Protein AF-A0A8H6ABL6-F1 (afdb_monomer)

Nearest PDB structures (foldseek):
  7ypd-assembly1_A  TM=8.955E-01  e=6.766E-15  Rhodotorula toruloides
  7dlm-assembly1_A  TM=7.681E-01  e=1.355E-11  Candida parapsilosis
  1xg5-assembly2_A  TM=7.489E-01  e=5.425E-11  Homo sapiens
  7dld-assembly1_A-2  TM=7.958E-01  e=2.867E-10  Candida parapsilosis
  7dld-assembly1_B-2  TM=7.374E-01  e=1.116E-10  Candida parapsilosis

Foldseek 3Di:
DAEEEEEPCQFFLNVLLLQVLLVDDCVQQVAYEREDQDPDHHPSSVVSCVPSVNRYDYQYADLLDLVSLLRSLVVVVVVCVQAAHQEYEYPWAAQDAAPPAPVRPPCLVVRLSTQPVSLVSNCVNRVVRLLRYPNQEYEYEAACLLPPLCVVVPVVGRRVSNNVNRVNNLVVQLVCLVVCVVSQHAGAYEHLAQEPTPRSHPPGDDHSNQSSVQVVVCVSPGGSVPGHSYYYYGDRPPPDLQALAFEEEEEDDDPVSLVVLLVNVVSNYQYAYEYCDCPCVVVSVVSPHNYYDHDHPDPEDDDPAAGQEYEYADQDADPQSHRLVSHDQAHEYEYPHDHPDAHEDADVSCVRYHYDDSGHDYDDDPDD

Sequence (368 aa):
MATYLITGSSRGLGLALVSQLLTLPVAQVSSIFATSRAAQPSLNLKQLIDQSSGRAFYVQLDTTDPTSIKTAALEVQHQLRGRGLDVLINSAGVQPLTKGGVENMENLTDAFKINVNAAHEVTRAFLPLLRKGDRKVVANISTTLGSINKASTFTAKSSPAYNITKAALNMLTVQYALNLESERFTVFCVSPGWLRTDMGGDRADLPVETGAEAVLKIILEANHAETNGKFLNIHVPGWEHVKPTARVGIIGVGGLGHLAIQFAVKMGCQVVVFSGSDTKKDEAKKLGATGFYATKGVKELKVPQKLDNLIVTTSSQPNWNLYINLLNPGATTSPLTVGLGGFQVPVYGASGQWFQGSELYCLGEADS

pLDDT: mean 88.55, std 14.82, range [30.11, 98.94]

Solvent-accessible surface area (backbone atoms only — not comparable to full-atom values): 19648 Å² total; per-residue (Å²): 95,41,28,38,36,34,36,36,18,56,47,56,54,33,29,37,39,53,59,54,53,67,72,45,56,56,76,58,40,51,37,36,39,41,16,27,66,47,96,62,74,36,73,71,40,42,52,52,31,72,69,40,79,79,29,40,43,83,40,51,33,34,60,79,38,72,64,37,39,52,51,34,41,53,51,51,47,59,74,42,70,83,53,35,36,16,34,41,34,42,51,48,67,72,75,62,75,26,75,84,38,70,89,55,56,78,56,40,66,64,35,32,43,45,42,30,49,15,49,50,53,47,50,61,64,41,40,74,40,26,72,56,18,89,61,25,32,37,41,35,62,43,44,68,66,22,32,76,94,45,43,84,81,47,72,91,62,50,28,57,42,34,24,53,24,32,33,51,34,52,52,53,29,32,53,50,18,66,74,33,45,93,77,58,34,23,18,23,32,35,17,51,69,53,30,45,28,91,87,47,32,90,83,27,83,37,56,33,58,63,28,26,52,34,44,47,50,51,64,72,69,56,42,47,93,85,34,41,46,38,79,43,70,57,73,58,91,91,72,55,92,70,49,41,82,32,32,35,34,33,33,31,84,45,78,62,20,50,52,51,45,41,50,42,35,74,53,53,24,46,26,30,38,36,29,65,51,67,89,52,46,66,59,44,42,74,48,54,38,75,40,74,44,60,49,64,95,57,87,69,72,88,66,99,66,62,21,42,30,36,37,36,34,35,63,59,88,74,70,54,85,49,48,54,84,40,45,39,84,67,14,40,35,34,62,64,51,79,45,100,62,84,50,73,54,70,60,91,68,42,76,59,51,43,79,56,60,94,65,75,50,77,62,76,89,85,86,129

InterPro domains:
  IPR002347 Short-chain dehydrogenase/reductase SDR [PF00106] (4-202)
  IPR002347 Short-chain dehydrogenase/reductase SDR [PR00081] (3-20)
  IPR002347 Short-chain dehydrogenase/reductase SDR [PR00081] (83-94)
  IPR002347 Short-chain dehydrogenase/reductase SDR [PR00081] (162-181)
  IPR002347 Short-chain dehydrogenase/reductase SDR [PR00081] (183-200)
  IPR013149 Alcohol dehydrogenase-like, C-terminal [PF00107] (255-337)
  IPR020904 Short-chain dehydrogenase/reductase, conserved site [PS00061] (149-177)
  IPR029752 D-isomer specific 2-hydroxyacid dehydrogenase, NAD-binding domain conserved site 1 [PS00065] (248-275)
  IPR036291 NAD(P)-binding domain superfamily [SSF51735] (1-234)
  IPR036291 NAD(P)-binding domain superfamily [SSF51735] (241-347)
  IPR051468 Fungal Secondary Metabolite SDRs [PTHR43544] (3-235)

Radius of gyration: 24.67 Å; Cα contacts (8 Å, |Δi|>4): 726; chains: 1; bounding box: 60×60×63 Å

Structure (mmCIF, N/CA/C/O backbone):
data_AF-A0A8H6ABL6-F1
#
_entry.id   AF-A0A8H6ABL6-F1
#
loop_
_atom_site.group_PDB
_atom_site.id
_atom_site.type_symbol
_atom_site.label_atom_id
_atom_site.label_alt_id
_atom_site.label_comp_id
_atom_site.label_asym_id
_atom_site.label_entity_id
_atom_site.label_seq_id
_atom_site.pdbx_PDB_ins_code
_atom_site.Cartn_x
_atom_site.Cartn_y
_atom_site.Cartn_z
_atom_site.occupancy
_atom_site.B_iso_or_equiv
_atom_site.auth_seq_id
_atom_site.auth_comp_id
_atom_site.auth_asym_id
_atom_site.auth_atom_id
_atom_site.pdbx_PDB_model_num
ATOM 1 N N . MET A 1 1 ? 0.997 -18.322 -12.136 1.00 85.56 1 MET A N 1
ATOM 2 C CA . MET A 1 1 ? 1.909 -17.934 -11.034 1.00 85.56 1 MET A CA 1
ATOM 3 C C . MET A 1 1 ? 2.287 -16.488 -11.269 1.00 85.56 1 MET A C 1
ATOM 5 O O . MET A 1 1 ? 2.735 -16.194 -12.370 1.00 85.56 1 MET A O 1
ATOM 9 N N . ALA A 1 2 ? 2.103 -15.607 -10.294 1.00 96.31 2 ALA A N 1
ATOM 10 C CA . ALA A 1 2 ? 2.254 -14.177 -10.523 1.00 96.31 2 ALA A CA 1
ATOM 11 C C . ALA A 1 2 ? 3.729 -13.738 -10.575 1.00 96.31 2 ALA A C 1
ATOM 13 O O . ALA A 1 2 ? 4.595 -14.332 -9.921 1.00 96.31 2 ALA A O 1
ATOM 14 N N . THR A 1 3 ? 4.014 -12.690 -11.343 1.00 98.56 3 THR A N 1
ATOM 15 C CA . THR A 1 3 ? 5.294 -11.966 -11.330 1.00 98.56 3 THR A CA 1
ATOM 16 C C . THR A 1 3 ? 5.121 -10.549 -10.786 1.00 98.56 3 THR A C 1
ATOM 18 O O . THR A 1 3 ? 4.146 -9.877 -11.121 1.00 98.56 3 THR A O 1
ATOM 21 N N . TYR A 1 4 ? 6.087 -10.073 -10.007 1.00 98.81 4 TYR A N 1
ATOM 22 C CA . TYR A 1 4 ? 6.015 -8.784 -9.319 1.00 98.81 4 TYR A CA 1
ATOM 23 C C . TYR A 1 4 ? 7.165 -7.882 -9.732 1.00 98.81 4 TYR A C 1
ATOM 25 O O . TYR A 1 4 ? 8.290 -8.355 -9.858 1.00 98.81 4 TYR A O 1
ATOM 33 N N . LEU A 1 5 ? 6.911 -6.584 -9.853 1.00 98.88 5 LEU A N 1
ATOM 34 C CA . LEU A 1 5 ? 7.943 -5.555 -9.879 1.00 98.88 5 LEU A CA 1
ATOM 35 C C . LEU A 1 5 ? 7.717 -4.579 -8.734 1.00 98.88 5 LEU A C 1
ATOM 37 O O . LEU A 1 5 ? 6.603 -4.092 -8.548 1.00 98.88 5 LEU A O 1
ATOM 41 N N . ILE A 1 6 ? 8.772 -4.280 -7.982 1.00 98.88 6 ILE A N 1
ATOM 42 C CA . ILE A 1 6 ? 8.715 -3.385 -6.824 1.00 98.88 6 ILE A CA 1
ATOM 43 C C . ILE A 1 6 ? 9.742 -2.283 -7.018 1.00 98.88 6 ILE A C 1
ATOM 45 O O . ILE A 1 6 ? 10.938 -2.557 -7.126 1.00 98.88 6 ILE A O 1
ATOM 49 N N . THR A 1 7 ? 9.281 -1.033 -7.038 1.00 98.69 7 THR A N 1
ATOM 50 C CA . THR A 1 7 ? 10.192 0.113 -7.059 1.00 98.69 7 THR A CA 1
ATOM 51 C C . THR A 1 7 ? 10.703 0.439 -5.662 1.00 98.69 7 THR A C 1
ATOM 53 O O . THR A 1 7 ? 9.937 0.451 -4.704 1.00 98.69 7 THR A O 1
ATOM 56 N N . GLY A 1 8 ? 11.997 0.742 -5.526 1.00 97.25 8 GLY A N 1
ATOM 57 C CA . GLY A 1 8 ? 12.565 1.172 -4.242 1.00 97.25 8 GLY A CA 1
ATOM 58 C C . GLY A 1 8 ? 12.788 0.035 -3.237 1.00 97.25 8 GLY A C 1
ATOM 59 O O . GLY A 1 8 ? 12.511 0.190 -2.052 1.00 97.25 8 GLY A O 1
ATOM 60 N N . SER A 1 9 ? 13.324 -1.095 -3.691 1.00 98.12 9 SER A N 1
ATOM 61 C CA . SER A 1 9 ? 13.564 -2.306 -2.894 1.00 98.12 9 SER A CA 1
ATOM 62 C C . SER A 1 9 ? 14.905 -2.347 -2.154 1.00 98.12 9 SER A C 1
ATOM 64 O O . SER A 1 9 ? 15.249 -3.373 -1.577 1.00 98.12 9 SER A O 1
ATOM 66 N N . SER A 1 10 ? 15.699 -1.272 -2.154 1.00 96.88 10 SER A N 1
ATOM 67 C CA . SER A 1 10 ? 17.015 -1.289 -1.493 1.00 96.88 10 SER A CA 1
ATOM 68 C C . SER A 1 10 ? 16.944 -1.316 0.038 1.00 96.88 10 SER A C 1
ATOM 70 O O . SER A 1 10 ? 17.919 -1.725 0.671 1.00 96.88 10 SER A O 1
ATOM 72 N N . ARG A 1 11 ? 15.833 -0.854 0.630 1.00 96.75 11 ARG A N 1
ATOM 73 C CA . ARG A 1 11 ? 15.608 -0.735 2.083 1.00 96.75 11 ARG A CA 1
ATOM 74 C C . ARG A 1 11 ? 14.120 -0.547 2.411 1.00 96.75 11 ARG A C 1
ATOM 76 O O . ARG A 1 11 ? 13.297 -0.413 1.506 1.00 96.75 11 ARG A O 1
ATOM 83 N N . GLY A 1 12 ? 13.793 -0.488 3.703 1.00 97.00 12 GLY A N 1
ATOM 84 C CA . GLY A 1 12 ? 12.455 -0.154 4.201 1.00 97.00 12 GLY A CA 1
ATOM 85 C C . GLY A 1 12 ? 11.361 -1.095 3.690 1.00 97.00 12 GLY A C 1
ATOM 86 O O . GLY A 1 12 ? 11.590 -2.294 3.535 1.00 97.00 12 GLY A O 1
ATOM 87 N N . LEU A 1 13 ? 10.179 -0.539 3.407 1.00 98.00 13 LEU A N 1
ATOM 88 C CA . LEU A 1 13 ? 9.012 -1.315 2.976 1.00 98.00 13 LEU A CA 1
ATOM 89 C C . LEU A 1 13 ? 9.278 -2.125 1.699 1.00 98.00 13 LEU A C 1
ATOM 91 O O . LEU A 1 13 ? 8.931 -3.298 1.648 1.00 98.00 13 LEU A O 1
ATOM 95 N N . GLY A 1 14 ? 9.926 -1.539 0.687 1.00 98.19 14 GLY A N 1
ATOM 96 C CA . GLY A 1 14 ? 10.194 -2.234 -0.574 1.00 98.19 14 GLY A CA 1
ATOM 97 C C . GLY A 1 14 ? 11.069 -3.480 -0.399 1.00 98.19 14 GLY A C 1
ATOM 98 O O . GLY A 1 14 ? 10.811 -4.498 -1.036 1.00 98.19 14 GLY A O 1
ATOM 99 N N . LEU A 1 15 ? 12.071 -3.424 0.487 1.00 98.50 15 LEU A N 1
ATOM 100 C CA . LEU A 1 15 ? 12.906 -4.579 0.834 1.00 98.50 15 LEU A CA 1
ATOM 101 C C . LEU A 1 15 ? 12.111 -5.640 1.612 1.00 98.50 15 LEU A C 1
ATOM 103 O O . LEU A 1 15 ? 12.215 -6.829 1.314 1.00 98.50 15 LEU A O 1
ATOM 107 N N . ALA A 1 16 ? 11.292 -5.212 2.578 1.00 98.50 16 ALA A N 1
ATOM 108 C CA . ALA A 1 16 ? 10.445 -6.110 3.363 1.00 98.50 16 ALA A CA 1
ATOM 109 C C . ALA A 1 16 ? 9.411 -6.843 2.486 1.00 98.50 16 ALA A C 1
ATOM 111 O O . ALA A 1 16 ? 9.222 -8.048 2.642 1.00 98.50 16 ALA A O 1
ATOM 112 N N . LEU A 1 17 ? 8.818 -6.156 1.502 1.00 98.75 17 LEU A N 1
ATOM 113 C CA . LEU A 1 17 ? 7.909 -6.762 0.523 1.00 98.75 17 LEU A CA 1
ATOM 114 C C . LEU A 1 17 ? 8.606 -7.834 -0.326 1.00 98.75 17 LEU A C 1
ATOM 116 O O . LEU A 1 17 ? 8.029 -8.895 -0.548 1.00 98.75 17 LEU A O 1
ATOM 120 N N . VAL A 1 18 ? 9.847 -7.593 -0.775 1.00 98.62 18 VAL A N 1
ATOM 121 C CA . VAL A 1 18 ? 10.640 -8.609 -1.499 1.00 98.62 18 VAL A CA 1
ATOM 122 C C . VAL A 1 18 ? 10.873 -9.834 -0.617 1.00 98.62 18 VAL A C 1
ATOM 124 O O . VAL A 1 18 ? 10.638 -10.954 -1.064 1.00 98.62 18 VAL A O 1
ATOM 127 N N . SER A 1 19 ? 11.292 -9.621 0.634 1.00 98.31 19 SER A N 1
ATOM 128 C CA . SER A 1 19 ? 11.526 -10.700 1.600 1.00 98.31 19 SER A CA 1
ATOM 129 C C . SER A 1 19 ? 10.275 -11.564 1.799 1.00 98.31 19 SER A C 1
ATOM 131 O O . SER A 1 19 ? 10.339 -12.786 1.692 1.00 98.31 19 SER A O 1
ATOM 133 N N . GLN A 1 20 ? 9.111 -10.942 1.992 1.00 98.19 20 GLN A N 1
ATOM 134 C CA . GLN A 1 20 ? 7.853 -11.662 2.205 1.00 98.19 20 GLN A CA 1
ATOM 135 C C . GLN A 1 20 ? 7.321 -12.355 0.955 1.00 98.19 20 GLN A C 1
ATOM 137 O O . GLN A 1 20 ? 6.850 -13.482 1.033 1.00 98.19 20 GLN A O 1
ATOM 142 N N . LEU A 1 21 ? 7.428 -11.739 -0.222 1.00 98.31 21 LEU A N 1
ATOM 143 C CA . LEU A 1 21 ? 7.056 -12.414 -1.468 1.00 98.31 21 LEU A CA 1
ATOM 144 C C . LEU A 1 21 ? 7.913 -13.663 -1.714 1.00 98.31 21 LEU A C 1
ATOM 146 O O . LEU A 1 21 ? 7.422 -14.638 -2.282 1.00 98.31 21 LEU A O 1
ATOM 150 N N . LEU A 1 22 ? 9.174 -13.662 -1.266 1.00 97.75 22 LEU A N 1
ATOM 151 C CA . LEU A 1 22 ? 10.051 -14.829 -1.349 1.00 97.75 22 LEU A CA 1
ATOM 152 C C . LEU A 1 22 ? 9.653 -15.960 -0.392 1.00 97.75 22 LEU A C 1
ATOM 154 O O . LEU A 1 22 ? 9.999 -17.107 -0.672 1.00 97.75 22 LEU A O 1
ATOM 158 N N . THR A 1 23 ? 8.899 -15.708 0.680 1.00 96.94 23 THR A N 1
ATOM 159 C CA . THR A 1 23 ? 8.397 -16.800 1.536 1.00 96.94 23 THR A CA 1
ATOM 160 C C . THR A 1 23 ? 7.218 -17.539 0.903 1.00 96.94 23 THR A C 1
ATOM 162 O O . THR A 1 23 ? 6.937 -18.679 1.271 1.00 96.94 23 THR A O 1
ATOM 165 N N . LEU A 1 24 ? 6.550 -16.932 -0.086 1.00 97.12 24 LEU A N 1
ATOM 166 C CA . LEU A 1 24 ? 5.408 -17.542 -0.756 1.00 97.12 24 LEU A CA 1
ATOM 167 C C . LEU A 1 24 ? 5.835 -18.665 -1.719 1.00 97.12 24 LEU A C 1
ATOM 169 O O . LEU A 1 24 ? 6.897 -18.578 -2.357 1.00 97.12 24 LEU A O 1
ATOM 173 N N . PRO A 1 25 ? 4.997 -19.709 -1.886 1.00 96.06 25 PRO A N 1
ATOM 174 C CA . PRO A 1 25 ? 5.282 -20.810 -2.798 1.00 96.06 25 PRO A CA 1
ATOM 175 C C . PRO A 1 25 ? 5.459 -20.335 -4.243 1.00 96.06 25 PRO A C 1
ATOM 177 O O . PRO A 1 25 ? 4.758 -19.432 -4.701 1.00 96.06 25 PRO A O 1
ATOM 180 N N . VAL A 1 26 ? 6.318 -21.019 -5.005 1.00 95.25 26 VAL A N 1
ATOM 181 C CA . VAL A 1 26 ? 6.571 -20.718 -6.431 1.00 95.25 26 VAL A CA 1
ATOM 182 C C . VAL A 1 26 ? 5.283 -20.719 -7.259 1.00 95.25 26 VAL A C 1
ATOM 184 O O . VAL A 1 26 ? 5.104 -19.879 -8.138 1.00 95.25 26 VAL A O 1
ATOM 187 N N . ALA A 1 27 ? 4.350 -21.617 -6.923 1.00 94.38 27 ALA A N 1
ATOM 188 C CA . ALA A 1 27 ? 3.033 -21.704 -7.549 1.00 94.38 27 ALA A CA 1
ATOM 189 C C . ALA A 1 27 ? 2.203 -20.407 -7.410 1.00 94.38 27 ALA A C 1
ATOM 191 O O . ALA A 1 27 ? 1.369 -20.110 -8.266 1.00 94.38 27 ALA A O 1
ATOM 192 N N . GLN A 1 28 ? 2.446 -19.611 -6.365 1.00 95.62 28 GLN A N 1
ATOM 193 C CA . GLN A 1 28 ? 1.817 -18.304 -6.177 1.00 95.62 28 GLN A CA 1
ATOM 194 C C . GLN A 1 28 ? 2.674 -17.187 -6.779 1.00 95.62 28 GLN A C 1
ATOM 196 O O . GLN A 1 28 ? 2.166 -16.397 -7.574 1.00 95.62 28 GLN A O 1
ATOM 201 N N . VAL A 1 29 ? 3.973 -17.160 -6.460 1.00 97.06 29 VAL A N 1
ATOM 202 C CA . VAL A 1 29 ? 4.916 -16.112 -6.882 1.00 97.06 29 VAL A CA 1
ATOM 203 C C . VAL A 1 29 ? 6.115 -16.733 -7.590 1.00 97.06 29 VAL A C 1
ATOM 205 O O . VAL A 1 29 ? 6.978 -17.359 -6.969 1.00 97.06 29 VAL A O 1
ATOM 208 N N . SER A 1 30 ? 6.184 -16.529 -8.907 1.00 96.25 30 SER A N 1
ATOM 209 C CA . SER A 1 30 ? 7.224 -17.134 -9.747 1.00 96.25 30 SER A CA 1
ATOM 210 C C . SER A 1 30 ? 8.467 -16.269 -9.914 1.00 96.25 30 SER A C 1
ATOM 212 O O . SER A 1 30 ? 9.570 -16.802 -10.023 1.00 96.25 30 SER A O 1
ATOM 214 N N . SER A 1 31 ? 8.313 -14.944 -9.980 1.00 97.81 31 SER A N 1
ATOM 215 C CA . SER A 1 31 ? 9.430 -14.027 -10.226 1.00 97.81 31 SER A CA 1
ATOM 216 C C . SER A 1 31 ? 9.192 -12.672 -9.564 1.00 97.81 31 SER A C 1
ATOM 218 O O . SER A 1 31 ? 8.069 -12.164 -9.574 1.00 97.81 31 SER A O 1
ATOM 220 N N . ILE A 1 32 ? 10.247 -12.086 -9.005 1.00 98.69 32 ILE A N 1
ATOM 221 C CA . ILE A 1 32 ? 10.226 -10.793 -8.318 1.00 98.69 32 ILE A CA 1
ATOM 222 C C . ILE A 1 32 ? 11.345 -9.926 -8.896 1.00 98.69 32 ILE A C 1
ATOM 224 O O . ILE A 1 32 ? 12.520 -10.261 -8.775 1.00 98.69 32 ILE A O 1
ATOM 228 N N . PHE A 1 33 ? 10.989 -8.804 -9.506 1.00 98.81 33 PHE A N 1
ATOM 229 C CA . PHE A 1 33 ? 11.913 -7.779 -9.978 1.00 98.81 33 PHE A CA 1
ATOM 230 C C . PHE A 1 33 ? 12.028 -6.702 -8.901 1.00 98.81 33 PHE A C 1
ATOM 232 O O . PHE A 1 33 ? 11.132 -5.874 -8.723 1.00 98.81 33 PHE A O 1
ATOM 239 N N . ALA A 1 34 ? 13.119 -6.749 -8.145 1.00 98.75 34 ALA A N 1
ATOM 240 C CA . ALA A 1 34 ? 13.404 -5.813 -7.072 1.00 98.75 34 ALA A CA 1
ATOM 241 C C . ALA A 1 34 ? 14.308 -4.702 -7.600 1.00 98.75 34 ALA A C 1
ATOM 243 O O . ALA A 1 34 ? 15.415 -4.977 -8.072 1.00 98.75 34 ALA A O 1
ATOM 244 N N . THR A 1 35 ? 13.855 -3.450 -7.523 1.00 98.62 35 THR A N 1
ATOM 245 C CA . THR A 1 35 ? 14.556 -2.354 -8.197 1.00 98.62 35 THR A CA 1
ATOM 246 C C . THR A 1 35 ? 15.108 -1.305 -7.244 1.00 98.62 35 THR A C 1
ATOM 248 O O . THR A 1 35 ? 14.557 -1.032 -6.175 1.00 98.62 35 THR A O 1
ATOM 251 N N . SER A 1 36 ? 16.226 -0.688 -7.616 1.00 97.94 36 SER A N 1
ATOM 252 C CA . SER A 1 36 ? 16.759 0.484 -6.923 1.00 97.94 36 SER A CA 1
ATOM 253 C C . SER A 1 36 ? 17.586 1.345 -7.876 1.00 97.94 36 SER A C 1
ATOM 255 O O . SER A 1 36 ? 17.980 0.890 -8.944 1.00 97.94 36 SER A O 1
ATOM 257 N N . ARG A 1 37 ? 17.868 2.591 -7.483 1.00 95.94 37 ARG A N 1
ATOM 258 C CA . ARG A 1 37 ? 18.592 3.559 -8.328 1.00 95.94 37 ARG A CA 1
ATOM 259 C C . ARG A 1 37 ? 20.080 3.235 -8.500 1.00 95.94 37 ARG A C 1
ATOM 261 O O . ARG A 1 37 ? 20.706 3.693 -9.451 1.00 95.94 37 ARG A O 1
ATOM 268 N N . ALA A 1 38 ? 20.655 2.504 -7.544 1.00 96.69 38 ALA A N 1
ATOM 269 C CA . ALA A 1 38 ? 22.070 2.155 -7.557 1.00 96.69 38 ALA A CA 1
ATOM 270 C C . ALA A 1 38 ? 22.398 1.242 -8.751 1.00 96.69 38 ALA A C 1
ATOM 272 O O . ALA A 1 38 ? 21.514 0.610 -9.308 1.00 96.69 38 ALA A O 1
ATOM 273 N N . ALA A 1 39 ? 23.667 1.160 -9.147 1.00 95.31 39 ALA A N 1
ATOM 274 C CA . ALA A 1 39 ? 24.084 0.211 -10.184 1.00 95.31 39 ALA A CA 1
ATOM 275 C C . ALA A 1 39 ? 24.127 -1.242 -9.676 1.00 95.31 39 ALA A C 1
ATOM 277 O O . ALA A 1 39 ? 24.175 -2.179 -10.464 1.00 95.31 39 ALA A O 1
ATOM 278 N N . GLN A 1 40 ? 24.156 -1.428 -8.354 1.00 96.75 40 GLN A N 1
ATOM 279 C CA . GLN A 1 40 ? 24.252 -2.720 -7.683 1.00 96.75 40 GLN A CA 1
ATOM 280 C C . GLN A 1 40 ? 23.260 -2.771 -6.512 1.00 96.75 40 GLN A C 1
ATOM 282 O O . GLN A 1 40 ? 22.984 -1.730 -5.899 1.00 96.75 40 GLN A O 1
ATOM 287 N N . PRO A 1 41 ? 22.730 -3.960 -6.166 1.00 96.56 41 PRO A N 1
ATOM 288 C CA . PRO A 1 41 ? 21.809 -4.100 -5.047 1.00 96.56 41 PRO A CA 1
ATOM 289 C C . PRO A 1 41 ? 22.493 -3.738 -3.722 1.00 96.56 41 PRO A C 1
ATOM 291 O O . PRO A 1 41 ? 23.698 -3.926 -3.547 1.00 96.56 41 PRO A O 1
ATOM 294 N N . SER A 1 42 ? 21.711 -3.253 -2.753 1.00 97.19 42 SER A N 1
ATOM 295 C CA . SER A 1 42 ? 22.188 -3.130 -1.371 1.00 97.19 42 SER A CA 1
ATOM 296 C C . SER A 1 42 ? 22.547 -4.510 -0.811 1.00 97.19 42 SER A C 1
ATOM 298 O O . SER A 1 42 ? 22.020 -5.517 -1.281 1.00 97.19 42 SER A O 1
ATOM 300 N N . LEU A 1 43 ? 23.398 -4.567 0.219 1.00 97.62 43 LEU A N 1
ATOM 301 C CA . LEU A 1 43 ? 23.835 -5.833 0.825 1.00 97.62 43 LEU A CA 1
ATOM 302 C C . LEU A 1 43 ? 22.650 -6.750 1.177 1.00 97.62 43 LEU A C 1
ATOM 304 O O . LEU A 1 43 ? 22.624 -7.908 0.771 1.00 97.62 43 LEU A O 1
ATOM 308 N N . ASN A 1 44 ? 21.641 -6.205 1.862 1.00 97.12 44 ASN A N 1
ATOM 309 C CA . ASN A 1 44 ? 20.464 -6.967 2.284 1.00 97.12 44 ASN A CA 1
ATOM 310 C C . ASN A 1 44 ? 19.626 -7.444 1.089 1.00 97.12 44 ASN A C 1
ATOM 312 O O . ASN A 1 44 ? 19.155 -8.578 1.078 1.00 97.12 44 ASN A O 1
ATOM 316 N N . LEU A 1 45 ? 19.460 -6.607 0.056 1.00 98.12 45 LEU A N 1
ATOM 317 C CA . LEU A 1 45 ? 18.742 -7.019 -1.150 1.00 98.12 45 LEU A CA 1
ATOM 318 C C . LEU A 1 45 ? 19.514 -8.104 -1.909 1.00 98.12 45 LEU A C 1
ATOM 320 O O . LEU A 1 45 ? 18.916 -9.063 -2.389 1.00 98.12 45 LEU A O 1
ATOM 324 N N . LYS A 1 46 ? 20.843 -7.979 -1.981 1.00 98.06 46 LYS A N 1
ATOM 325 C CA . LYS A 1 46 ? 21.709 -8.981 -2.598 1.00 98.06 46 LYS A CA 1
ATOM 326 C C . LYS A 1 46 ? 21.565 -10.334 -1.900 1.00 98.06 46 LYS A C 1
ATOM 328 O O . LYS A 1 46 ? 21.378 -11.334 -2.579 1.00 98.06 46 LYS A O 1
ATOM 333 N N . GLN A 1 47 ? 21.586 -10.359 -0.566 1.00 97.94 47 GLN A N 1
ATOM 334 C CA . GLN A 1 47 ? 21.399 -11.588 0.214 1.00 97.94 47 GLN A CA 1
ATOM 335 C C . GLN A 1 47 ? 20.062 -12.274 -0.102 1.00 97.94 47 GLN A C 1
ATOM 337 O O . GLN A 1 47 ? 20.047 -13.477 -0.352 1.00 97.94 47 GLN A O 1
ATOM 342 N N . LEU A 1 48 ? 18.959 -11.517 -0.168 1.00 97.69 48 LEU A N 1
ATOM 343 C CA . LEU A 1 48 ? 17.648 -12.064 -0.547 1.00 97.69 48 LEU A CA 1
ATOM 344 C C . LEU A 1 48 ? 17.650 -12.641 -1.968 1.00 97.69 48 LEU A C 1
ATOM 346 O O . LEU A 1 48 ? 17.070 -13.698 -2.207 1.00 97.69 48 LEU A O 1
ATOM 350 N N . ILE A 1 49 ? 18.307 -11.963 -2.910 1.00 98.00 49 ILE A N 1
ATOM 351 C CA . ILE A 1 49 ? 18.422 -12.424 -4.297 1.00 98.00 49 ILE A CA 1
ATOM 352 C C . ILE A 1 49 ? 19.230 -13.718 -4.376 1.00 98.00 49 ILE A C 1
ATOM 354 O O . ILE A 1 49 ? 18.757 -14.683 -4.977 1.00 98.00 49 ILE A O 1
ATOM 358 N N . ASP A 1 50 ? 20.394 -13.768 -3.728 1.00 97.44 50 ASP A N 1
ATOM 359 C CA . ASP A 1 50 ? 21.268 -14.944 -3.714 1.00 97.44 50 ASP A CA 1
ATOM 360 C C . ASP A 1 50 ? 20.546 -16.170 -3.114 1.00 97.44 50 ASP A C 1
ATOM 362 O O . ASP A 1 50 ? 20.699 -17.290 -3.597 1.00 97.44 50 ASP A O 1
ATOM 366 N N . GLN A 1 51 ? 19.694 -15.960 -2.103 1.00 96.00 51 GLN A N 1
ATOM 367 C CA . GLN A 1 51 ? 18.905 -17.010 -1.442 1.00 96.00 51 GLN A CA 1
ATOM 368 C C . GLN A 1 51 ? 17.601 -17.367 -2.177 1.00 96.00 51 GLN A C 1
ATOM 370 O O . GLN A 1 51 ? 16.945 -18.356 -1.846 1.00 96.00 51 GLN A O 1
ATOM 375 N N . SER A 1 52 ? 17.207 -16.600 -3.198 1.00 95.88 52 SER A N 1
ATOM 376 C CA . SER A 1 52 ? 15.901 -16.745 -3.857 1.00 95.88 52 SER A CA 1
ATOM 377 C C . SER A 1 52 ? 15.762 -17.983 -4.745 1.00 95.88 52 SER A C 1
ATOM 379 O O . SER A 1 52 ? 14.670 -18.239 -5.260 1.00 95.88 52 SER A O 1
ATOM 381 N N . SER A 1 53 ? 16.853 -18.729 -4.961 1.00 93.31 53 SER A N 1
ATOM 382 C CA . SER A 1 53 ? 16.923 -19.833 -5.930 1.00 93.31 53 SER A CA 1
ATOM 383 C C . SER A 1 53 ? 16.492 -19.400 -7.342 1.00 93.31 53 SER A C 1
ATOM 385 O O . SER A 1 53 ? 15.754 -20.104 -8.027 1.00 93.31 53 SER A O 1
ATOM 387 N N . GLY A 1 54 ? 16.915 -18.200 -7.760 1.00 94.50 54 GLY A N 1
ATOM 388 C CA . GLY A 1 54 ? 16.623 -17.640 -9.085 1.00 94.50 54 GLY A CA 1
ATOM 389 C C . GLY A 1 54 ? 15.217 -17.053 -9.248 1.00 94.50 54 GLY A C 1
ATOM 390 O O . GLY A 1 54 ? 14.792 -16.810 -10.375 1.00 94.50 54 GLY A O 1
ATOM 391 N N . ARG A 1 55 ? 14.477 -16.830 -8.151 1.00 96.38 55 ARG A N 1
ATOM 392 C CA . ARG A 1 55 ? 13.141 -16.204 -8.195 1.00 96.38 55 ARG A CA 1
ATOM 393 C C . ARG A 1 55 ? 13.160 -14.689 -8.059 1.00 96.38 55 ARG A C 1
ATOM 395 O O . ARG A 1 55 ? 12.190 -14.052 -8.459 1.00 96.38 55 ARG A O 1
ATOM 402 N N . ALA A 1 56 ? 14.213 -14.105 -7.498 1.00 98.19 56 ALA A N 1
ATOM 403 C CA . ALA A 1 56 ? 14.368 -12.659 -7.418 1.00 98.19 56 ALA A CA 1
ATOM 404 C C . ALA A 1 56 ? 15.472 -12.176 -8.359 1.00 98.19 56 ALA A C 1
ATOM 406 O O . ALA A 1 56 ? 16.533 -12.785 -8.464 1.00 98.19 56 ALA A O 1
ATOM 407 N N . PHE A 1 57 ? 15.211 -11.051 -9.015 1.00 98.44 57 PHE A N 1
ATOM 408 C CA . PHE A 1 57 ? 16.103 -10.405 -9.964 1.00 98.44 57 PHE A CA 1
ATOM 409 C C . PHE A 1 57 ? 16.305 -8.960 -9.534 1.00 98.44 57 PHE A C 1
ATOM 411 O O . PHE A 1 57 ? 15.339 -8.255 -9.228 1.00 98.44 57 PHE A O 1
ATOM 418 N N . TYR A 1 58 ? 17.559 -8.519 -9.523 1.00 98.62 58 TYR A N 1
ATOM 419 C CA . TYR A 1 58 ? 17.863 -7.104 -9.391 1.00 98.62 58 TYR A CA 1
ATOM 420 C C . TYR A 1 58 ? 17.705 -6.417 -10.742 1.00 98.62 58 TYR A C 1
ATOM 422 O O . TYR A 1 58 ? 18.200 -6.936 -11.735 1.00 98.62 58 TYR A O 1
ATOM 430 N N . VAL A 1 59 ? 17.059 -5.253 -10.757 1.00 98.62 59 VAL A N 1
ATOM 431 C CA . VAL A 1 59 ? 16.981 -4.384 -11.937 1.00 98.62 59 VAL A CA 1
ATOM 432 C C . VAL A 1 59 ? 17.321 -2.964 -11.502 1.00 98.62 59 VAL A C 1
ATOM 434 O O . VAL A 1 59 ? 16.681 -2.420 -10.596 1.00 98.62 59 VAL A O 1
ATOM 437 N N . GLN A 1 60 ? 18.320 -2.346 -12.131 1.00 98.56 60 GLN A N 1
ATOM 438 C CA . GLN A 1 60 ? 18.613 -0.939 -11.871 1.00 98.56 60 GLN A CA 1
ATOM 439 C C . GLN A 1 60 ? 17.472 -0.072 -12.416 1.00 98.56 60 GLN A C 1
ATOM 441 O O . GLN A 1 60 ? 17.124 -0.143 -13.592 1.00 98.56 60 GLN A O 1
ATOM 446 N N . LEU A 1 61 ? 16.902 0.773 -11.558 1.00 98.56 61 LEU A N 1
ATOM 447 C CA . LEU A 1 61 ? 15.825 1.688 -11.915 1.00 98.56 61 LEU A CA 1
ATOM 448 C C . LEU A 1 61 ? 15.903 2.971 -11.085 1.00 98.56 61 LEU A C 1
ATOM 450 O O . LEU A 1 61 ? 15.524 2.998 -9.909 1.00 98.56 61 LEU A O 1
ATOM 454 N N . ASP A 1 62 ? 16.336 4.053 -11.726 1.00 98.06 62 ASP A N 1
ATOM 455 C CA . ASP A 1 62 ? 16.026 5.407 -11.290 1.00 98.06 62 ASP A CA 1
ATOM 456 C C . ASP A 1 62 ? 14.679 5.835 -11.861 1.00 98.06 62 ASP A C 1
ATOM 458 O O . ASP A 1 62 ? 14.533 6.140 -13.041 1.00 98.06 62 ASP A O 1
ATOM 462 N N . THR A 1 63 ? 13.674 5.867 -10.990 1.00 97.44 63 THR A N 1
ATOM 463 C CA . THR A 1 63 ? 12.296 6.206 -11.349 1.00 97.44 63 THR A CA 1
ATOM 464 C C . THR A 1 63 ? 12.131 7.661 -11.799 1.00 97.44 63 THR A C 1
ATOM 466 O O . THR A 1 63 ? 11.045 8.044 -12.221 1.00 97.44 63 THR A O 1
ATOM 469 N N . THR A 1 64 ? 13.173 8.486 -11.680 1.00 96.69 64 THR A N 1
ATOM 470 C CA . THR A 1 64 ? 13.181 9.886 -12.114 1.00 96.69 64 THR A CA 1
ATOM 471 C C . THR A 1 64 ? 13.971 10.133 -13.402 1.00 96.69 64 THR A C 1
ATOM 473 O O . THR A 1 64 ? 13.963 11.264 -13.895 1.00 96.69 64 THR A O 1
ATOM 476 N N . ASP A 1 65 ? 14.610 9.098 -13.957 1.00 98.19 65 ASP A N 1
ATOM 477 C CA . ASP A 1 65 ? 15.332 9.140 -15.230 1.00 98.19 65 ASP A CA 1
ATOM 478 C C . ASP A 1 65 ? 14.582 8.322 -16.302 1.00 98.19 65 ASP A C 1
ATOM 480 O O . ASP A 1 65 ? 14.552 7.089 -16.234 1.00 98.19 65 ASP A O 1
ATOM 484 N N . PRO A 1 66 ? 14.011 8.972 -17.334 1.00 97.44 66 PRO A N 1
ATOM 485 C CA . PRO A 1 66 ? 13.324 8.287 -18.428 1.00 97.44 66 PRO A CA 1
ATOM 486 C C . PRO A 1 66 ? 14.173 7.220 -19.135 1.00 97.44 66 PRO A C 1
ATOM 488 O O . PRO A 1 66 ? 13.630 6.210 -19.593 1.00 97.44 66 PRO A O 1
ATOM 491 N N . THR A 1 67 ? 15.494 7.414 -19.219 1.00 98.25 67 THR A N 1
ATOM 492 C CA . THR A 1 67 ? 16.401 6.441 -19.842 1.00 98.25 67 THR A CA 1
ATOM 493 C C . THR A 1 67 ? 16.510 5.196 -18.974 1.00 98.25 67 THR A C 1
ATOM 495 O O . THR A 1 67 ? 16.309 4.089 -19.473 1.00 98.25 67 THR A O 1
ATOM 498 N N . SER A 1 68 ? 16.743 5.367 -17.669 1.00 98.62 68 SER A N 1
ATOM 499 C CA . SER A 1 68 ? 16.746 4.263 -16.707 1.00 98.62 68 SER A CA 1
ATOM 500 C C . SER A 1 68 ? 15.422 3.491 -16.704 1.00 98.62 68 SER A C 1
ATOM 502 O O . SER A 1 68 ? 15.438 2.263 -16.773 1.00 98.62 68 SER A O 1
ATOM 504 N N . ILE A 1 69 ? 14.277 4.184 -16.728 1.00 98.81 69 ILE A N 1
ATOM 505 C CA . ILE A 1 69 ? 12.944 3.558 -16.788 1.00 98.81 69 ILE A CA 1
ATOM 506 C C . ILE A 1 69 ? 12.785 2.691 -18.042 1.00 98.81 69 ILE A C 1
ATOM 508 O O . ILE A 1 69 ? 12.349 1.541 -17.953 1.00 98.81 69 ILE A O 1
ATOM 512 N N . LYS A 1 70 ? 13.160 3.219 -19.214 1.00 98.50 70 LYS A N 1
ATOM 513 C CA . LYS A 1 70 ? 13.080 2.483 -20.481 1.00 98.50 70 LYS A CA 1
ATOM 514 C C . LYS A 1 70 ? 13.988 1.253 -20.478 1.00 98.50 70 LYS A C 1
ATOM 516 O O . LYS A 1 70 ? 13.554 0.181 -20.896 1.00 98.50 70 LYS A O 1
ATOM 521 N N . THR A 1 71 ? 15.222 1.395 -20.000 1.00 98.62 71 THR A N 1
ATOM 522 C CA . THR A 1 71 ? 16.184 0.289 -19.901 1.00 98.62 71 THR A CA 1
ATOM 523 C C . THR A 1 71 ? 15.673 -0.805 -18.966 1.00 98.62 71 THR A C 1
ATOM 525 O O . THR A 1 71 ? 15.651 -1.970 -19.357 1.00 98.62 71 THR A O 1
ATOM 528 N N . ALA A 1 72 ? 15.160 -0.438 -17.788 1.00 98.81 72 ALA A N 1
ATOM 529 C CA . ALA A 1 72 ? 14.585 -1.385 -16.838 1.00 98.81 72 ALA A CA 1
ATOM 530 C C . ALA A 1 72 ? 13.387 -2.147 -17.428 1.00 98.81 72 ALA A C 1
ATOM 532 O O . ALA A 1 72 ? 13.270 -3.358 -17.247 1.00 98.81 72 ALA A O 1
ATOM 533 N N . ALA A 1 73 ? 12.503 -1.464 -18.164 1.00 98.75 73 ALA A N 1
ATOM 534 C CA . ALA A 1 73 ? 11.364 -2.110 -18.814 1.00 98.75 73 ALA A CA 1
ATOM 535 C C . ALA A 1 73 ? 11.804 -3.153 -19.857 1.00 98.75 73 ALA A C 1
ATOM 537 O O . ALA A 1 73 ? 11.234 -4.244 -19.906 1.00 98.75 73 ALA A O 1
ATOM 538 N N . LEU A 1 74 ? 12.842 -2.855 -20.647 1.00 98.50 74 LEU A N 1
ATOM 539 C CA . LEU A 1 74 ? 13.417 -3.796 -21.616 1.00 98.50 74 LEU A CA 1
ATOM 540 C C . LEU A 1 74 ? 14.093 -4.993 -20.934 1.00 98.50 74 LEU A C 1
ATOM 542 O O . LEU A 1 74 ? 13.919 -6.130 -21.371 1.00 98.50 74 LEU A O 1
ATOM 546 N N . GLU A 1 75 ? 14.829 -4.757 -19.848 1.00 98.56 75 GLU A N 1
ATOM 547 C CA . GLU A 1 75 ? 15.474 -5.820 -19.075 1.00 98.56 75 GLU A CA 1
ATOM 548 C C . GLU A 1 75 ? 14.438 -6.784 -18.480 1.00 98.56 75 GLU A C 1
ATOM 550 O O . GLU A 1 75 ? 14.530 -8.001 -18.659 1.00 98.56 75 GLU A O 1
ATOM 555 N N . VAL A 1 76 ? 13.393 -6.245 -17.846 1.00 98.69 76 VAL A N 1
ATOM 556 C CA . VAL A 1 76 ? 12.290 -7.039 -17.287 1.00 98.69 76 VAL A CA 1
ATOM 557 C C . VAL A 1 76 ? 11.551 -7.793 -18.390 1.00 98.69 76 VAL A C 1
ATOM 559 O O . VAL A 1 76 ? 11.264 -8.979 -18.237 1.00 98.69 76 VAL A O 1
ATOM 562 N N . GLN A 1 77 ? 11.290 -7.151 -19.533 1.00 98.50 77 GLN A N 1
ATOM 563 C CA . GLN A 1 77 ? 10.684 -7.805 -20.693 1.00 98.50 77 GLN A CA 1
ATOM 564 C C . GLN A 1 77 ? 11.501 -9.018 -21.159 1.00 98.50 77 GLN A C 1
ATOM 566 O O . GLN A 1 77 ? 10.931 -10.081 -21.418 1.00 98.50 77 GLN A O 1
ATOM 571 N N . HIS A 1 78 ? 12.822 -8.865 -21.264 1.00 98.00 78 HIS A N 1
ATOM 572 C CA . HIS A 1 78 ? 13.719 -9.946 -21.657 1.00 98.00 78 HIS A CA 1
ATOM 573 C C . HIS A 1 78 ? 13.673 -11.100 -20.644 1.00 98.00 78 HIS A C 1
ATOM 575 O O . HIS A 1 78 ? 13.508 -12.258 -21.033 1.00 98.00 78 HIS A O 1
ATOM 581 N N . GLN A 1 79 ? 13.722 -10.792 -19.345 1.00 97.44 79 GLN A N 1
ATOM 582 C CA . GLN A 1 79 ? 13.648 -11.804 -18.285 1.00 97.44 79 GLN A CA 1
ATOM 583 C C . GLN A 1 79 ? 12.301 -12.534 -18.228 1.00 97.44 79 GLN A C 1
ATOM 585 O O . GLN A 1 79 ? 12.244 -13.721 -17.901 1.00 97.44 79 GLN A O 1
ATOM 590 N N . LEU A 1 80 ? 11.206 -11.862 -18.589 1.00 97.25 80 LEU A N 1
ATOM 591 C CA . LEU A 1 80 ? 9.882 -12.477 -18.651 1.00 97.25 80 LEU A CA 1
ATOM 592 C C . LEU A 1 80 ? 9.725 -13.464 -19.818 1.00 97.25 80 LEU A C 1
ATOM 594 O O . LEU A 1 80 ? 8.829 -14.308 -19.764 1.00 97.25 80 LEU A O 1
ATOM 598 N N . ARG A 1 81 ? 10.592 -13.410 -20.844 1.00 94.94 81 ARG A N 1
ATOM 599 C CA . ARG A 1 81 ? 10.608 -14.340 -21.995 1.00 94.94 81 ARG A CA 1
ATOM 600 C C . ARG A 1 81 ? 9.232 -14.505 -22.654 1.00 94.94 81 ARG A C 1
ATOM 602 O O . ARG A 1 81 ? 8.773 -15.612 -22.912 1.00 94.94 81 ARG A O 1
ATOM 609 N N . GLY A 1 82 ? 8.553 -13.383 -22.887 1.00 93.62 82 GLY A N 1
ATOM 610 C CA . GLY A 1 82 ? 7.224 -13.345 -23.505 1.00 93.62 82 GLY A CA 1
ATOM 611 C C . GLY A 1 82 ? 6.047 -13.429 -22.528 1.00 93.62 82 GLY A C 1
ATOM 612 O O . GLY A 1 82 ? 4.934 -13.093 -22.930 1.00 93.62 82 GLY A O 1
ATOM 613 N N . ARG A 1 83 ? 6.279 -13.784 -21.255 1.00 96.06 83 ARG A N 1
ATOM 614 C CA . ARG A 1 83 ? 5.266 -13.667 -20.191 1.00 96.06 83 ARG A CA 1
ATOM 615 C C . ARG A 1 83 ? 4.962 -12.197 -19.877 1.00 96.06 83 ARG A C 1
ATOM 617 O O . ARG A 1 83 ? 5.746 -11.302 -20.200 1.00 96.06 83 ARG A O 1
ATOM 624 N N . GLY A 1 84 ? 3.812 -11.953 -19.258 1.00 97.88 84 GLY A N 1
ATOM 625 C CA . GLY A 1 84 ? 3.438 -10.636 -18.754 1.00 97.88 84 GLY A CA 1
ATOM 626 C C . GLY A 1 84 ? 3.957 -10.344 -17.353 1.00 97.88 84 GLY A C 1
ATOM 627 O O . GLY A 1 84 ? 4.439 -11.236 -16.662 1.00 97.88 84 GLY A O 1
ATOM 628 N N . LEU A 1 85 ? 3.835 -9.077 -16.955 1.00 98.81 85 LEU A N 1
ATOM 629 C CA . LEU A 1 85 ? 4.007 -8.637 -15.574 1.00 98.81 85 LEU A CA 1
ATOM 630 C C . LEU A 1 85 ? 2.632 -8.633 -14.892 1.00 98.81 85 LEU A C 1
ATOM 632 O O . LEU A 1 85 ? 1.722 -7.974 -15.373 1.00 98.81 85 LEU A O 1
ATOM 636 N N . ASP A 1 86 ? 2.455 -9.335 -13.780 1.00 98.69 86 ASP A N 1
ATOM 637 C CA . ASP A 1 86 ? 1.155 -9.387 -13.094 1.00 98.69 86 ASP A CA 1
ATOM 638 C C . ASP A 1 86 ? 0.905 -8.217 -12.145 1.00 98.69 86 ASP A C 1
ATOM 640 O O . ASP A 1 86 ? -0.222 -7.724 -12.057 1.00 98.69 86 ASP A O 1
ATOM 644 N N . VAL A 1 87 ? 1.936 -7.798 -11.406 1.00 98.94 87 VAL A N 1
ATOM 645 C CA . VAL A 1 87 ? 1.804 -6.807 -10.335 1.00 98.94 87 VAL A CA 1
ATOM 646 C C . VAL A 1 87 ? 2.944 -5.795 -10.387 1.00 98.94 87 VAL A C 1
ATOM 648 O O . VAL A 1 87 ? 4.116 -6.162 -10.303 1.00 98.94 87 VAL A O 1
ATOM 651 N N . LEU A 1 88 ? 2.597 -4.511 -10.454 1.00 98.94 88 LEU A N 1
ATOM 652 C CA . LEU A 1 88 ? 3.513 -3.393 -10.240 1.00 98.94 88 LEU A CA 1
ATOM 653 C C . LEU A 1 88 ? 3.230 -2.747 -8.880 1.00 98.94 88 LEU A C 1
ATOM 655 O O . LEU A 1 88 ? 2.110 -2.312 -8.623 1.00 98.94 88 LEU A O 1
ATOM 659 N N . ILE A 1 89 ? 4.250 -2.641 -8.030 1.00 98.94 89 ILE A N 1
ATOM 660 C CA . ILE A 1 89 ? 4.183 -1.944 -6.744 1.00 98.94 89 ILE A CA 1
ATOM 661 C C . ILE A 1 89 ? 5.071 -0.700 -6.813 1.00 98.94 89 ILE A C 1
ATOM 663 O O . ILE A 1 89 ? 6.302 -0.786 -6.749 1.00 98.94 89 ILE A O 1
ATOM 667 N N . ASN A 1 90 ? 4.447 0.473 -6.911 1.00 98.88 90 ASN A N 1
ATOM 668 C CA . ASN A 1 90 ? 5.146 1.751 -6.820 1.00 98.88 90 ASN A CA 1
ATOM 669 C C . ASN A 1 90 ? 5.385 2.092 -5.342 1.00 98.88 90 ASN A C 1
ATOM 671 O O . ASN A 1 90 ? 4.524 2.684 -4.689 1.00 98.88 90 ASN A O 1
ATOM 675 N N . SER A 1 91 ? 6.548 1.698 -4.812 1.00 97.81 91 SER A N 1
ATOM 676 C CA . SER A 1 91 ? 6.939 1.936 -3.413 1.00 97.81 91 SER A CA 1
ATOM 677 C C . SER A 1 91 ? 8.043 2.984 -3.245 1.00 97.81 91 SER A C 1
ATOM 679 O O . SER A 1 91 ? 8.232 3.474 -2.128 1.00 97.81 91 SER A O 1
ATOM 681 N N . ALA A 1 92 ? 8.767 3.350 -4.305 1.00 94.12 92 ALA A N 1
ATOM 682 C CA . ALA A 1 92 ? 9.753 4.424 -4.243 1.00 94.12 92 ALA A CA 1
ATOM 683 C C . ALA A 1 92 ? 9.082 5.766 -3.883 1.00 94.12 92 ALA A C 1
ATOM 685 O O . ALA A 1 92 ? 8.052 6.135 -4.446 1.00 94.12 92 ALA A O 1
ATOM 686 N N . GLY A 1 93 ? 9.669 6.501 -2.939 1.00 93.75 93 GLY A N 1
ATOM 687 C CA . GLY A 1 93 ? 9.147 7.790 -2.493 1.00 93.75 93 GLY A CA 1
ATOM 688 C C . GLY A 1 93 ? 10.033 8.466 -1.452 1.00 93.75 93 GLY A C 1
ATOM 689 O O . GLY A 1 93 ? 10.925 7.845 -0.869 1.00 93.75 93 GLY A O 1
ATOM 690 N N . VAL A 1 94 ? 9.775 9.749 -1.216 1.00 94.06 94 VAL A N 1
ATOM 691 C CA . VAL A 1 94 ? 10.469 10.582 -0.226 1.00 94.06 94 VAL A CA 1
ATOM 692 C C . VAL A 1 94 ? 9.472 11.393 0.591 1.00 94.06 94 VAL A C 1
ATOM 694 O O . VAL A 1 94 ? 8.453 11.840 0.068 1.00 94.06 94 VAL A O 1
ATOM 697 N N . GLN A 1 95 ? 9.787 11.625 1.864 1.00 91.81 95 GLN A N 1
ATOM 698 C CA . GLN A 1 95 ? 9.061 12.550 2.731 1.00 91.81 95 GLN A CA 1
ATOM 699 C C . GLN A 1 95 ? 10.018 13.672 3.144 1.00 91.81 95 GLN A C 1
ATOM 701 O O . GLN A 1 95 ? 10.703 13.542 4.160 1.00 91.81 95 GLN A O 1
ATOM 706 N N . PRO A 1 96 ? 10.132 14.754 2.360 1.00 87.00 96 PRO A N 1
ATOM 707 C CA . PRO A 1 96 ? 10.954 15.873 2.772 1.00 87.00 96 PRO A CA 1
ATOM 708 C C . PRO A 1 96 ? 10.254 16.624 3.915 1.00 87.00 96 PRO A C 1
ATOM 710 O O . PRO A 1 96 ? 9.049 16.890 3.869 1.00 87.00 96 PRO A O 1
ATOM 713 N N . LEU A 1 97 ? 11.009 16.935 4.968 1.00 82.75 97 LEU A N 1
ATOM 714 C CA . LEU A 1 97 ? 10.527 17.759 6.074 1.00 82.75 97 LEU A CA 1
ATOM 715 C C . LEU A 1 97 ? 10.597 19.232 5.669 1.00 82.75 97 LEU A C 1
ATOM 717 O O . LEU A 1 97 ? 11.605 19.671 5.118 1.00 82.75 97 LEU A O 1
ATOM 721 N N . THR A 1 98 ? 9.561 19.998 6.002 1.00 83.12 98 THR A N 1
ATOM 722 C CA . THR A 1 98 ? 9.543 21.447 5.766 1.00 83.12 98 THR A CA 1
ATOM 723 C C . THR A 1 98 ? 9.479 22.167 7.107 1.00 83.12 98 THR A C 1
ATOM 725 O O . THR A 1 98 ? 8.438 22.186 7.774 1.00 83.12 98 THR A O 1
ATOM 728 N N . LYS A 1 99 ? 10.620 22.722 7.533 1.00 79.00 99 LYS A N 1
ATOM 729 C CA . LYS A 1 99 ? 10.710 23.525 8.759 1.00 79.00 99 LYS A CA 1
ATOM 730 C C . LYS A 1 99 ? 9.983 24.855 8.550 1.00 79.00 99 LYS A C 1
ATOM 732 O O . LYS A 1 99 ? 10.209 25.524 7.551 1.00 79.00 99 LYS A O 1
ATOM 737 N N . GLY A 1 100 ? 9.138 25.243 9.502 1.00 79.56 100 GLY A N 1
ATOM 738 C CA . GLY A 1 100 ? 8.342 26.474 9.406 1.00 79.56 100 GLY A CA 1
ATOM 739 C C . GLY A 1 100 ? 7.068 26.355 8.560 1.00 79.56 100 GLY A C 1
ATOM 740 O O . GLY A 1 100 ? 6.445 27.361 8.263 1.00 79.56 100 GLY A O 1
ATOM 741 N N . GLY A 1 101 ? 6.637 25.137 8.213 1.00 83.88 101 GLY A N 1
ATOM 742 C CA . GLY A 1 101 ? 5.324 24.924 7.601 1.00 83.88 101 GLY A CA 1
ATOM 743 C C . GLY A 1 101 ? 5.284 25.200 6.099 1.00 83.88 101 GLY A C 1
ATOM 744 O O . GLY A 1 101 ? 6.294 25.105 5.408 1.00 83.88 101 GLY A O 1
ATOM 745 N N . VAL A 1 102 ? 4.083 25.470 5.584 1.00 88.00 102 VAL A N 1
ATOM 746 C CA . VAL A 1 102 ? 3.828 25.621 4.142 1.00 88.00 102 VAL A CA 1
ATOM 747 C C . VAL A 1 102 ? 4.507 26.851 3.533 1.00 88.00 102 VAL A C 1
ATOM 749 O O . VAL A 1 102 ? 4.919 26.785 2.381 1.00 88.00 102 VAL A O 1
ATOM 752 N N . GLU A 1 103 ? 4.685 27.930 4.301 1.00 89.94 103 GLU A N 1
ATOM 753 C CA . GLU A 1 103 ? 5.305 29.179 3.827 1.00 89.94 103 GLU A CA 1
ATOM 754 C C . GLU A 1 103 ? 6.757 28.980 3.373 1.00 89.94 103 GLU A C 1
ATOM 756 O O . GLU A 1 103 ? 7.201 29.612 2.422 1.00 89.94 103 GLU A O 1
ATOM 761 N N . ASN A 1 104 ? 7.465 28.026 3.983 1.00 89.62 104 ASN A N 1
ATOM 762 C CA . ASN A 1 104 ? 8.862 27.711 3.673 1.00 89.62 104 ASN A CA 1
ATOM 763 C C . ASN A 1 104 ? 9.006 26.483 2.753 1.00 89.62 104 ASN A C 1
ATOM 765 O O . ASN A 1 104 ? 10.049 25.823 2.725 1.00 89.62 104 ASN A O 1
ATOM 769 N N . MET A 1 105 ? 7.939 26.083 2.059 1.00 92.31 105 MET A N 1
ATOM 770 C CA . MET A 1 105 ? 7.926 24.874 1.237 1.00 92.31 105 MET A CA 1
ATOM 771 C C . MET A 1 105 ? 8.559 25.101 -0.141 1.00 92.31 105 MET A C 1
ATOM 773 O O . MET A 1 105 ? 7.869 25.343 -1.126 1.00 92.31 105 MET A O 1
ATOM 777 N N . GLU A 1 106 ? 9.872 24.911 -0.232 1.00 92.19 106 GLU A N 1
ATOM 778 C CA . GLU A 1 106 ? 10.623 25.010 -1.500 1.00 92.19 106 GLU A CA 1
ATOM 779 C C . GLU A 1 106 ? 10.770 23.659 -2.226 1.00 92.19 106 GLU A C 1
ATOM 781 O O . GLU A 1 106 ? 11.042 23.583 -3.420 1.00 92.19 106 GLU A O 1
ATOM 786 N N . ASN A 1 107 ? 10.549 22.561 -1.505 1.00 90.25 107 ASN A N 1
ATOM 787 C CA . ASN A 1 107 ? 10.798 21.188 -1.954 1.00 90.25 107 ASN A CA 1
ATOM 788 C C . ASN A 1 107 ? 9.616 20.537 -2.702 1.00 90.25 107 ASN A C 1
ATOM 790 O O . ASN A 1 107 ? 9.650 19.333 -2.973 1.00 90.25 107 ASN A O 1
ATOM 794 N N . LEU A 1 108 ? 8.559 21.297 -3.021 1.00 94.69 108 LEU A N 1
ATOM 795 C CA . LEU A 1 108 ? 7.334 20.750 -3.613 1.00 94.69 108 LEU A CA 1
ATOM 796 C C . LEU A 1 108 ? 7.587 20.113 -4.986 1.00 94.69 108 LEU A C 1
ATOM 798 O O . LEU A 1 108 ? 7.128 18.998 -5.233 1.00 94.69 108 LEU A O 1
ATOM 802 N N . THR A 1 109 ? 8.333 20.793 -5.859 1.00 95.75 109 THR A N 1
ATOM 803 C CA . THR A 1 109 ? 8.628 20.323 -7.223 1.00 95.75 109 THR A CA 1
ATOM 804 C C . THR A 1 109 ? 9.391 18.999 -7.214 1.00 95.75 109 THR A C 1
ATOM 806 O O . THR A 1 109 ? 8.997 18.051 -7.896 1.00 95.75 109 THR A O 1
ATOM 809 N N . ASP A 1 110 ? 10.434 18.891 -6.389 1.00 94.69 110 ASP A N 1
ATOM 810 C CA . ASP A 1 110 ? 11.226 17.664 -6.262 1.00 94.69 110 ASP A CA 1
ATOM 811 C C . ASP A 1 110 ? 10.407 16.520 -5.658 1.00 94.69 110 ASP A C 1
ATOM 813 O O . ASP A 1 110 ? 10.472 15.378 -6.125 1.00 94.69 110 ASP A O 1
ATOM 817 N N . ALA A 1 111 ? 9.574 16.825 -4.657 1.00 96.00 111 ALA A N 1
ATOM 818 C CA . ALA A 1 111 ? 8.653 15.851 -4.090 1.00 96.00 111 ALA A CA 1
ATOM 819 C C . ALA A 1 111 ? 7.651 15.347 -5.142 1.00 96.00 111 ALA A C 1
ATOM 821 O O . ALA A 1 111 ? 7.384 14.148 -5.186 1.00 96.00 111 ALA A O 1
ATOM 822 N N . PHE A 1 112 ? 7.125 16.215 -6.015 1.00 97.94 112 PHE A N 1
ATOM 823 C CA . PHE A 1 112 ? 6.241 15.824 -7.121 1.00 97.94 112 PHE A CA 1
ATOM 824 C C . PHE A 1 112 ? 6.951 14.930 -8.131 1.00 97.94 112 PHE A C 1
ATOM 826 O O . PHE A 1 112 ? 6.420 13.877 -8.501 1.00 97.94 112 PHE A O 1
ATOM 833 N N . LYS A 1 113 ? 8.173 15.312 -8.523 1.00 97.62 113 LYS A N 1
ATOM 834 C CA . LYS A 1 113 ? 9.006 14.534 -9.442 1.00 97.62 113 LYS A CA 1
ATOM 835 C C . LYS A 1 113 ? 9.161 13.092 -8.954 1.00 97.62 113 LYS A C 1
ATOM 837 O O . LYS A 1 113 ? 9.010 12.168 -9.747 1.00 97.62 113 LYS A O 1
ATOM 842 N N . ILE A 1 114 ? 9.403 12.899 -7.656 1.00 96.31 114 ILE A N 1
ATOM 843 C CA . ILE A 1 114 ? 9.661 11.578 -7.068 1.00 96.31 114 ILE A CA 1
ATOM 844 C C . ILE A 1 114 ? 8.375 10.828 -6.689 1.00 96.31 114 ILE A C 1
ATOM 846 O O . ILE A 1 114 ? 8.262 9.642 -6.970 1.00 96.31 114 ILE A O 1
ATOM 850 N N . ASN A 1 115 ? 7.410 11.469 -6.030 1.00 98.06 115 ASN A N 1
ATOM 851 C CA . ASN A 1 115 ? 6.257 10.764 -5.455 1.00 98.06 115 ASN A CA 1
ATOM 852 C C . ASN A 1 115 ? 5.085 10.595 -6.430 1.00 98.06 115 ASN A C 1
ATOM 854 O O . ASN A 1 115 ? 4.222 9.756 -6.173 1.00 98.06 115 ASN A O 1
ATOM 858 N N . VAL A 1 116 ? 5.022 11.397 -7.500 1.00 98.56 116 VAL A N 1
ATOM 859 C CA . VAL A 1 116 ? 3.884 11.424 -8.435 1.00 98.56 116 VAL A CA 1
ATOM 860 C C . VAL A 1 116 ? 4.345 11.105 -9.849 1.00 98.56 116 VAL A C 1
ATOM 862 O O . VAL A 1 116 ? 3.947 10.079 -10.402 1.00 98.56 116 VAL A O 1
ATOM 865 N N . ASN A 1 117 ? 5.220 11.938 -10.423 1.00 98.50 117 ASN A N 1
ATOM 866 C CA . ASN A 1 117 ? 5.645 11.781 -11.814 1.00 98.50 117 ASN A CA 1
ATOM 867 C C . ASN A 1 117 ? 6.378 10.455 -12.007 1.00 98.50 117 ASN A C 1
ATOM 869 O O . ASN A 1 117 ? 6.083 9.734 -12.950 1.00 98.50 117 ASN A O 1
ATOM 873 N N . ALA A 1 118 ? 7.260 10.083 -11.080 1.00 98.25 118 ALA A N 1
ATOM 874 C CA . ALA A 1 118 ? 7.963 8.809 -11.140 1.00 98.25 118 ALA A CA 1
ATOM 875 C C . ALA A 1 118 ? 7.010 7.599 -11.187 1.00 98.25 118 ALA A C 1
ATOM 877 O O . ALA A 1 118 ? 7.191 6.697 -12.001 1.00 98.25 118 ALA A O 1
ATOM 878 N N . ALA A 1 119 ? 5.959 7.589 -10.355 1.00 98.44 119 ALA A N 1
ATOM 879 C CA . ALA A 1 119 ? 4.957 6.522 -10.361 1.00 98.44 119 ALA A CA 1
ATOM 880 C C . ALA A 1 119 ? 4.171 6.496 -11.682 1.00 98.44 119 ALA A C 1
ATOM 882 O O . ALA A 1 119 ? 3.916 5.418 -12.225 1.00 98.44 119 ALA A O 1
ATOM 883 N N . HIS A 1 120 ? 3.826 7.668 -12.231 1.00 98.75 120 HIS A N 1
ATOM 884 C CA . HIS A 1 120 ? 3.208 7.777 -13.553 1.00 98.75 120 HIS A CA 1
ATOM 885 C C . HIS A 1 120 ? 4.111 7.200 -14.650 1.00 98.75 120 HIS A C 1
ATOM 887 O O . HIS A 1 120 ? 3.659 6.351 -15.415 1.00 98.75 120 HIS A O 1
ATOM 893 N N . GLU A 1 121 ? 5.368 7.637 -14.704 1.00 98.75 121 GLU A N 1
ATOM 894 C CA . GLU A 1 121 ? 6.339 7.278 -15.739 1.00 98.75 121 GLU A CA 1
ATOM 895 C C . GLU A 1 121 ? 6.677 5.786 -15.722 1.00 98.75 121 GLU A C 1
ATOM 897 O O . GLU A 1 121 ? 6.642 5.130 -16.764 1.00 98.75 121 GLU A O 1
ATOM 902 N N . VAL A 1 122 ? 6.913 5.220 -14.534 1.00 98.88 122 VAL A N 1
ATOM 903 C CA . VAL A 1 122 ? 7.115 3.775 -14.372 1.00 98.88 122 VAL A CA 1
ATOM 904 C C . VAL A 1 122 ? 5.864 3.016 -14.806 1.00 98.88 122 VAL A C 1
ATOM 906 O O . VAL A 1 122 ? 5.953 2.122 -15.642 1.00 98.88 122 VAL A O 1
ATOM 909 N N . THR A 1 123 ? 4.681 3.387 -14.309 1.00 98.81 123 THR A N 1
ATOM 910 C CA . THR A 1 123 ? 3.436 2.695 -14.686 1.00 98.81 123 THR A CA 1
ATOM 911 C C . THR A 1 123 ? 3.222 2.727 -16.197 1.00 98.81 123 THR A C 1
ATOM 913 O O . THR A 1 123 ? 2.945 1.691 -16.796 1.00 98.81 123 THR A O 1
ATOM 916 N N . ARG A 1 124 ? 3.436 3.883 -16.836 1.00 98.56 124 ARG A N 1
ATOM 917 C CA . ARG A 1 124 ? 3.327 4.059 -18.287 1.00 98.56 124 ARG A CA 1
ATOM 918 C C . ARG A 1 124 ? 4.301 3.166 -19.056 1.00 98.56 124 ARG A C 1
ATOM 920 O O . ARG A 1 124 ? 3.893 2.523 -20.020 1.00 98.56 124 ARG A O 1
ATOM 927 N N . ALA A 1 125 ? 5.563 3.101 -18.631 1.00 98.81 125 ALA A N 1
ATOM 928 C CA . ALA A 1 125 ? 6.591 2.302 -19.297 1.00 98.81 125 ALA A CA 1
ATOM 929 C C . ALA A 1 125 ? 6.366 0.788 -19.155 1.00 98.81 125 ALA A C 1
ATOM 931 O O . ALA A 1 125 ? 6.637 0.034 -20.088 1.00 98.81 125 ALA A O 1
ATOM 932 N N . PHE A 1 126 ? 5.837 0.343 -18.013 1.00 98.88 126 PHE A N 1
ATOM 933 C CA . PHE A 1 126 ? 5.568 -1.071 -17.738 1.00 98.88 126 PHE A CA 1
ATOM 934 C C . PHE A 1 126 ? 4.172 -1.533 -18.179 1.00 98.88 126 PHE A C 1
ATOM 936 O O . PHE A 1 126 ? 3.919 -2.738 -18.234 1.00 98.88 126 PHE A O 1
ATOM 943 N N . LEU A 1 127 ? 3.277 -0.614 -18.559 1.00 98.75 127 LEU A N 1
ATOM 944 C CA . LEU A 1 127 ? 1.912 -0.929 -18.986 1.00 98.75 127 LEU A CA 1
ATOM 945 C C . LEU A 1 127 ? 1.834 -1.982 -20.112 1.00 98.75 127 LEU A C 1
ATOM 947 O O . LEU A 1 127 ? 0.990 -2.872 -20.010 1.00 98.75 127 LEU A O 1
ATOM 951 N N . PRO A 1 128 ? 2.703 -1.981 -21.147 1.00 98.69 128 PRO A N 1
ATOM 952 C CA . PRO A 1 128 ? 2.697 -3.038 -22.162 1.00 98.69 128 PRO A CA 1
ATOM 953 C C . PRO A 1 128 ? 2.980 -4.441 -21.606 1.00 98.69 128 PRO A C 1
ATOM 955 O O . PRO A 1 128 ? 2.441 -5.417 -22.124 1.00 98.69 128 PRO A O 1
ATOM 958 N N . LEU A 1 129 ? 3.806 -4.557 -20.559 1.00 98.81 129 LEU A N 1
ATOM 959 C CA . LEU A 1 129 ? 4.065 -5.831 -19.880 1.00 98.81 129 LEU A CA 1
ATOM 960 C C . LEU A 1 129 ? 2.907 -6.204 -18.959 1.00 98.81 129 LEU A C 1
ATOM 962 O O . LEU A 1 129 ? 2.512 -7.368 -18.938 1.00 98.81 129 LEU A O 1
ATOM 966 N N . LEU A 1 130 ? 2.332 -5.222 -18.258 1.00 98.75 130 LEU A N 1
ATOM 967 C CA . LEU A 1 130 ? 1.165 -5.432 -17.403 1.00 98.75 130 LEU A CA 1
ATOM 968 C C . LEU A 1 130 ? -0.048 -5.927 -18.194 1.00 98.75 130 LEU A C 1
ATOM 970 O O . LEU A 1 130 ? -0.740 -6.832 -17.752 1.00 98.75 130 LEU A O 1
ATOM 974 N N . ARG A 1 131 ? -0.275 -5.401 -19.404 1.00 98.50 131 ARG A N 1
ATOM 975 C CA . ARG A 1 131 ? -1.366 -5.844 -20.292 1.00 98.50 131 ARG A CA 1
ATOM 976 C C . ARG A 1 131 ? -1.283 -7.318 -20.682 1.00 98.50 131 ARG A C 1
ATOM 978 O O . ARG A 1 131 ? -2.318 -7.919 -20.957 1.00 98.50 131 ARG A O 1
ATOM 985 N N . LYS A 1 132 ? -0.070 -7.875 -20.718 1.00 98.19 132 LYS A N 1
ATOM 986 C CA . LYS A 1 132 ? 0.184 -9.299 -20.975 1.00 98.19 132 LYS A CA 1
ATOM 987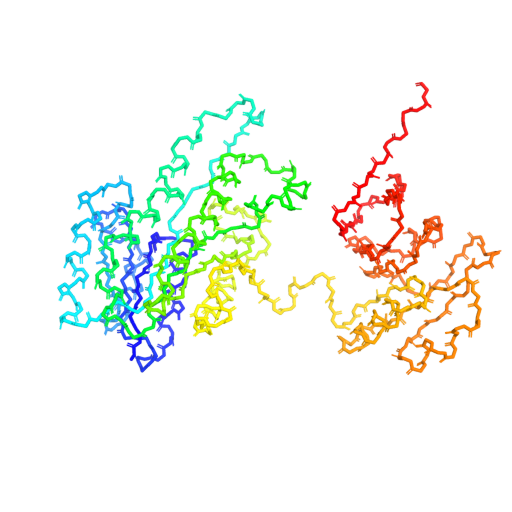 C C . LYS A 1 132 ? 0.065 -10.159 -19.715 1.00 98.19 132 LYS A C 1
ATOM 989 O O . LYS A 1 132 ? 0.124 -11.377 -19.834 1.00 98.19 132 LYS A O 1
ATOM 994 N N . GLY A 1 133 ? 0.022 -9.544 -18.532 1.00 97.50 133 GLY A N 1
ATOM 995 C CA . GLY A 1 133 ? -0.125 -10.242 -17.260 1.00 97.50 133 GLY A CA 1
ATOM 996 C C . GLY A 1 133 ? -1.565 -10.676 -17.032 1.00 97.50 133 GLY A C 1
ATOM 997 O O . GLY A 1 133 ? -2.502 -10.055 -17.541 1.00 97.50 133 GLY A O 1
ATOM 998 N N . ASP A 1 134 ? -1.736 -11.716 -16.225 1.00 95.38 134 ASP A N 1
ATOM 999 C CA . ASP A 1 134 ? -3.048 -12.273 -15.913 1.00 95.38 134 ASP A CA 1
ATOM 1000 C C . ASP A 1 134 ? -3.753 -11.429 -14.841 1.00 95.38 134 ASP A C 1
ATOM 1002 O O . ASP A 1 134 ? -4.961 -11.212 -14.915 1.00 95.38 134 ASP A O 1
ATOM 1006 N N . ARG A 1 135 ? -3.006 -10.914 -13.846 1.00 97.25 135 ARG A N 1
ATOM 1007 C CA . ARG A 1 135 ? -3.601 -10.151 -12.726 1.00 97.25 135 ARG A CA 1
ATOM 1008 C C . ARG A 1 135 ? -3.860 -8.672 -13.024 1.00 97.25 135 ARG A C 1
ATOM 1010 O O . ARG A 1 135 ? -4.824 -8.122 -12.500 1.00 97.25 135 ARG A O 1
ATOM 1017 N N . LYS A 1 136 ? -2.992 -8.022 -13.810 1.00 98.25 136 LYS A N 1
ATOM 1018 C CA . LYS A 1 136 ? -3.080 -6.591 -14.181 1.00 98.25 136 LYS A CA 1
ATOM 1019 C C . LYS A 1 136 ? -3.260 -5.641 -12.984 1.00 98.25 136 LYS A C 1
ATOM 1021 O O . LYS A 1 136 ? -4.140 -4.775 -12.977 1.00 98.25 136 LYS A O 1
ATOM 1026 N N . VAL A 1 137 ? -2.429 -5.806 -11.956 1.00 98.88 137 VAL A N 1
ATOM 1027 C CA . VAL A 1 137 ? -2.507 -5.025 -10.712 1.00 98.88 137 VAL A CA 1
ATOM 1028 C C . VAL A 1 137 ? -1.439 -3.932 -10.674 1.00 98.88 137 VAL A C 1
ATOM 1030 O O . VAL A 1 137 ? -0.259 -4.195 -10.902 1.00 98.88 137 VAL A O 1
ATOM 1033 N N . VAL A 1 138 ? -1.839 -2.713 -10.304 1.00 98.94 138 VAL A N 1
ATOM 1034 C CA . VAL A 1 138 ? -0.927 -1.613 -9.962 1.00 98.94 138 VAL A CA 1
ATOM 1035 C C . VAL A 1 138 ? -1.263 -1.102 -8.563 1.00 98.94 138 VAL A C 1
ATOM 1037 O O . VAL A 1 138 ? -2.328 -0.529 -8.338 1.00 98.94 138 VAL A O 1
ATOM 1040 N N . ALA A 1 139 ? -0.346 -1.298 -7.620 1.00 98.88 139 ALA A N 1
ATOM 1041 C CA . ALA A 1 139 ? -0.474 -0.827 -6.248 1.00 98.88 139 ALA A CA 1
ATOM 1042 C C . ALA A 1 139 ? 0.468 0.359 -6.009 1.00 98.88 139 ALA A C 1
ATOM 1044 O O . ALA A 1 139 ? 1.689 0.242 -6.127 1.00 98.88 139 ALA A O 1
ATOM 1045 N N . ASN A 1 140 ? -0.095 1.504 -5.639 1.00 98.88 140 ASN A N 1
ATOM 1046 C CA . ASN A 1 140 ? 0.660 2.697 -5.277 1.00 98.88 140 ASN A CA 1
ATOM 1047 C C . ASN A 1 140 ? 0.767 2.799 -3.753 1.00 98.88 140 ASN A C 1
ATOM 1049 O O . ASN A 1 140 ? -0.243 2.919 -3.056 1.00 98.88 140 ASN A O 1
ATOM 1053 N N . ILE A 1 141 ? 1.989 2.780 -3.216 1.00 98.62 141 ILE A N 1
ATOM 1054 C CA . ILE A 1 141 ? 2.194 2.994 -1.782 1.00 98.62 141 ILE A CA 1
ATOM 1055 C C . ILE A 1 141 ? 1.970 4.476 -1.476 1.00 98.62 141 ILE A C 1
ATOM 1057 O O . ILE A 1 141 ? 2.769 5.353 -1.826 1.00 98.62 141 ILE A O 1
ATOM 1061 N N . SER A 1 142 ? 0.856 4.755 -0.812 1.00 97.38 142 SER A N 1
ATOM 1062 C CA . SER A 1 142 ? 0.437 6.085 -0.394 1.00 97.38 142 SER A CA 1
ATOM 1063 C C . SER A 1 142 ? 0.461 6.198 1.134 1.00 97.38 142 SER A C 1
ATOM 1065 O O . SER A 1 142 ? 1.228 5.519 1.811 1.00 97.38 142 SER A O 1
ATOM 1067 N N . THR A 1 143 ? -0.305 7.122 1.702 1.00 92.94 143 THR A N 1
ATOM 1068 C CA . THR A 1 143 ? -0.375 7.365 3.145 1.00 92.94 143 THR A CA 1
ATOM 1069 C C . THR A 1 143 ? -1.655 8.111 3.490 1.00 92.94 143 THR A C 1
ATOM 1071 O O . THR A 1 143 ? -2.159 8.907 2.693 1.00 92.94 143 THR A O 1
ATOM 1074 N N . THR A 1 144 ? -2.170 7.905 4.702 1.00 89.19 144 THR A N 1
ATOM 1075 C CA . THR A 1 144 ? -3.282 8.699 5.243 1.00 89.19 144 THR A CA 1
ATOM 1076 C C . THR A 1 144 ? -2.962 10.186 5.337 1.00 89.19 144 THR A C 1
ATOM 1078 O O . THR A 1 144 ? -3.890 10.987 5.332 1.00 89.19 144 THR A O 1
ATOM 1081 N N . LEU A 1 145 ? -1.682 10.576 5.362 1.00 89.06 145 LEU A N 1
ATOM 1082 C CA . LEU A 1 145 ? -1.269 11.982 5.330 1.00 89.06 145 LEU A CA 1
ATOM 1083 C C . LEU A 1 145 ? -1.670 12.702 4.027 1.00 89.06 145 LEU A C 1
ATOM 1085 O O . LEU A 1 145 ? -1.782 13.922 4.018 1.00 89.06 145 LEU A O 1
ATOM 1089 N N . GLY A 1 146 ? -1.921 11.962 2.940 1.00 88.75 146 GLY A N 1
ATOM 1090 C CA . GLY A 1 146 ? -2.453 12.502 1.684 1.00 88.75 146 GLY A CA 1
ATOM 1091 C C . GLY A 1 146 ? -3.982 12.611 1.646 1.00 88.75 146 GLY A C 1
ATOM 1092 O O . GLY A 1 146 ? -4.550 12.926 0.603 1.00 88.75 146 GLY A O 1
ATOM 1093 N N . SER A 1 147 ? -4.677 12.303 2.745 1.00 87.94 147 SER A N 1
ATOM 1094 C CA . SER A 1 147 ? -6.134 12.414 2.829 1.00 87.94 147 SER A CA 1
ATOM 1095 C C . SER A 1 147 ? -6.538 13.833 3.205 1.00 87.94 147 SER A C 1
ATOM 1097 O O . SER A 1 147 ? -6.353 14.242 4.350 1.00 87.94 147 SER A O 1
ATOM 1099 N N . ILE A 1 148 ? -7.189 14.539 2.280 1.00 84.50 148 ILE A N 1
ATOM 1100 C CA . ILE A 1 148 ? -7.731 15.889 2.509 1.00 84.50 148 ILE A CA 1
ATOM 1101 C C . ILE A 1 148 ? -8.662 15.893 3.731 1.00 84.50 148 ILE A C 1
ATOM 1103 O O . ILE A 1 148 ? -8.482 16.690 4.644 1.00 84.50 148 ILE A O 1
ATOM 1107 N N . ASN A 1 149 ? -9.566 14.911 3.822 1.00 78.75 149 ASN A N 1
ATOM 1108 C CA . ASN A 1 149 ? -10.517 14.778 4.932 1.00 78.75 149 ASN A CA 1
ATOM 1109 C C . ASN A 1 149 ? -9.860 14.490 6.298 1.00 78.75 149 ASN A C 1
ATOM 1111 O O . ASN A 1 149 ? -10.484 14.656 7.336 1.00 78.75 149 ASN A O 1
ATOM 1115 N N . LYS A 1 150 ? -8.607 14.017 6.319 1.00 75.31 150 LYS A N 1
ATOM 1116 C CA . LYS A 1 150 ? -7.876 13.727 7.567 1.00 75.31 150 LYS A CA 1
ATOM 1117 C C . LYS A 1 150 ? -6.731 14.711 7.806 1.00 75.31 150 LYS A C 1
ATOM 1119 O O . LYS A 1 150 ? -5.967 14.532 8.742 1.00 75.31 150 LYS A O 1
ATOM 1124 N N . ALA A 1 151 ? -6.569 15.740 6.977 1.00 76.94 151 ALA A N 1
ATOM 1125 C CA . ALA A 1 151 ? -5.399 16.610 7.054 1.00 76.94 151 ALA A CA 1
ATOM 1126 C C . ALA A 1 151 ? -5.275 17.305 8.425 1.00 76.94 151 ALA A C 1
ATOM 1128 O O . ALA A 1 151 ? -4.174 17.408 8.967 1.00 76.94 151 ALA A O 1
ATOM 1129 N N . SER A 1 152 ? -6.405 17.690 9.029 1.00 74.75 152 SER A N 1
ATOM 1130 C CA . SER A 1 152 ? -6.469 18.317 10.356 1.00 74.75 152 SER A CA 1
ATOM 1131 C C . SER A 1 152 ? -6.022 17.403 11.503 1.00 74.75 152 SER A C 1
ATOM 1133 O O . SER A 1 152 ? -5.609 17.908 12.542 1.00 74.75 152 SER A O 1
ATOM 1135 N N . THR A 1 153 ? -6.027 16.074 11.333 1.00 69.69 153 THR A N 1
ATOM 1136 C CA . THR A 1 153 ? -5.567 15.142 12.379 1.00 69.69 153 THR A CA 1
ATOM 1137 C C . THR A 1 153 ? -4.044 15.030 12.448 1.00 69.69 153 THR A C 1
ATOM 1139 O O . THR A 1 153 ? -3.514 14.428 13.377 1.00 69.69 153 THR A O 1
ATOM 1142 N N . PHE A 1 154 ? -3.317 15.576 11.467 1.00 68.31 154 PHE A N 1
ATOM 1143 C CA . PHE A 1 154 ? -1.875 15.367 11.298 1.00 68.31 154 PHE A CA 1
ATOM 1144 C C . PHE A 1 154 ? -1.044 16.657 11.387 1.00 68.31 154 PHE A C 1
ATOM 1146 O O . PHE A 1 154 ? 0.040 16.749 10.812 1.00 68.31 154 PHE A O 1
ATOM 1153 N N . THR A 1 155 ? -1.519 17.652 12.138 1.00 66.81 155 THR A N 1
ATOM 1154 C CA . THR A 1 155 ? -0.895 18.985 12.254 1.00 66.81 155 THR A CA 1
ATOM 1155 C C . THR A 1 155 ? 0.482 18.979 12.925 1.00 66.81 155 THR A C 1
ATOM 1157 O O . THR A 1 155 ? 1.312 19.835 12.632 1.00 66.81 155 THR A O 1
ATOM 1160 N N . ALA A 1 156 ? 0.772 17.987 13.774 1.00 58.84 156 ALA A N 1
ATOM 1161 C CA . ALA A 1 156 ? 2.034 17.896 14.512 1.00 58.84 156 ALA A CA 1
ATOM 1162 C C . ALA A 1 156 ? 3.262 17.539 13.642 1.00 58.84 156 ALA A C 1
ATOM 1164 O O . ALA A 1 156 ? 4.399 17.741 14.074 1.00 58.84 156 ALA A O 1
ATOM 1165 N N . LYS A 1 157 ? 3.072 17.000 12.425 1.00 61.75 157 LYS A N 1
ATOM 1166 C CA . LYS A 1 157 ? 4.167 16.593 11.522 1.00 61.75 157 LYS A CA 1
ATOM 1167 C C . LYS A 1 157 ? 4.142 17.439 10.247 1.00 61.75 157 LYS A C 1
ATOM 1169 O O . LYS A 1 157 ? 3.455 17.112 9.283 1.00 61.75 157 LYS A O 1
ATOM 1174 N N . SER A 1 158 ? 4.924 18.519 10.226 1.00 68.12 158 SER A N 1
ATOM 1175 C CA . SER A 1 158 ? 5.030 19.405 9.058 1.00 68.12 158 SER A CA 1
ATOM 1176 C C . SER A 1 158 ? 5.773 18.723 7.898 1.00 68.12 158 SER A C 1
ATOM 1178 O O . SER A 1 158 ? 7.005 18.677 7.840 1.00 68.12 158 SER A O 1
ATOM 1180 N N . SER A 1 159 ? 5.018 18.155 6.959 1.00 86.62 159 SER A N 1
ATOM 1181 C CA . SER A 1 159 ? 5.519 17.678 5.660 1.00 86.62 159 SER A CA 1
ATOM 1182 C C . SER A 1 159 ? 4.536 18.045 4.537 1.00 86.62 159 SER A C 1
ATOM 1184 O O . SER A 1 159 ? 4.012 17.154 3.868 1.00 86.62 159 SER A O 1
ATOM 1186 N N . PRO A 1 160 ? 4.239 19.342 4.327 1.00 90.94 160 PRO A N 1
ATOM 1187 C CA . PRO A 1 160 ? 3.203 19.786 3.393 1.00 90.94 160 PRO A CA 1
ATOM 1188 C C . PRO A 1 160 ? 3.420 19.252 1.969 1.00 90.94 160 PRO A C 1
ATOM 1190 O O . PRO A 1 160 ? 2.487 18.704 1.385 1.00 90.94 160 PRO A O 1
ATOM 1193 N N . ALA A 1 161 ? 4.653 19.283 1.449 1.00 94.19 161 ALA A N 1
ATOM 1194 C CA . ALA A 1 161 ? 4.966 18.740 0.124 1.00 94.19 161 ALA A CA 1
ATOM 1195 C C . ALA A 1 161 ? 4.677 17.235 0.020 1.00 94.19 161 ALA A C 1
ATOM 1197 O O . ALA A 1 161 ? 4.142 16.758 -0.981 1.00 94.19 161 ALA A O 1
ATOM 1198 N N . TYR A 1 162 ? 4.977 16.469 1.071 1.00 94.25 162 TYR A N 1
ATOM 1199 C CA . TYR A 1 162 ? 4.664 15.043 1.115 1.00 94.25 162 TYR A CA 1
ATOM 1200 C C . TYR A 1 162 ? 3.153 14.792 1.095 1.00 94.25 162 TYR A C 1
ATOM 1202 O O . TYR A 1 162 ? 2.671 13.983 0.307 1.00 94.25 162 TYR A O 1
ATOM 1210 N N . ASN A 1 163 ? 2.393 15.529 1.905 1.00 92.88 163 ASN A N 1
ATOM 1211 C CA . ASN A 1 163 ? 0.942 15.381 1.987 1.00 92.88 163 ASN A CA 1
ATOM 1212 C C . ASN A 1 163 ? 0.273 15.732 0.647 1.00 92.88 163 ASN A C 1
ATOM 1214 O O . ASN A 1 163 ? -0.524 14.946 0.134 1.00 92.88 163 ASN A O 1
ATOM 1218 N N . ILE A 1 164 ? 0.657 16.863 0.041 1.00 95.25 164 ILE A N 1
ATOM 1219 C CA . ILE A 1 164 ? 0.156 17.311 -1.269 1.00 95.25 164 ILE A CA 1
ATOM 1220 C C . ILE A 1 164 ? 0.465 16.265 -2.344 1.00 95.25 164 ILE A C 1
ATOM 1222 O O . ILE A 1 164 ? -0.424 15.850 -3.087 1.00 95.25 164 ILE A O 1
ATOM 1226 N N . THR A 1 165 ? 1.711 15.789 -2.411 1.00 97.88 165 THR A N 1
ATOM 1227 C CA . THR A 1 165 ? 2.108 14.808 -3.432 1.00 97.88 165 THR A CA 1
ATOM 1228 C C . THR A 1 165 ? 1.406 13.467 -3.254 1.00 97.88 165 THR A C 1
ATOM 1230 O O . THR A 1 165 ? 1.059 12.824 -4.240 1.00 97.88 165 THR A O 1
ATOM 1233 N N . LYS A 1 166 ? 1.114 13.044 -2.021 1.00 97.50 166 LYS A N 1
ATOM 1234 C CA . LYS A 1 166 ? 0.361 11.809 -1.768 1.00 97.50 166 LYS A CA 1
ATOM 1235 C C . LYS A 1 166 ? -1.135 11.959 -2.054 1.00 97.50 166 LYS A C 1
ATOM 1237 O O . LYS A 1 166 ? -1.735 11.008 -2.548 1.00 97.50 166 LYS A O 1
ATOM 1242 N N . ALA A 1 167 ? -1.716 13.147 -1.875 1.00 96.94 167 ALA A N 1
ATOM 1243 C CA . ALA A 1 167 ? -3.052 13.454 -2.390 1.00 96.94 167 ALA A CA 1
ATOM 1244 C C . ALA A 1 167 ? -3.092 13.407 -3.931 1.00 96.94 167 ALA A C 1
ATOM 1246 O O . ALA A 1 167 ? -3.991 12.800 -4.514 1.00 96.94 167 ALA A O 1
ATOM 1247 N N . ALA A 1 168 ? -2.079 13.968 -4.598 1.00 98.44 168 ALA A N 1
ATOM 1248 C CA . ALA A 1 168 ? -1.951 13.905 -6.054 1.00 98.44 168 ALA A CA 1
ATOM 1249 C C . AL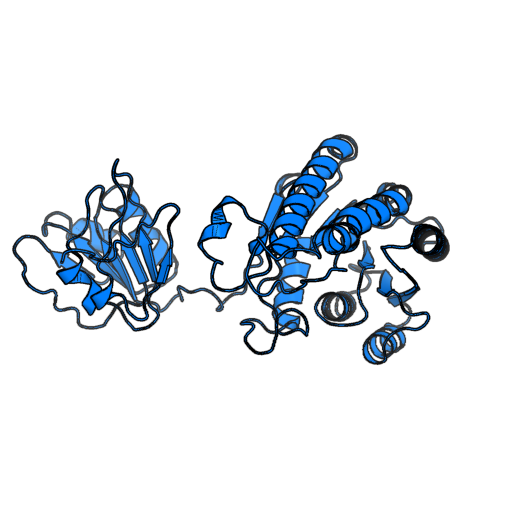A A 1 168 ? -1.761 12.464 -6.565 1.00 98.44 168 ALA A C 1
ATOM 1251 O O . ALA A 1 168 ? -2.407 12.071 -7.534 1.00 98.44 168 ALA A O 1
ATOM 1252 N N . LEU A 1 169 ? -0.951 11.642 -5.885 1.00 98.75 169 LEU A N 1
ATOM 1253 C CA . LEU A 1 169 ? -0.797 10.214 -6.190 1.00 98.75 169 LEU A CA 1
ATOM 1254 C C . LEU A 1 169 ? -2.121 9.446 -6.037 1.00 98.75 169 LEU A C 1
ATOM 1256 O O . LEU A 1 169 ? -2.422 8.568 -6.849 1.00 98.75 169 LEU A O 1
ATOM 1260 N N . ASN A 1 170 ? -2.938 9.793 -5.037 1.00 98.19 170 ASN A N 1
ATOM 1261 C CA . ASN A 1 170 ? -4.274 9.215 -4.879 1.00 98.19 170 ASN A CA 1
ATOM 1262 C C . ASN A 1 170 ? -5.167 9.543 -6.083 1.00 98.19 170 ASN A C 1
ATOM 1264 O O . ASN A 1 170 ? -5.810 8.647 -6.622 1.00 98.19 170 ASN A O 1
ATOM 1268 N N . MET A 1 171 ? -5.165 10.791 -6.559 1.00 98.12 171 MET A N 1
ATOM 1269 C CA . MET A 1 171 ? -5.929 11.157 -7.756 1.00 98.12 171 MET A CA 1
ATOM 1270 C C . MET A 1 171 ? -5.382 10.478 -9.019 1.00 98.12 171 MET A C 1
ATOM 1272 O O . MET A 1 171 ? -6.156 9.927 -9.796 1.00 98.12 171 MET A O 1
ATOM 1276 N N . LEU A 1 172 ? -4.058 10.437 -9.205 1.00 98.56 172 LEU A N 1
ATOM 1277 C CA . LEU A 1 172 ? -3.417 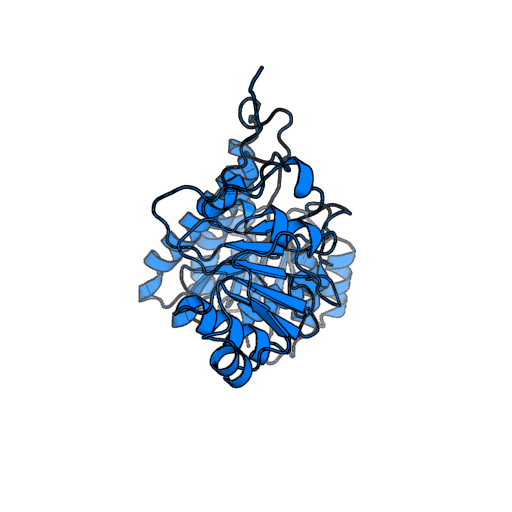9.736 -10.325 1.00 98.56 172 LEU A CA 1
ATOM 1278 C C . LEU A 1 172 ? -3.846 8.261 -10.393 1.00 98.56 172 LEU A C 1
ATOM 1280 O O . LEU A 1 172 ? -4.110 7.734 -11.472 1.00 98.56 172 LEU A O 1
ATOM 1284 N N . THR A 1 173 ? -3.953 7.610 -9.236 1.00 98.69 173 THR A N 1
ATOM 1285 C CA . THR A 1 173 ? -4.434 6.229 -9.108 1.00 98.69 173 THR A CA 1
ATOM 1286 C C . THR A 1 173 ? -5.859 6.080 -9.635 1.00 98.69 173 THR A C 1
ATOM 1288 O O . THR A 1 173 ? -6.118 5.180 -10.429 1.00 98.69 173 THR A O 1
ATOM 1291 N N . VAL A 1 174 ? -6.765 6.986 -9.253 1.00 96.75 174 VAL A N 1
ATOM 1292 C CA . VAL A 1 174 ? -8.150 6.997 -9.750 1.00 96.75 174 VAL A CA 1
ATOM 1293 C C . VAL A 1 174 ? -8.190 7.225 -11.262 1.00 96.75 174 VAL A C 1
ATOM 1295 O O . VAL A 1 174 ? -8.918 6.526 -11.958 1.00 96.75 174 VAL A O 1
ATOM 1298 N N . GLN A 1 175 ? -7.380 8.145 -11.796 1.00 98.69 175 GLN A N 1
ATOM 1299 C CA . GLN A 1 175 ? -7.332 8.394 -13.242 1.00 98.69 175 GLN A CA 1
ATOM 1300 C C . GLN A 1 175 ? -6.889 7.151 -14.027 1.00 98.69 175 GLN A C 1
ATOM 1302 O O . GLN A 1 175 ? -7.495 6.819 -15.044 1.00 98.69 175 GLN A O 1
ATOM 1307 N N . TYR A 1 176 ? -5.887 6.414 -13.538 1.00 98.81 176 TYR A N 1
ATOM 1308 C CA . TYR A 1 176 ? -5.496 5.138 -14.141 1.00 98.81 176 TYR A CA 1
ATOM 1309 C C . TYR A 1 176 ? -6.585 4.067 -14.017 1.00 98.81 176 TYR A C 1
ATOM 1311 O O . TYR A 1 176 ? -6.840 3.364 -14.993 1.00 98.81 176 TYR A O 1
ATOM 1319 N N . ALA A 1 177 ? -7.231 3.956 -12.853 1.00 98.25 177 ALA A N 1
ATOM 1320 C CA . ALA A 1 177 ? -8.323 3.011 -12.625 1.00 98.25 177 ALA A CA 1
ATOM 1321 C C . ALA A 1 177 ? -9.477 3.222 -13.617 1.00 98.25 177 ALA A C 1
ATOM 1323 O O . ALA A 1 177 ? -9.933 2.262 -14.229 1.00 98.25 177 ALA A O 1
ATOM 1324 N N . LEU A 1 178 ? -9.891 4.478 -13.821 1.00 97.75 178 LEU A N 1
ATOM 1325 C CA . LEU A 1 178 ? -10.948 4.846 -14.766 1.00 97.75 178 LEU A CA 1
ATOM 1326 C C . LEU A 1 178 ? -10.528 4.599 -16.220 1.00 97.75 178 LEU A C 1
ATOM 1328 O O . LEU A 1 178 ? -11.295 4.047 -17.005 1.00 97.75 178 LEU A O 1
ATOM 1332 N N . ASN A 1 179 ? -9.304 4.984 -16.589 1.00 98.56 179 ASN A N 1
ATOM 1333 C CA . ASN A 1 179 ? -8.830 4.866 -17.967 1.00 98.56 179 ASN A CA 1
ATOM 1334 C C . ASN A 1 179 ? -8.583 3.409 -18.398 1.00 98.56 179 ASN A C 1
ATOM 1336 O O . ASN A 1 179 ? -8.685 3.095 -19.581 1.00 98.56 179 ASN A O 1
ATOM 1340 N N . LEU A 1 180 ? -8.232 2.523 -17.461 1.00 98.44 180 LEU A N 1
ATOM 1341 C CA . LEU A 1 180 ? -7.925 1.111 -17.729 1.00 98.44 180 LEU A CA 1
ATOM 1342 C C . LEU A 1 180 ? -9.076 0.157 -17.359 1.00 98.44 180 LEU A C 1
ATOM 1344 O O . LEU A 1 180 ? -8.892 -1.063 -17.353 1.00 98.44 180 LEU A O 1
ATOM 1348 N N . GLU A 1 181 ? -10.263 0.695 -17.077 1.00 97.56 181 GLU A N 1
ATOM 1349 C CA . GLU A 1 181 ? -11.450 -0.063 -16.668 1.00 97.56 181 GLU A CA 1
ATOM 1350 C C . GLU A 1 181 ? -11.853 -1.116 -17.714 1.00 97.56 181 GLU A C 1
ATOM 1352 O O . GLU A 1 181 ? -12.060 -2.286 -17.388 1.00 97.56 181 GLU A O 1
ATOM 1357 N N . SER A 1 182 ? -11.877 -0.736 -18.998 1.00 97.88 182 SER A N 1
ATOM 1358 C CA . SER A 1 182 ? -12.229 -1.640 -20.106 1.00 97.88 182 SER A CA 1
ATOM 1359 C C . SER A 1 182 ? -11.254 -2.813 -20.258 1.00 97.88 182 SER A C 1
ATOM 1361 O O . SER A 1 182 ? -11.631 -3.876 -20.750 1.00 97.88 182 SER A O 1
ATOM 1363 N N . GLU A 1 183 ? -10.017 -2.648 -19.787 1.00 98.12 183 GLU A N 1
ATOM 1364 C CA . GLU A 1 183 ? -8.966 -3.665 -19.803 1.00 98.12 183 GLU A CA 1
ATOM 1365 C C . GLU A 1 183 ? -8.939 -4.529 -18.525 1.00 98.12 183 GLU A C 1
ATOM 1367 O O . GLU A 1 183 ? -8.111 -5.446 -18.428 1.00 98.12 183 GLU A O 1
ATOM 1372 N N . ARG A 1 184 ? -9.850 -4.258 -17.574 1.00 97.56 184 ARG A N 1
ATOM 1373 C CA . ARG A 1 184 ? -10.003 -4.932 -16.271 1.00 97.56 184 ARG A CA 1
ATOM 1374 C C . ARG A 1 184 ? -8.770 -4.837 -15.371 1.00 97.56 184 ARG A C 1
ATOM 1376 O O . ARG A 1 184 ? -8.459 -5.768 -14.630 1.00 97.56 184 ARG A O 1
ATOM 1383 N N . PHE A 1 185 ? -8.065 -3.709 -15.420 1.00 98.75 185 PHE A N 1
ATOM 1384 C CA . PHE A 1 185 ? -6.978 -3.437 -14.479 1.00 98.75 185 PHE A CA 1
ATOM 1385 C C . PHE A 1 185 ? -7.502 -3.187 -13.065 1.00 98.75 185 PHE A C 1
ATOM 1387 O O . PHE A 1 185 ? -8.604 -2.679 -12.870 1.00 98.75 185 PHE A O 1
ATOM 1394 N N . THR A 1 186 ? -6.677 -3.501 -12.069 1.00 98.81 186 THR A N 1
ATOM 1395 C CA . THR A 1 186 ? -6.922 -3.118 -10.674 1.00 98.81 186 THR A CA 1
ATOM 1396 C C . THR A 1 186 ? -5.840 -2.143 -10.236 1.00 98.81 186 THR A C 1
ATOM 1398 O O . THR A 1 186 ? -4.708 -2.549 -9.970 1.00 98.81 186 THR A O 1
ATOM 1401 N N . VAL A 1 187 ? -6.173 -0.854 -10.175 1.00 98.81 187 VAL A N 1
ATOM 1402 C CA . VAL A 1 187 ? -5.239 0.215 -9.797 1.00 98.81 187 VAL A CA 1
ATOM 1403 C C . VAL A 1 187 ? -5.707 0.868 -8.506 1.00 98.81 187 VAL A C 1
ATOM 1405 O O . VAL A 1 187 ? -6.830 1.358 -8.437 1.00 98.81 187 VAL A O 1
ATOM 1408 N N . PHE A 1 188 ? -4.876 0.861 -7.465 1.00 98.69 188 PHE A N 1
ATOM 1409 C CA . PHE A 1 188 ? -5.291 1.321 -6.137 1.00 98.69 188 PHE A CA 1
ATOM 1410 C C . PHE A 1 188 ? -4.129 1.849 -5.293 1.00 98.69 188 PHE A C 1
ATOM 1412 O O . PHE A 1 188 ? -2.955 1.603 -5.578 1.00 98.69 188 PHE A O 1
ATOM 1419 N N . CYS A 1 189 ? -4.472 2.582 -4.235 1.00 98.12 189 CYS A N 1
ATOM 1420 C CA . CYS A 1 189 ? -3.533 3.071 -3.233 1.00 98.12 189 CYS A CA 1
ATOM 1421 C C . CYS A 1 189 ? -3.593 2.220 -1.966 1.00 98.12 189 CYS A C 1
ATOM 1423 O O . CYS A 1 189 ? -4.679 1.850 -1.516 1.00 98.12 189 CYS A O 1
ATOM 1425 N N . VAL A 1 190 ? -2.442 2.020 -1.322 1.00 97.75 190 VAL A N 1
ATOM 1426 C CA . VAL A 1 190 ? -2.360 1.436 0.025 1.00 97.75 190 VAL A CA 1
ATOM 1427 C C . VAL A 1 190 ? -1.551 2.339 0.940 1.00 97.75 190 VAL A C 1
ATOM 1429 O O . VAL A 1 190 ? -0.419 2.695 0.621 1.00 97.75 190 VAL A O 1
ATOM 1432 N N . SER A 1 191 ? -2.116 2.690 2.091 1.00 95.44 191 SER A N 1
ATOM 1433 C CA . SER A 1 191 ? -1.368 3.259 3.209 1.00 95.44 191 SER A CA 1
ATOM 1434 C C . SER A 1 191 ? -0.776 2.128 4.049 1.00 95.44 191 SER A C 1
ATOM 1436 O O . SER A 1 191 ? -1.542 1.334 4.605 1.00 95.44 191 SER A O 1
ATOM 1438 N N . PRO A 1 192 ? 0.556 2.056 4.193 1.00 93.94 192 PRO A N 1
ATOM 1439 C CA . PRO A 1 192 ? 1.222 0.966 4.892 1.00 93.94 192 PRO A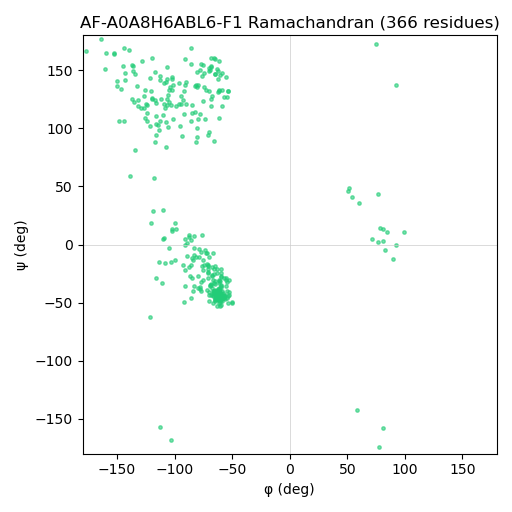 CA 1
ATOM 1440 C C . PRO A 1 192 ? 1.254 1.156 6.417 1.00 93.94 192 PRO A C 1
ATOM 1442 O O . PRO A 1 192 ? 1.943 0.410 7.094 1.00 93.94 192 PRO A O 1
ATOM 1445 N N . GLY A 1 193 ? 0.569 2.165 6.968 1.00 88.12 193 GLY A N 1
ATOM 1446 C CA . GLY A 1 193 ? 0.726 2.568 8.371 1.00 88.12 193 GLY A CA 1
ATOM 1447 C C . GLY A 1 193 ? 2.002 3.386 8.615 1.00 88.12 193 GLY A C 1
ATOM 1448 O O . GLY A 1 193 ? 2.704 3.767 7.672 1.00 88.12 193 GLY A O 1
ATOM 1449 N N . TRP A 1 194 ? 2.294 3.707 9.880 1.00 87.50 194 TRP A N 1
ATOM 1450 C CA . TRP A 1 194 ? 3.506 4.440 10.249 1.00 87.50 194 TRP A CA 1
ATOM 1451 C C . TRP A 1 194 ? 4.618 3.448 10.615 1.00 87.50 194 TRP A C 1
ATOM 1453 O O . TRP A 1 194 ? 4.734 2.972 11.735 1.00 87.50 194 TRP A O 1
ATOM 1463 N N . LEU A 1 195 ? 5.445 3.109 9.623 1.00 90.50 195 LEU A N 1
ATOM 1464 C CA . LEU A 1 195 ? 6.434 2.033 9.744 1.00 90.50 195 LEU A CA 1
ATOM 1465 C C . LEU A 1 195 ? 7.796 2.507 10.248 1.00 90.50 195 LEU A C 1
ATOM 1467 O O . LEU A 1 195 ? 8.334 3.488 9.727 1.00 90.50 195 LEU A O 1
ATOM 1471 N N . ARG A 1 196 ? 8.401 1.745 11.168 1.00 87.69 196 ARG A N 1
ATOM 1472 C CA . ARG A 1 196 ? 9.785 1.911 11.649 1.00 87.69 196 ARG A CA 1
ATOM 1473 C C . ARG A 1 196 ? 10.775 1.637 10.521 1.00 87.69 196 ARG A C 1
ATOM 1475 O O . ARG A 1 196 ? 11.197 0.516 10.266 1.00 87.69 196 ARG A O 1
ATOM 1482 N N . THR A 1 197 ? 11.083 2.705 9.806 1.00 91.38 197 THR A N 1
ATOM 1483 C CA . THR A 1 197 ? 11.979 2.795 8.651 1.00 91.38 197 THR A CA 1
ATOM 1484 C C . THR A 1 197 ? 12.704 4.130 8.740 1.00 91.38 197 THR A C 1
ATOM 1486 O O . THR A 1 197 ? 12.252 5.010 9.470 1.00 91.38 197 THR A O 1
ATOM 1489 N N . ASP A 1 198 ? 13.736 4.361 7.930 1.00 88.50 198 ASP A N 1
ATOM 1490 C CA . ASP A 1 198 ? 14.408 5.671 7.906 1.00 88.50 198 ASP A CA 1
ATOM 1491 C C . ASP A 1 198 ? 13.438 6.842 7.626 1.00 88.50 198 ASP A C 1
ATOM 1493 O O . ASP A 1 198 ? 13.653 7.953 8.098 1.00 88.50 198 ASP A O 1
ATOM 1497 N N . MET A 1 199 ? 12.355 6.609 6.865 1.00 86.62 199 MET A N 1
ATOM 1498 C CA . MET A 1 199 ? 11.323 7.624 6.588 1.00 86.62 199 MET A CA 1
ATOM 1499 C C . MET A 1 199 ? 10.351 7.809 7.764 1.00 86.62 199 MET A C 1
ATOM 1501 O O . MET A 1 199 ? 9.906 8.923 8.048 1.00 86.62 199 MET A O 1
ATOM 1505 N N . GLY A 1 200 ? 9.987 6.719 8.441 1.00 82.56 200 GLY A N 1
ATOM 1506 C CA . GLY A 1 200 ? 9.072 6.765 9.579 1.00 82.56 200 GLY A CA 1
ATOM 1507 C C . GLY A 1 200 ? 9.727 7.262 10.867 1.00 82.56 200 GLY A C 1
ATOM 1508 O O . GLY A 1 200 ? 9.058 7.947 11.645 1.00 82.56 200 GLY A O 1
ATOM 1509 N N . GLY A 1 201 ? 11.018 6.978 11.050 1.00 85.12 201 GLY A N 1
ATOM 1510 C CA . GLY A 1 201 ? 11.789 7.224 12.266 1.00 85.12 201 GLY A CA 1
ATOM 1511 C C . GLY A 1 201 ? 11.484 6.231 13.393 1.00 85.12 201 GLY A C 1
ATOM 1512 O O . GLY A 1 201 ? 10.540 5.445 13.320 1.00 85.12 201 GLY A O 1
ATOM 1513 N N . ASP A 1 202 ? 12.259 6.313 14.473 1.00 77.94 202 ASP A N 1
ATOM 1514 C CA . ASP A 1 202 ? 12.203 5.354 15.592 1.00 77.94 202 ASP A CA 1
ATOM 1515 C C . ASP A 1 202 ? 10.902 5.417 16.402 1.00 77.94 202 ASP A C 1
ATOM 1517 O O . ASP A 1 202 ? 10.548 4.471 17.100 1.00 77.94 202 ASP A O 1
ATOM 1521 N N . ARG A 1 203 ? 10.171 6.535 16.296 1.00 75.31 203 ARG A N 1
ATOM 1522 C CA . ARG A 1 203 ? 8.872 6.745 16.957 1.00 75.31 203 ARG A CA 1
ATOM 1523 C C . ARG A 1 203 ? 7.687 6.161 16.189 1.00 75.31 203 ARG A C 1
ATOM 1525 O O . ARG A 1 203 ? 6.559 6.301 16.650 1.00 75.31 203 ARG A O 1
ATOM 1532 N N . ALA A 1 204 ? 7.928 5.590 15.013 1.00 79.56 204 ALA A N 1
ATOM 1533 C CA . ALA A 1 204 ? 6.884 4.943 14.242 1.00 79.56 204 ALA A CA 1
ATOM 1534 C C . ALA A 1 204 ? 6.307 3.752 15.020 1.00 79.56 204 ALA A C 1
ATOM 1536 O O . ALA A 1 204 ? 7.035 3.058 15.732 1.00 79.56 204 ALA A O 1
ATOM 1537 N N . ASP A 1 205 ? 4.997 3.546 14.921 1.00 79.38 205 ASP A N 1
ATOM 1538 C CA . ASP A 1 205 ? 4.293 2.595 15.774 1.00 79.38 205 ASP A CA 1
ATOM 1539 C C . ASP A 1 205 ? 4.504 1.150 15.308 1.00 79.38 205 ASP A C 1
ATOM 1541 O O . ASP A 1 205 ? 4.701 0.261 16.131 1.00 79.38 205 ASP A O 1
ATOM 1545 N N . LEU A 1 206 ? 4.568 0.901 14.003 1.00 83.31 206 LEU A N 1
ATOM 1546 C CA . LEU A 1 206 ? 4.587 -0.453 13.454 1.00 83.31 206 LEU A CA 1
ATOM 1547 C C . LEU A 1 206 ? 5.995 -0.921 13.030 1.00 83.31 206 LEU A C 1
ATOM 1549 O O . LEU A 1 206 ? 6.734 -0.172 12.385 1.00 83.31 206 LEU A O 1
ATOM 1553 N N . PRO A 1 207 ? 6.398 -2.175 13.329 1.00 91.69 207 PRO A N 1
ATOM 1554 C CA . PRO A 1 207 ? 7.514 -2.821 12.632 1.00 91.69 207 PRO A CA 1
ATOM 1555 C C . PRO A 1 207 ? 7.282 -2.835 11.110 1.00 91.69 207 PRO A C 1
ATOM 1557 O O . PRO A 1 207 ? 6.150 -3.010 10.651 1.00 91.69 207 PRO A O 1
ATOM 1560 N N . VAL A 1 208 ? 8.347 -2.672 10.319 1.00 94.31 208 VAL A N 1
ATOM 1561 C CA . VAL A 1 208 ? 8.237 -2.632 8.851 1.00 94.31 208 VAL A CA 1
ATOM 1562 C C . VAL A 1 208 ? 7.753 -3.962 8.276 1.00 94.31 208 VAL A C 1
ATOM 1564 O O . VAL A 1 208 ? 6.984 -3.962 7.321 1.00 94.31 208 VAL A O 1
ATOM 1567 N N . GLU A 1 209 ? 8.133 -5.082 8.887 1.00 94.94 209 GLU A N 1
ATOM 1568 C CA . GLU A 1 209 ? 7.728 -6.429 8.492 1.00 94.94 209 GLU A CA 1
ATOM 1569 C C . GLU A 1 209 ? 6.219 -6.616 8.681 1.00 94.94 209 GLU A C 1
ATOM 1571 O O . GLU A 1 209 ? 5.526 -7.035 7.759 1.00 94.94 209 GLU A O 1
ATOM 1576 N N . THR A 1 210 ? 5.679 -6.219 9.834 1.00 92.19 210 THR A N 1
ATOM 1577 C CA . THR A 1 210 ? 4.235 -6.293 10.110 1.00 92.19 210 THR A CA 1
ATOM 1578 C C . THR A 1 210 ? 3.431 -5.443 9.125 1.00 92.19 210 THR A C 1
ATOM 1580 O O . THR A 1 210 ? 2.408 -5.881 8.601 1.00 92.19 210 THR A O 1
ATOM 1583 N N . GLY A 1 211 ? 3.917 -4.236 8.821 1.00 93.12 211 GLY A N 1
ATOM 1584 C CA . GLY A 1 211 ? 3.313 -3.381 7.803 1.00 93.12 211 GLY A CA 1
ATOM 1585 C C . GLY A 1 211 ? 3.352 -3.993 6.408 1.00 93.12 211 GLY A C 1
ATOM 1586 O O . GLY A 1 211 ? 2.340 -4.011 5.710 1.00 93.12 211 GLY A O 1
ATOM 1587 N N . ALA A 1 212 ? 4.513 -4.515 6.009 1.00 97.50 212 ALA A N 1
ATOM 1588 C CA . ALA A 1 212 ? 4.699 -5.175 4.724 1.00 97.50 212 ALA A CA 1
ATOM 1589 C C . ALA A 1 212 ? 3.760 -6.375 4.565 1.00 97.50 212 ALA A C 1
ATOM 1591 O O . ALA A 1 212 ? 3.163 -6.520 3.501 1.00 97.50 212 ALA A O 1
ATOM 1592 N N . GLU A 1 213 ? 3.556 -7.159 5.628 1.00 96.81 213 GLU A N 1
ATOM 1593 C CA . GLU A 1 213 ? 2.696 -8.347 5.597 1.00 96.81 213 GLU A CA 1
ATOM 1594 C C . GLU A 1 213 ? 1.248 -7.946 5.329 1.00 96.81 213 GLU A C 1
ATOM 1596 O O . GLU A 1 213 ? 0.588 -8.486 4.439 1.00 96.81 213 GLU A O 1
ATOM 1601 N N . ALA A 1 214 ? 0.773 -6.924 6.042 1.00 95.38 214 ALA A N 1
ATOM 1602 C CA . ALA A 1 214 ? -0.577 -6.414 5.873 1.00 95.38 214 ALA A CA 1
ATOM 1603 C C . ALA A 1 214 ? -0.785 -5.736 4.504 1.00 95.38 214 ALA A C 1
ATOM 1605 O O . ALA A 1 214 ? -1.840 -5.905 3.890 1.00 95.38 214 ALA A O 1
ATOM 1606 N N . VAL A 1 215 ? 0.215 -5.011 3.981 1.00 98.12 215 VAL A N 1
ATOM 1607 C CA . VAL A 1 215 ? 0.186 -4.473 2.607 1.00 98.12 215 VAL A CA 1
ATOM 1608 C C . VAL A 1 215 ? 0.120 -5.612 1.595 1.00 98.12 215 VAL A C 1
ATOM 1610 O O . VAL A 1 215 ? -0.688 -5.570 0.666 1.00 98.12 215 VAL A O 1
ATOM 1613 N N . LEU A 1 216 ? 0.961 -6.633 1.761 1.00 98.06 216 LEU A N 1
ATOM 1614 C CA . LEU A 1 216 ? 1.046 -7.743 0.828 1.00 98.06 216 LEU A CA 1
ATOM 1615 C C . LEU A 1 216 ? -0.251 -8.551 0.813 1.00 98.06 216 LEU A C 1
ATOM 1617 O O . LEU A 1 216 ? -0.713 -8.904 -0.268 1.00 98.06 216 LEU A O 1
ATOM 1621 N N . LYS A 1 217 ? -0.887 -8.759 1.971 1.00 97.69 217 LYS A N 1
ATOM 1622 C CA . LYS A 1 217 ? -2.217 -9.370 2.062 1.00 97.69 217 LYS A CA 1
ATOM 1623 C C . LYS A 1 217 ? -3.234 -8.644 1.178 1.00 97.69 217 LYS A C 1
ATOM 1625 O O . LYS A 1 217 ? -3.863 -9.281 0.337 1.00 97.69 217 LYS A O 1
ATOM 1630 N N . ILE A 1 218 ? -3.319 -7.314 1.286 1.00 98.00 218 IL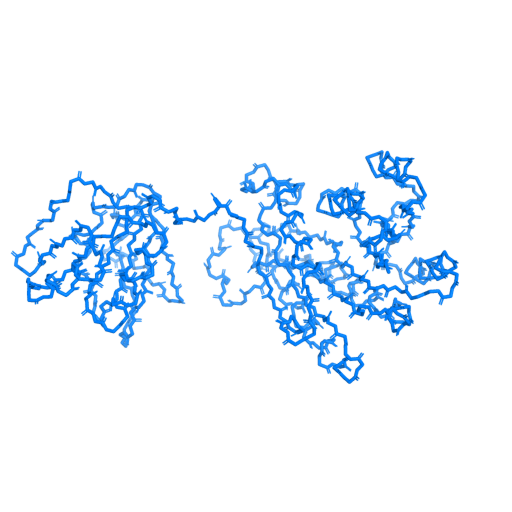E A N 1
ATOM 1631 C CA . ILE A 1 218 ? -4.203 -6.505 0.433 1.00 98.00 218 ILE A CA 1
ATOM 1632 C C . ILE A 1 218 ? -3.868 -6.715 -1.051 1.00 98.00 218 ILE A C 1
ATOM 1634 O O . ILE A 1 218 ? -4.766 -6.883 -1.866 1.00 98.00 218 ILE A O 1
ATOM 1638 N N . ILE A 1 219 ? -2.586 -6.728 -1.425 1.00 98.50 219 ILE A N 1
ATOM 1639 C CA . ILE A 1 219 ? -2.161 -6.902 -2.825 1.00 98.50 219 ILE A CA 1
ATOM 1640 C C . ILE A 1 219 ? -2.449 -8.317 -3.349 1.00 98.50 219 ILE A C 1
ATOM 1642 O O . ILE A 1 219 ? -2.742 -8.488 -4.535 1.00 98.50 219 ILE A O 1
ATOM 1646 N N . LEU A 1 220 ? -2.352 -9.345 -2.510 1.00 97.69 220 LEU A N 1
ATOM 1647 C CA . LEU A 1 220 ? -2.674 -10.726 -2.875 1.00 97.69 220 LEU A CA 1
ATOM 1648 C C . LEU A 1 220 ? -4.182 -10.915 -3.075 1.00 97.69 220 LEU A C 1
ATOM 1650 O O . LEU A 1 220 ? -4.579 -11.557 -4.043 1.00 97.69 220 LEU A O 1
ATOM 1654 N N . GLU A 1 221 ? -4.998 -10.302 -2.219 1.00 97.00 221 GLU A N 1
ATOM 1655 C CA . GLU A 1 221 ? -6.467 -10.379 -2.246 1.00 97.00 221 GLU A CA 1
ATOM 1656 C C . GLU A 1 221 ? -7.112 -9.363 -3.213 1.00 97.00 221 GLU A C 1
ATOM 1658 O O . GLU A 1 221 ? -8.300 -9.465 -3.524 1.0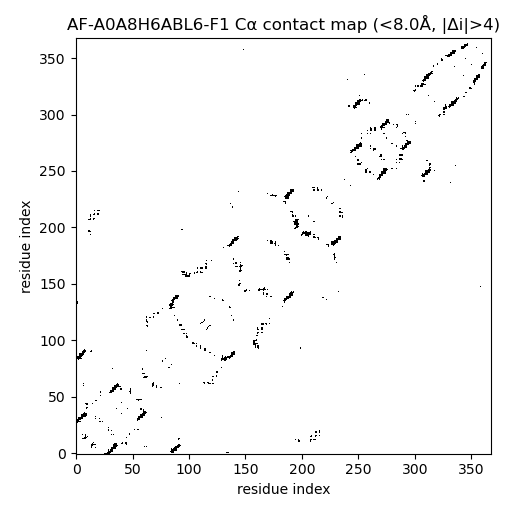0 97.00 221 GLU A O 1
ATOM 1663 N N . ALA A 1 222 ? -6.331 -8.399 -3.718 1.00 97.38 222 ALA A N 1
ATOM 1664 C CA . ALA A 1 222 ? -6.802 -7.349 -4.613 1.00 97.38 222 ALA A CA 1
ATOM 1665 C C . ALA A 1 222 ? -7.514 -7.922 -5.843 1.00 97.38 222 ALA A C 1
ATOM 1667 O O . ALA A 1 222 ? -6.957 -8.727 -6.600 1.00 97.38 222 ALA A O 1
ATOM 1668 N N . ASN A 1 223 ? -8.729 -7.428 -6.064 1.00 95.44 223 ASN A N 1
ATOM 1669 C CA . ASN A 1 223 ? -9.566 -7.767 -7.202 1.00 95.44 223 ASN A CA 1
ATOM 1670 C C . ASN A 1 223 ? -10.212 -6.513 -7.799 1.00 95.44 223 ASN A C 1
ATOM 1672 O O . ASN A 1 223 ? -10.442 -5.516 -7.112 1.00 95.44 223 ASN A O 1
ATOM 1676 N N . HIS A 1 224 ? -10.522 -6.580 -9.089 1.00 96.69 224 HIS A N 1
ATOM 1677 C CA . HIS A 1 224 ? -11.007 -5.436 -9.853 1.00 96.69 224 HIS A CA 1
ATOM 1678 C C . HIS A 1 224 ? -12.307 -4.847 -9.281 1.00 96.69 224 HIS A C 1
ATOM 1680 O O . HIS A 1 224 ? -12.384 -3.639 -9.081 1.00 96.69 224 HIS A O 1
ATOM 1686 N N . ALA A 1 225 ? -13.287 -5.688 -8.934 1.00 93.94 225 ALA A N 1
ATOM 1687 C CA . ALA A 1 225 ? -14.597 -5.235 -8.463 1.00 93.94 225 ALA A CA 1
ATOM 1688 C C . ALA A 1 225 ? -14.530 -4.478 -7.126 1.00 93.94 225 ALA A C 1
ATOM 1690 O O . ALA A 1 225 ? -15.225 -3.482 -6.928 1.00 93.94 225 ALA A O 1
ATOM 1691 N N . GLU A 1 226 ? -13.693 -4.938 -6.198 1.00 92.81 226 GLU A N 1
ATOM 1692 C CA . GLU A 1 226 ? -13.670 -4.405 -4.837 1.00 92.81 226 GLU A CA 1
ATOM 1693 C C . GLU A 1 226 ? -12.501 -3.468 -4.562 1.00 92.81 226 GLU A C 1
ATOM 1695 O O . GLU A 1 226 ? -12.538 -2.766 -3.557 1.00 92.81 226 GLU A O 1
ATOM 1700 N N . THR A 1 227 ? -11.466 -3.444 -5.399 1.00 95.44 227 THR A N 1
ATOM 1701 C CA . THR A 1 227 ? -10.217 -2.723 -5.099 1.00 95.44 227 THR A CA 1
ATOM 1702 C C . THR A 1 227 ? -9.952 -1.577 -6.078 1.00 95.44 227 THR A C 1
ATOM 1704 O O . THR A 1 227 ? -9.338 -0.586 -5.681 1.00 95.44 227 THR A O 1
ATOM 1707 N N . ASN A 1 228 ? -10.416 -1.663 -7.332 1.00 98.31 228 ASN A N 1
ATOM 1708 C CA . ASN A 1 228 ? -10.072 -0.680 -8.364 1.00 98.31 228 ASN A CA 1
ATOM 1709 C C . ASN A 1 228 ? -10.488 0.751 -7.965 1.00 98.31 228 ASN A C 1
ATOM 1711 O O . ASN A 1 228 ? -11.590 0.982 -7.468 1.00 98.31 228 ASN A O 1
ATOM 1715 N N . GLY A 1 229 ? -9.580 1.712 -8.141 1.00 94.00 229 GLY A N 1
ATOM 1716 C CA . GLY A 1 229 ? -9.780 3.126 -7.816 1.00 94.00 229 GLY A CA 1
ATOM 1717 C C . GLY A 1 229 ? -9.828 3.457 -6.320 1.00 94.00 229 GLY A C 1
ATOM 1718 O O . GLY A 1 229 ? -10.078 4.611 -5.969 1.00 94.00 229 GLY A O 1
ATOM 1719 N N . LYS A 1 230 ? -9.601 2.490 -5.419 1.00 94.19 230 LYS A N 1
ATOM 1720 C CA . LYS A 1 230 ? -9.720 2.715 -3.972 1.00 94.19 230 LYS A CA 1
ATOM 1721 C C . LYS A 1 230 ? -8.415 3.156 -3.318 1.00 94.19 230 LYS A C 1
ATOM 1723 O O . LYS A 1 230 ? -7.309 2.922 -3.802 1.00 94.19 230 LYS A O 1
ATOM 1728 N N . PHE A 1 231 ? -8.575 3.761 -2.146 1.00 95.69 231 PHE A N 1
ATOM 1729 C CA . PHE A 1 231 ? -7.517 3.959 -1.168 1.00 95.69 231 PHE A CA 1
ATOM 1730 C C . PHE A 1 231 ? -7.783 3.039 0.023 1.00 95.69 231 PHE A C 1
ATOM 1732 O O . PHE A 1 231 ? -8.826 3.148 0.668 1.00 95.69 231 PHE A O 1
ATOM 1739 N N . LEU A 1 232 ? -6.842 2.151 0.325 1.00 92.81 232 LEU A N 1
ATOM 1740 C CA . LEU A 1 232 ? -6.956 1.175 1.401 1.00 92.81 232 LEU A CA 1
ATOM 1741 C C . LEU A 1 232 ? -5.948 1.477 2.510 1.00 92.81 232 LEU A C 1
ATOM 1743 O O . LEU A 1 232 ? -4.833 1.930 2.256 1.00 92.81 232 LEU A O 1
ATOM 1747 N N . ASN A 1 233 ? -6.340 1.219 3.754 1.00 88.75 233 ASN A N 1
ATOM 1748 C CA . ASN A 1 233 ? -5.428 1.213 4.894 1.00 88.75 233 ASN A CA 1
ATOM 1749 C C . ASN A 1 233 ? -5.196 -0.227 5.317 1.00 88.75 233 ASN A C 1
ATOM 1751 O O . ASN A 1 233 ? -6.136 -1.023 5.305 1.00 88.75 233 ASN A O 1
ATOM 1755 N N . ILE A 1 234 ? -3.970 -0.539 5.726 1.00 88.00 234 ILE A N 1
ATOM 1756 C CA . ILE A 1 234 ? -3.716 -1.818 6.373 1.00 88.00 234 ILE A CA 1
ATOM 1757 C C . ILE A 1 234 ? -4.502 -1.943 7.678 1.00 88.00 234 ILE A C 1
ATOM 1759 O O . ILE A 1 234 ? -4.747 -0.962 8.383 1.00 88.00 234 ILE A O 1
ATOM 1763 N N . HIS A 1 235 ? -4.856 -3.179 7.999 1.00 83.31 235 HIS A N 1
ATOM 1764 C CA . HIS A 1 235 ? -5.364 -3.567 9.301 1.00 83.31 235 HIS A CA 1
ATOM 1765 C C . HIS A 1 235 ? -4.408 -4.605 9.885 1.00 83.31 235 HIS A C 1
ATOM 1767 O O . HIS A 1 235 ? -4.114 -5.609 9.236 1.00 83.31 235 HIS A O 1
ATOM 1773 N N . VAL A 1 236 ? -3.911 -4.338 11.091 1.00 78.69 236 VAL A N 1
ATOM 1774 C CA . VAL A 1 236 ? -3.015 -5.230 11.829 1.00 78.69 236 VAL A CA 1
ATOM 1775 C C . VAL A 1 236 ? -3.752 -5.666 13.094 1.00 78.69 236 VAL A C 1
ATOM 1777 O O . VAL A 1 236 ? -3.973 -4.818 13.964 1.00 78.69 236 VAL A O 1
ATOM 1780 N N . PRO A 1 237 ? -4.145 -6.948 13.203 1.00 74.75 237 PRO A N 1
ATOM 1781 C CA . PRO A 1 237 ? -4.820 -7.459 14.389 1.00 74.75 237 PRO A CA 1
ATOM 1782 C C . PRO A 1 237 ? -4.029 -7.179 15.670 1.00 74.75 237 PRO A C 1
ATOM 1784 O O . PRO A 1 237 ? -2.824 -7.427 15.731 1.00 74.75 237 PRO A O 1
ATOM 1787 N N . GLY A 1 238 ? -4.698 -6.665 16.700 1.00 66.69 238 GLY A N 1
ATOM 1788 C CA . GLY A 1 238 ? -4.080 -6.301 17.980 1.00 66.69 238 GLY A CA 1
ATOM 1789 C C . GLY A 1 238 ? -3.409 -4.923 17.995 1.00 66.69 238 GLY A C 1
ATOM 1790 O O . GLY A 1 238 ? -2.956 -4.484 19.057 1.00 66.69 238 GLY A O 1
ATOM 1791 N N . TRP A 1 239 ? -3.371 -4.238 16.849 1.00 63.75 239 TRP A N 1
ATOM 1792 C CA . TRP A 1 239 ? -2.900 -2.860 16.699 1.00 63.75 239 TRP A CA 1
ATOM 1793 C C . TRP A 1 239 ? -4.051 -1.842 16.663 1.00 63.75 239 TRP A C 1
ATOM 1795 O O . TRP A 1 239 ? -3.864 -0.685 16.289 1.00 63.75 239 TRP A O 1
ATOM 1805 N N . GLU A 1 240 ? -5.262 -2.264 17.038 1.00 64.75 240 GLU A N 1
ATOM 1806 C CA . GLU A 1 240 ? -6.424 -1.391 17.152 1.00 64.75 240 GLU A CA 1
ATOM 1807 C C . GLU A 1 240 ? -6.418 -0.617 18.478 1.00 64.75 240 GLU A C 1
ATOM 1809 O O . GLU A 1 240 ? -6.019 -1.120 19.531 1.00 64.75 240 GLU A O 1
ATOM 1814 N N . HIS A 1 241 ? -6.975 0.596 18.459 1.00 60.84 241 HIS A N 1
ATOM 1815 C CA . HIS A 1 241 ? -7.237 1.371 19.678 1.00 60.84 241 HIS A CA 1
ATOM 1816 C C . HIS A 1 241 ? -8.371 0.772 20.544 1.00 60.84 241 HIS A C 1
ATOM 1818 O O . HIS A 1 241 ? -8.549 1.164 21.697 1.00 60.84 241 HIS A O 1
ATOM 1824 N N . VAL A 1 242 ? -9.115 -0.213 20.018 1.00 60.94 242 VAL A N 1
ATOM 1825 C CA . VAL A 1 242 ? -10.170 -0.949 20.733 1.00 60.94 242 VAL A CA 1
ATOM 1826 C C . VAL A 1 242 ? -9.871 -2.443 20.685 1.00 60.94 242 VAL A C 1
ATOM 1828 O O . VAL A 1 242 ? -10.042 -3.085 19.653 1.00 60.94 242 VAL A O 1
ATOM 1831 N N . LYS A 1 243 ? -9.433 -3.004 21.813 1.00 73.44 243 LYS A N 1
ATOM 1832 C CA . LYS A 1 243 ? -9.163 -4.442 21.952 1.00 73.44 243 LYS A CA 1
ATOM 1833 C C . LYS A 1 243 ? -10.442 -5.197 22.328 1.00 73.44 243 LYS A C 1
ATOM 1835 O O . LYS A 1 243 ? -11.297 -4.610 22.993 1.00 73.44 243 LYS A O 1
ATOM 1840 N N . PRO A 1 244 ? -10.558 -6.504 22.029 1.00 74.94 244 PRO A N 1
ATOM 1841 C CA . PRO A 1 244 ? -11.695 -7.304 22.471 1.00 74.94 244 PRO A CA 1
ATOM 1842 C C . PRO A 1 244 ? -11.966 -7.223 23.973 1.00 74.94 244 PRO A C 1
ATOM 1844 O O . PRO A 1 244 ? -13.105 -7.256 24.382 1.00 74.94 244 PRO A O 1
ATOM 1847 N N . THR A 1 245 ? -10.958 -7.026 24.821 1.00 79.31 245 THR A N 1
ATOM 1848 C CA . THR A 1 245 ? -11.154 -6.885 26.276 1.00 79.31 245 THR A CA 1
ATOM 1849 C C . THR A 1 245 ? -11.389 -5.447 26.744 1.00 79.31 245 THR A C 1
ATOM 1851 O O . THR A 1 245 ? -11.498 -5.219 27.947 1.00 79.31 245 THR A O 1
ATOM 1854 N N . ALA A 1 246 ? -11.419 -4.473 25.831 1.00 87.12 246 ALA A N 1
ATOM 1855 C CA . ALA A 1 246 ? -11.553 -3.065 26.175 1.00 87.12 246 ALA A CA 1
ATOM 1856 C C . ALA A 1 246 ? -12.909 -2.779 26.826 1.00 87.12 246 ALA A C 1
ATOM 1858 O O . ALA A 1 246 ? -13.937 -3.374 26.480 1.00 87.12 246 ALA A O 1
ATOM 1859 N N . ARG A 1 247 ? -12.920 -1.823 27.752 1.00 93.19 247 ARG A N 1
ATOM 1860 C CA . ARG A 1 247 ? -14.141 -1.325 28.377 1.00 93.19 247 ARG A CA 1
ATOM 1861 C C . ARG A 1 247 ? -14.657 -0.122 27.595 1.00 93.19 247 ARG A C 1
ATOM 1863 O O . ARG A 1 247 ? -14.022 0.931 27.564 1.00 93.19 247 ARG A O 1
ATOM 1870 N N . VAL A 1 248 ? -15.804 -0.292 26.941 1.00 94.75 248 VAL A N 1
ATOM 1871 C CA . VAL A 1 248 ? -16.378 0.687 26.007 1.00 94.75 248 VAL A CA 1
ATOM 1872 C C . VAL A 1 248 ? -17.607 1.328 26.637 1.00 94.75 248 VAL A C 1
ATOM 1874 O O . VAL A 1 248 ? -18.596 0.653 26.919 1.00 94.75 248 VAL A O 1
ATOM 1877 N N . GLY A 1 249 ? -17.548 2.638 26.855 1.00 95.88 249 GLY A N 1
ATOM 1878 C CA . GLY A 1 249 ? -18.695 3.446 27.245 1.00 95.88 249 GLY A CA 1
ATOM 1879 C C . GLY A 1 249 ? -19.530 3.839 26.033 1.00 95.88 249 GLY A C 1
ATOM 1880 O O . GLY A 1 249 ? -18.974 4.261 25.025 1.00 95.88 249 GLY A O 1
ATOM 1881 N N . ILE A 1 250 ? -20.854 3.756 26.124 1.00 95.88 250 ILE A N 1
ATOM 1882 C CA . ILE A 1 250 ? -21.775 4.196 25.069 1.00 95.88 250 ILE A CA 1
ATOM 1883 C C . ILE A 1 250 ? -22.777 5.170 25.673 1.00 95.88 250 ILE A C 1
ATOM 1885 O O . ILE A 1 250 ? -23.546 4.802 26.561 1.00 95.88 250 ILE A O 1
ATOM 1889 N N . ILE A 1 251 ? -22.772 6.415 25.199 1.00 94.31 251 ILE A N 1
ATOM 1890 C CA . ILE A 1 251 ? -23.718 7.447 25.628 1.00 94.31 251 ILE A CA 1
ATOM 1891 C C . ILE A 1 251 ? -24.895 7.471 24.658 1.00 94.31 251 ILE A C 1
ATOM 1893 O O . ILE A 1 251 ? -24.722 7.745 23.468 1.00 94.31 251 ILE A O 1
ATOM 1897 N N . GLY A 1 252 ? -26.094 7.241 25.187 1.00 91.44 252 GLY A N 1
ATOM 1898 C CA . GLY A 1 252 ? -27.341 7.216 24.434 1.00 91.44 252 GLY A CA 1
ATOM 1899 C C . GLY A 1 252 ? -27.712 5.816 23.943 1.00 91.44 252 GLY A C 1
ATOM 1900 O O . GLY A 1 252 ? -26.888 5.062 23.442 1.00 91.44 252 GLY A O 1
ATOM 1901 N N . VAL A 1 253 ? -28.996 5.478 24.074 1.00 87.06 253 VAL A N 1
ATOM 1902 C CA . VAL A 1 253 ? -29.577 4.203 23.616 1.00 87.06 253 VAL A CA 1
ATOM 1903 C C . VAL A 1 253 ? -30.634 4.510 22.550 1.00 87.06 253 VAL A C 1
ATOM 1905 O O . VAL A 1 253 ? -31.828 4.285 22.724 1.00 87.06 253 VAL A O 1
ATOM 1908 N N . GLY A 1 254 ? -30.208 5.191 21.483 1.00 84.81 254 GLY A N 1
ATOM 1909 C CA . GLY A 1 254 ? -31.004 5.483 20.276 1.00 84.81 254 GLY A CA 1
ATOM 1910 C C . GLY A 1 254 ? -30.603 4.571 19.114 1.00 84.81 254 GLY A C 1
ATOM 1911 O O . GLY A 1 254 ? -29.856 3.628 19.340 1.00 84.81 254 GLY A O 1
ATOM 1912 N N . GLY A 1 255 ? -31.045 4.831 17.879 1.00 83.88 255 GLY A N 1
ATOM 1913 C CA . GLY A 1 255 ? -30.733 3.968 16.722 1.00 83.88 255 GLY A CA 1
ATOM 1914 C C . GLY A 1 255 ? -29.238 3.638 16.572 1.00 83.88 255 GLY A C 1
ATOM 1915 O O . GLY A 1 255 ? -28.863 2.470 16.546 1.00 83.88 255 GLY A O 1
ATOM 1916 N N . LEU A 1 256 ? -28.368 4.656 16.600 1.00 88.25 256 LEU A N 1
ATOM 1917 C CA . LEU A 1 256 ? -26.909 4.460 16.576 1.00 88.25 256 LEU A CA 1
ATOM 1918 C C . LEU A 1 256 ? -26.368 3.814 17.862 1.00 88.25 256 LEU A C 1
ATOM 1920 O O . LEU A 1 256 ? -25.452 3.001 17.798 1.00 88.25 256 LEU A O 1
ATOM 1924 N N . GLY A 1 257 ? -26.958 4.126 19.019 1.00 91.25 257 GLY A N 1
ATOM 1925 C CA . GLY A 1 257 ? -26.597 3.521 20.305 1.00 91.25 257 GLY A CA 1
ATOM 1926 C C . GLY A 1 257 ? -26.842 2.011 20.346 1.00 91.25 257 GLY A C 1
ATOM 1927 O O . GLY A 1 257 ? -26.002 1.271 20.846 1.00 91.25 257 GLY A O 1
ATOM 1928 N N . HIS A 1 258 ? -27.942 1.536 19.756 1.00 94.31 258 HIS A N 1
ATOM 1929 C CA . HIS A 1 258 ? -28.236 0.105 19.637 1.00 94.31 258 HIS A CA 1
ATOM 1930 C C . HIS A 1 258 ? -27.157 -0.626 18.845 1.00 94.31 258 HIS A C 1
ATOM 1932 O O . HIS A 1 258 ? -26.627 -1.637 19.307 1.00 94.31 258 HIS A O 1
ATOM 1938 N N . LEU A 1 259 ? -26.804 -0.079 17.679 1.00 92.06 259 LEU A N 1
ATOM 1939 C CA . LEU A 1 259 ? -25.760 -0.634 16.824 1.00 92.06 259 LEU A CA 1
ATOM 1940 C C . LEU A 1 259 ? -24.401 -0.609 17.524 1.00 92.06 259 LEU A C 1
ATOM 1942 O O . LEU A 1 259 ? -23.687 -1.607 17.496 1.00 92.06 259 LEU A O 1
ATOM 1946 N N . ALA A 1 260 ? -24.071 0.489 18.210 1.00 92.00 260 ALA A N 1
ATOM 1947 C CA . ALA A 1 260 ? -22.831 0.601 18.968 1.00 92.00 260 ALA A CA 1
ATOM 1948 C C . ALA A 1 260 ? -22.732 -0.471 20.068 1.00 92.00 260 ALA A C 1
ATOM 1950 O O . ALA A 1 260 ? -21.678 -1.089 20.211 1.00 92.00 260 ALA A O 1
ATOM 1951 N N . ILE A 1 261 ? -23.821 -0.737 20.807 1.00 95.50 261 ILE A N 1
ATOM 1952 C CA . ILE A 1 261 ? -23.844 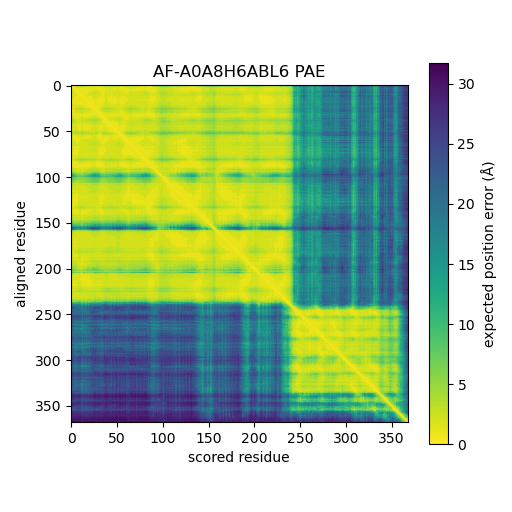-1.779 21.848 1.00 95.50 261 ILE A CA 1
ATOM 1953 C C . ILE A 1 261 ? -23.617 -3.149 21.214 1.00 95.50 261 ILE A C 1
ATOM 1955 O O . ILE A 1 261 ? -22.707 -3.867 21.619 1.00 95.50 261 ILE A O 1
ATOM 1959 N N . GLN A 1 262 ? -24.403 -3.496 20.194 1.00 94.69 262 GLN A N 1
ATOM 1960 C CA . GLN A 1 262 ? -24.306 -4.796 19.530 1.00 94.69 262 GLN A CA 1
ATOM 1961 C C . GLN A 1 262 ? -22.916 -5.031 18.936 1.00 94.69 262 GLN A C 1
ATOM 1963 O O . GLN A 1 262 ? -22.359 -6.118 19.085 1.00 94.69 262 GLN A O 1
ATOM 1968 N N . PHE A 1 263 ? -22.341 -4.013 18.293 1.00 91.56 263 PHE A N 1
ATOM 1969 C CA . PHE A 1 263 ? -21.028 -4.109 17.671 1.00 91.56 263 PHE A CA 1
ATOM 1970 C C . PHE A 1 263 ? -19.929 -4.297 18.718 1.00 91.56 263 PHE A C 1
ATOM 1972 O O . PHE A 1 263 ? -19.167 -5.256 18.630 1.00 91.56 263 PHE A O 1
ATOM 1979 N N . ALA A 1 264 ? -19.896 -3.459 19.758 1.00 91.44 264 ALA A N 1
ATOM 1980 C CA . ALA A 1 264 ? -18.896 -3.567 20.817 1.00 91.44 264 ALA A CA 1
ATOM 1981 C C . ALA A 1 264 ? -19.005 -4.902 21.582 1.00 91.44 264 ALA A C 1
ATOM 1983 O O . ALA A 1 264 ? -17.987 -5.527 21.869 1.00 91.44 264 ALA A O 1
ATOM 1984 N N . VAL A 1 265 ? -20.220 -5.405 21.831 1.00 92.75 265 VAL A N 1
ATOM 1985 C CA . VAL A 1 265 ? -20.425 -6.741 22.422 1.00 92.75 265 VAL A CA 1
ATOM 1986 C C . VAL A 1 265 ? -19.894 -7.840 21.502 1.00 92.75 265 VAL A C 1
ATOM 1988 O O . VAL A 1 265 ? -19.209 -8.750 21.965 1.00 92.75 265 VAL A O 1
ATOM 1991 N N . LYS A 1 266 ? -20.167 -7.772 20.193 1.00 91.81 266 LYS A N 1
ATOM 1992 C CA . LYS A 1 266 ? -19.654 -8.754 19.222 1.00 91.81 266 LYS A CA 1
ATOM 1993 C C . LYS A 1 266 ? -18.140 -8.689 19.043 1.00 91.81 266 LYS A C 1
ATOM 1995 O O . LYS A 1 266 ? -17.540 -9.718 18.751 1.00 91.81 266 LYS A O 1
ATOM 2000 N N . MET A 1 267 ? -17.530 -7.532 19.281 1.00 87.06 267 MET A N 1
ATOM 2001 C CA . MET A 1 267 ? -16.077 -7.387 19.375 1.00 87.06 267 MET A CA 1
ATOM 2002 C C . MET A 1 267 ? -15.493 -7.988 20.664 1.00 87.06 267 MET A C 1
ATOM 2004 O O . MET A 1 267 ? -14.277 -8.073 20.777 1.00 87.06 267 MET A O 1
ATOM 2008 N N . GLY A 1 268 ? -16.326 -8.426 21.615 1.00 89.06 268 GLY A N 1
ATOM 2009 C CA . GLY A 1 268 ? -15.916 -9.005 22.897 1.00 89.06 268 GLY A CA 1
ATOM 2010 C C . GLY A 1 268 ? -15.796 -7.995 24.041 1.00 89.06 268 GLY A C 1
ATOM 2011 O O . GLY A 1 268 ? -15.469 -8.392 25.161 1.00 89.06 268 GLY A O 1
ATOM 2012 N N . CYS A 1 269 ? -16.062 -6.709 23.785 1.00 91.88 269 CYS A N 1
ATOM 2013 C CA . CYS A 1 269 ? -15.797 -5.624 24.724 1.00 91.88 269 CYS A CA 1
ATOM 2014 C C . CYS A 1 269 ? -16.702 -5.672 25.960 1.00 91.88 269 CYS A C 1
ATOM 2016 O O . CYS A 1 269 ? -17.855 -6.105 25.918 1.00 91.88 269 CYS A O 1
ATOM 2018 N N . GLN A 1 270 ? -16.214 -5.112 27.070 1.00 94.25 270 GLN A N 1
ATOM 2019 C CA . GLN A 1 270 ? -17.051 -4.842 28.236 1.00 94.25 270 GLN A CA 1
ATOM 2020 C C . GLN A 1 270 ? -17.837 -3.548 28.014 1.00 94.25 270 GLN A C 1
ATOM 2022 O O . GLN A 1 270 ? -17.306 -2.449 28.181 1.00 94.25 270 GLN A O 1
ATOM 2027 N N . VAL A 1 271 ? -19.107 -3.675 27.636 1.00 96.56 271 VAL A N 1
ATOM 2028 C CA . VAL A 1 271 ? -19.929 -2.525 27.243 1.00 96.56 271 VAL A CA 1
ATOM 2029 C C . VAL A 1 271 ? -20.673 -1.910 28.427 1.00 96.56 271 VAL A C 1
ATOM 2031 O O . VAL A 1 271 ? -21.511 -2.553 29.058 1.00 96.56 271 VAL A O 1
ATOM 2034 N N . VAL A 1 272 ? -20.418 -0.628 28.689 1.00 97.06 272 VAL A N 1
ATOM 2035 C CA . VAL A 1 272 ? -21.103 0.173 29.711 1.00 97.06 272 VAL A CA 1
ATOM 2036 C C . VAL A 1 272 ? -21.961 1.235 29.039 1.00 97.06 272 VAL A C 1
ATOM 2038 O O . VAL A 1 272 ? -21.465 2.047 28.267 1.00 97.06 272 VAL A O 1
ATOM 2041 N N . VAL A 1 273 ? -23.249 1.265 29.358 1.00 97.19 273 VAL A N 1
ATOM 2042 C CA . VAL A 1 273 ? -24.204 2.188 28.742 1.00 97.19 273 VAL A CA 1
ATOM 2043 C C . VAL A 1 273 ? -24.559 3.329 29.689 1.00 97.19 273 VAL A C 1
ATOM 2045 O O . VAL A 1 273 ? -24.851 3.113 30.864 1.00 97.19 273 VAL A O 1
ATOM 2048 N N . PHE A 1 274 ? -24.587 4.547 29.158 1.00 95.62 274 PHE A N 1
ATOM 2049 C CA . PHE A 1 274 ? -25.007 5.757 29.852 1.00 95.62 274 PHE A CA 1
ATOM 2050 C C . PHE A 1 274 ? -26.251 6.330 29.174 1.00 95.62 274 PHE A C 1
ATOM 2052 O O . PHE A 1 274 ? -26.255 6.601 27.973 1.00 95.62 274 PHE A O 1
ATOM 2059 N N . SER A 1 275 ? -27.323 6.524 29.938 1.00 93.75 275 SER A N 1
ATOM 2060 C CA . SER A 1 275 ? -28.611 7.007 29.427 1.00 93.75 275 SER A CA 1
ATOM 2061 C C . SER A 1 275 ? -29.201 8.047 30.367 1.00 93.75 275 SER A C 1
ATOM 2063 O O . SER A 1 275 ? -28.938 8.018 31.561 1.00 93.75 275 SER A O 1
ATOM 2065 N N . GLY A 1 276 ? -30.046 8.949 29.866 1.00 89.69 276 GLY A N 1
ATOM 2066 C CA . GLY A 1 276 ? -30.697 9.946 30.719 1.00 89.69 276 GLY A CA 1
ATOM 2067 C C . GLY A 1 276 ? -31.564 9.320 31.821 1.00 89.69 276 GLY A C 1
ATOM 2068 O O . GLY A 1 276 ? -31.620 9.844 32.923 1.00 89.69 276 GLY A O 1
ATOM 2069 N N . SER A 1 277 ? -32.215 8.185 31.564 1.00 88.50 277 SER A N 1
ATOM 2070 C CA . SER A 1 277 ? -33.041 7.479 32.557 1.00 88.50 277 SER A CA 1
ATOM 2071 C C . SER A 1 277 ? -32.856 5.966 32.471 1.00 88.50 277 SER A C 1
ATOM 2073 O O . SER A 1 277 ? -32.336 5.457 31.475 1.00 88.50 277 SER A O 1
ATOM 2075 N N . ASP A 1 278 ? -33.347 5.251 33.485 1.00 91.75 278 ASP A N 1
ATOM 2076 C CA . ASP A 1 278 ? -33.318 3.783 33.560 1.00 91.75 278 ASP A CA 1
ATOM 2077 C C . ASP A 1 278 ? -34.309 3.077 32.623 1.00 91.75 278 ASP A C 1
ATOM 2079 O O . ASP A 1 278 ? -34.261 1.858 32.488 1.00 91.75 278 ASP A O 1
ATOM 2083 N N . THR A 1 279 ? -35.163 3.818 31.912 1.00 91.62 279 THR A N 1
ATOM 2084 C CA . THR A 1 279 ? -36.186 3.250 31.010 1.00 91.62 279 THR A CA 1
ATOM 2085 C C . THR A 1 279 ? -35.619 2.307 29.945 1.00 91.62 279 THR A C 1
ATOM 2087 O O . THR A 1 279 ? -36.296 1.370 29.537 1.00 91.62 279 THR A O 1
ATOM 2090 N N . LYS A 1 280 ? -34.365 2.515 29.524 1.00 92.25 280 LYS A N 1
ATOM 2091 C CA . LYS A 1 280 ? -33.677 1.708 28.498 1.00 92.25 280 LYS A CA 1
ATOM 2092 C C . LYS A 1 280 ? -32.671 0.704 29.063 1.00 92.25 280 LYS A C 1
ATOM 2094 O O . LYS A 1 280 ? -31.852 0.158 28.327 1.00 92.25 280 LYS A O 1
ATOM 2099 N N . LYS A 1 281 ? -32.703 0.459 30.375 1.00 94.75 281 LYS A N 1
ATOM 2100 C CA . LYS A 1 281 ? -31.762 -0.442 31.052 1.00 94.75 281 LYS A CA 1
ATOM 2101 C C . LYS A 1 281 ? -31.916 -1.888 30.601 1.00 94.75 281 LYS A C 1
ATOM 2103 O O . LYS A 1 281 ? -30.923 -2.536 30.275 1.00 94.75 281 LYS A O 1
ATOM 2108 N N . ASP A 1 282 ? -33.149 -2.379 30.555 1.00 94.69 282 ASP A N 1
ATOM 2109 C CA . ASP A 1 282 ? -33.423 -3.763 30.161 1.00 94.69 282 ASP A CA 1
ATOM 2110 C C . ASP A 1 282 ? -33.148 -3.988 28.674 1.00 94.69 282 ASP A C 1
ATOM 2112 O O . ASP A 1 282 ? -32.617 -5.028 28.292 1.00 94.69 282 ASP A O 1
ATOM 2116 N N . GLU A 1 283 ? -33.437 -2.986 27.844 1.00 94.31 283 GLU A N 1
ATOM 2117 C CA . GLU A 1 283 ? -33.086 -2.966 26.423 1.00 94.31 283 GLU A CA 1
ATOM 2118 C C . GLU A 1 283 ? -31.567 -3.059 26.226 1.00 94.31 283 GLU A C 1
ATOM 2120 O O . GLU A 1 283 ? -31.088 -3.982 25.572 1.00 94.31 283 GLU A O 1
ATOM 2125 N N . ALA A 1 284 ? -30.788 -2.190 26.876 1.00 95.25 284 ALA A N 1
ATOM 2126 C CA . ALA A 1 284 ? -29.329 -2.224 26.805 1.00 95.25 284 ALA A CA 1
ATOM 2127 C C . ALA A 1 284 ? -28.741 -3.573 27.265 1.00 95.25 284 ALA A C 1
ATOM 2129 O O . ALA A 1 284 ? -27.833 -4.106 26.625 1.00 95.25 284 ALA A O 1
ATOM 2130 N N . LYS A 1 285 ? -29.280 -4.159 28.343 1.00 95.62 285 LYS A N 1
ATOM 2131 C CA . LYS A 1 285 ? -28.866 -5.486 28.827 1.00 95.62 285 LYS A CA 1
ATOM 2132 C C . LYS A 1 285 ? -29.195 -6.602 27.838 1.00 95.62 285 LYS A C 1
ATOM 2134 O O . LYS A 1 285 ? -28.358 -7.473 27.625 1.00 95.62 285 LYS A O 1
ATOM 2139 N N . LYS A 1 286 ? -30.373 -6.571 27.200 1.00 96.44 286 LYS A N 1
ATOM 2140 C CA . LYS A 1 286 ? -30.746 -7.536 26.147 1.00 96.44 286 LYS A CA 1
ATOM 2141 C C . LYS A 1 286 ? -29.789 -7.490 24.954 1.00 96.44 286 LYS A C 1
ATOM 2143 O O . LYS A 1 286 ? -29.544 -8.519 24.337 1.00 96.44 286 LYS A O 1
ATOM 2148 N N . LEU A 1 287 ? -29.225 -6.320 24.658 1.00 95.94 287 LEU A N 1
ATOM 2149 C CA . LEU A 1 287 ? -28.211 -6.140 23.614 1.00 95.94 287 LEU A CA 1
ATOM 2150 C C . LEU A 1 287 ? -26.800 -6.579 24.046 1.00 95.94 287 LEU A C 1
ATOM 2152 O O . LEU A 1 287 ? -25.886 -6.551 23.226 1.00 95.94 287 LEU A O 1
ATOM 2156 N N . GLY A 1 288 ? -26.620 -6.996 25.304 1.00 95.25 288 GLY A N 1
ATOM 2157 C CA . GLY A 1 288 ? -25.365 -7.524 25.842 1.00 95.25 288 GLY A CA 1
ATOM 2158 C C . GLY A 1 288 ? -24.527 -6.528 26.649 1.00 95.25 288 GLY A C 1
ATOM 2159 O O . GLY A 1 288 ? -23.383 -6.838 26.975 1.00 95.25 288 GLY A O 1
ATOM 2160 N N . ALA A 1 289 ? -25.057 -5.349 26.996 1.00 95.62 289 ALA A N 1
ATOM 2161 C CA . ALA A 1 289 ? -24.341 -4.414 27.864 1.00 95.62 289 ALA A CA 1
ATOM 2162 C C . ALA A 1 289 ? -24.059 -5.031 29.247 1.00 95.62 289 ALA A C 1
ATOM 2164 O O . ALA A 1 289 ? -24.958 -5.556 29.908 1.00 95.62 289 ALA A O 1
ATOM 2165 N N . THR A 1 290 ? -22.814 -4.916 29.711 1.00 94.81 290 THR A N 1
ATOM 2166 C CA . THR A 1 290 ? -22.356 -5.418 31.015 1.00 94.81 290 THR A CA 1
ATOM 2167 C C . THR A 1 290 ? -22.595 -4.418 32.149 1.00 94.81 290 THR A C 1
ATOM 2169 O O . THR A 1 290 ? -22.602 -4.803 33.317 1.00 94.81 290 THR A O 1
ATOM 2172 N N . GLY A 1 291 ? -22.832 -3.141 31.830 1.00 94.44 291 GLY A N 1
ATOM 2173 C CA . GLY A 1 291 ? -23.173 -2.094 32.795 1.00 94.44 291 GLY A CA 1
ATOM 2174 C C . GLY A 1 291 ? -24.160 -1.069 32.238 1.00 94.44 291 GLY A C 1
ATOM 2175 O O . GLY A 1 291 ? -24.219 -0.845 31.031 1.00 94.44 291 GLY A O 1
ATOM 2176 N N . PHE A 1 292 ? -24.926 -0.428 33.123 1.00 96.69 292 PHE A N 1
ATOM 2177 C CA . PHE A 1 292 ? -25.862 0.638 32.764 1.00 96.69 292 PHE A CA 1
ATOM 2178 C C . PHE A 1 292 ? -25.953 1.685 33.877 1.00 96.69 292 PHE A C 1
ATOM 2180 O O . PHE A 1 292 ? -26.131 1.316 35.040 1.00 96.69 292 PHE A O 1
ATOM 2187 N N . TYR A 1 293 ? -25.896 2.965 33.510 1.00 95.94 293 TYR A N 1
ATOM 2188 C CA . TYR A 1 293 ? -25.969 4.094 34.435 1.00 95.94 293 TYR A CA 1
ATOM 2189 C C . TYR A 1 293 ? -26.917 5.181 33.913 1.00 95.94 293 TYR A C 1
ATOM 2191 O O . TYR A 1 293 ? -26.720 5.726 32.822 1.00 95.94 293 TYR A O 1
ATOM 2199 N N . ALA A 1 294 ? -27.931 5.517 34.715 1.00 93.31 294 ALA A N 1
ATOM 2200 C CA . ALA A 1 294 ? -28.770 6.686 34.488 1.00 93.31 294 ALA A CA 1
ATOM 2201 C C . ALA A 1 294 ? -28.015 7.973 34.869 1.00 93.31 294 ALA A C 1
ATOM 2203 O O . ALA A 1 294 ? -27.358 8.024 35.907 1.00 93.31 294 ALA A O 1
ATOM 2204 N N . THR A 1 295 ? -28.099 9.011 34.037 1.00 93.12 295 THR A N 1
ATOM 2205 C CA . THR A 1 295 ? -27.279 10.228 34.173 1.00 93.12 295 THR A CA 1
ATOM 2206 C C . THR A 1 295 ? -28.076 11.483 34.527 1.00 93.12 295 THR A C 1
ATOM 2208 O O . THR A 1 295 ? -27.492 12.471 34.974 1.00 93.12 295 THR A O 1
ATOM 2211 N N . LYS A 1 296 ? -29.410 11.482 34.382 1.00 90.06 296 LYS A N 1
ATOM 2212 C CA . LYS A 1 296 ? -30.243 12.649 34.718 1.00 90.06 296 LYS A CA 1
ATOM 2213 C C . LYS A 1 296 ? -30.240 12.905 36.225 1.00 90.06 296 LYS A C 1
ATOM 2215 O O . LYS A 1 296 ? -30.553 12.020 37.012 1.00 90.06 296 LYS A O 1
ATOM 2220 N N . GLY A 1 297 ? -29.933 14.143 36.611 1.00 85.62 297 GLY A N 1
ATOM 2221 C CA . GLY A 1 297 ? -29.914 14.581 38.013 1.00 85.62 297 GLY A CA 1
ATOM 2222 C C . GLY A 1 297 ? -28.689 14.118 38.809 1.00 85.62 297 GLY A C 1
ATOM 2223 O O . GLY A 1 297 ? -28.587 14.423 39.994 1.00 85.62 297 GLY A O 1
ATOM 2224 N N . VAL A 1 298 ? -27.750 13.414 38.172 1.00 87.31 298 VAL A N 1
ATOM 2225 C CA . VAL A 1 298 ? -26.535 12.914 38.816 1.00 87.31 298 VAL A CA 1
ATOM 2226 C C . VAL A 1 298 ? -25.412 13.942 38.666 1.00 87.31 298 VAL A C 1
ATOM 2228 O O . VAL A 1 298 ? -25.184 14.457 37.575 1.00 87.31 298 VAL A O 1
ATOM 2231 N N . LYS A 1 299 ? -24.714 14.245 39.769 1.00 83.44 299 LYS A N 1
ATOM 2232 C CA . LYS A 1 299 ? -23.557 15.162 39.779 1.00 83.44 299 LYS A CA 1
ATOM 2233 C C . LYS A 1 299 ? -22.238 14.471 39.421 1.00 83.44 299 LYS A C 1
ATOM 2235 O O . LYS A 1 299 ? -21.351 15.116 38.880 1.00 83.44 299 LYS A O 1
ATOM 2240 N N . GLU A 1 300 ? -22.121 13.177 39.716 1.00 86.69 300 GLU A N 1
ATOM 2241 C CA . GLU A 1 300 ? -20.922 12.371 39.475 1.00 86.69 300 GLU A CA 1
ATOM 2242 C C . GLU A 1 300 ? -21.307 10.910 39.204 1.00 86.69 300 GLU A C 1
ATOM 2244 O O . GLU A 1 300 ? -22.141 10.338 39.909 1.00 86.69 300 GLU A O 1
ATOM 2249 N N . LEU A 1 301 ? -20.684 10.292 38.198 1.00 88.94 301 LEU A N 1
ATOM 2250 C CA . LEU A 1 301 ? -20.863 8.875 37.889 1.00 88.94 301 LEU A CA 1
ATOM 2251 C C . LEU A 1 301 ? -19.770 8.039 38.557 1.00 88.94 301 LEU A C 1
ATOM 2253 O O . LEU A 1 301 ? -18.583 8.281 38.362 1.00 88.94 301 LEU A O 1
ATOM 2257 N N . LYS A 1 302 ? -20.174 7.003 39.298 1.00 85.00 302 LYS A N 1
ATOM 2258 C CA . LYS A 1 302 ? -19.255 6.032 39.900 1.00 85.00 302 LYS A CA 1
ATOM 2259 C C . LYS A 1 302 ? -19.321 4.719 39.136 1.00 85.00 302 LYS A C 1
ATOM 2261 O O . LYS A 1 302 ? -20.249 3.929 39.308 1.00 85.00 302 LYS A O 1
ATOM 2266 N N . VAL A 1 303 ? -18.327 4.500 38.283 1.00 87.62 303 VAL A N 1
ATOM 2267 C CA . VAL A 1 303 ? -18.127 3.234 37.569 1.00 87.62 303 VAL A CA 1
ATOM 2268 C C . VAL A 1 303 ? -16.997 2.443 38.238 1.00 87.62 303 VAL A C 1
ATOM 2270 O O . VAL A 1 303 ? -16.022 3.045 38.682 1.00 87.62 303 VAL A O 1
ATOM 2273 N N . PRO A 1 304 ? -17.096 1.106 38.327 1.00 85.06 304 PRO A N 1
ATOM 2274 C CA . PRO A 1 304 ? -16.111 0.285 39.035 1.00 85.06 304 PRO A CA 1
ATOM 2275 C C . PRO A 1 304 ? -14.743 0.266 38.345 1.00 85.06 304 PRO A C 1
ATOM 2277 O O . PRO A 1 304 ? -13.728 0.033 38.991 1.00 85.06 304 PRO A O 1
ATOM 2280 N N . GLN A 1 305 ? -14.717 0.491 37.031 1.00 88.25 305 GLN A N 1
ATOM 2281 C CA . GLN A 1 305 ? -13.510 0.551 36.216 1.00 88.25 305 GLN A CA 1
ATOM 2282 C C . GLN A 1 305 ? -13.678 1.630 35.153 1.00 88.25 305 GLN A C 1
ATOM 2284 O O . GLN A 1 305 ? -14.769 1.780 34.584 1.00 88.25 305 GLN A O 1
ATOM 2289 N N . LYS A 1 306 ? -12.586 2.351 34.900 1.00 91.94 306 LYS A N 1
ATOM 2290 C CA . LYS A 1 306 ? -12.487 3.368 33.857 1.00 91.94 306 LYS A CA 1
ATOM 2291 C C . LYS A 1 306 ? -12.600 2.761 32.456 1.00 91.94 306 LYS A C 1
ATOM 2293 O O . LYS A 1 306 ? -12.436 1.560 32.267 1.00 91.94 306 LYS A O 1
ATOM 2298 N N . LEU A 1 307 ? -12.929 3.611 31.496 1.00 92.06 307 LEU A N 1
ATOM 2299 C CA . LEU A 1 307 ? -13.224 3.279 30.112 1.00 92.06 307 LEU A CA 1
ATOM 2300 C C . LEU A 1 307 ? -11.983 3.474 29.244 1.00 92.06 307 LEU A C 1
ATOM 2302 O O . LEU A 1 307 ? -11.292 4.486 29.365 1.00 92.06 307 LEU A O 1
ATOM 2306 N N . ASP A 1 308 ? -11.755 2.544 28.324 1.00 86.75 308 ASP A N 1
ATOM 2307 C CA . ASP A 1 308 ? -10.713 2.655 27.300 1.00 86.75 308 ASP A CA 1
ATOM 2308 C C . ASP A 1 308 ? -11.227 3.408 26.070 1.00 86.75 308 ASP A C 1
ATOM 2310 O O . ASP A 1 308 ? -10.460 4.026 25.337 1.00 86.75 308 ASP A O 1
ATOM 2314 N N . ASN A 1 309 ? -12.541 3.357 25.834 1.00 90.38 309 ASN A N 1
ATOM 2315 C CA . ASN A 1 309 ? -13.190 4.020 24.711 1.00 90.38 309 ASN A CA 1
ATOM 2316 C C . ASN A 1 309 ? -14.560 4.568 25.110 1.00 90.38 309 ASN A C 1
ATOM 2318 O O . ASN A 1 309 ? -15.259 3.965 25.926 1.00 90.38 309 ASN A O 1
ATOM 2322 N N . LEU A 1 310 ? -14.968 5.682 24.505 1.00 92.00 310 LEU A N 1
ATOM 2323 C CA . LEU A 1 310 ? -16.272 6.305 24.720 1.00 92.00 310 LEU A CA 1
ATOM 2324 C C . LEU A 1 310 ? -16.935 6.640 23.383 1.00 92.00 310 LEU A C 1
ATOM 2326 O O . LEU A 1 310 ? -16.420 7.439 22.611 1.00 92.00 310 LEU A O 1
ATOM 2330 N N . ILE A 1 311 ? -18.097 6.059 23.110 1.00 91.75 311 ILE A N 1
ATOM 2331 C CA . ILE A 1 311 ? -18.886 6.318 21.906 1.00 91.75 311 ILE A CA 1
ATOM 2332 C C . ILE A 1 311 ? -20.050 7.232 22.280 1.00 91.75 311 ILE A C 1
ATOM 2334 O O . ILE A 1 311 ? -20.889 6.879 23.112 1.00 91.75 311 ILE A O 1
ATOM 2338 N N . VAL A 1 312 ? -20.124 8.407 21.658 1.00 91.19 312 VAL A N 1
ATOM 2339 C CA . VAL A 1 312 ? -21.192 9.381 21.920 1.00 91.19 312 VAL A CA 1
ATOM 2340 C C . VAL A 1 312 ? -22.226 9.299 20.807 1.00 91.19 312 VAL A C 1
ATOM 2342 O O . VAL A 1 312 ? -21.963 9.732 19.691 1.00 91.19 312 VAL A O 1
ATOM 2345 N N . THR A 1 313 ? -23.403 8.744 21.099 1.00 90.69 313 THR A N 1
ATOM 2346 C CA . THR A 1 313 ? -24.483 8.542 20.109 1.00 90.69 313 THR A CA 1
ATOM 2347 C C . THR A 1 313 ? -25.685 9.462 20.326 1.00 90.69 313 THR A C 1
ATOM 2349 O O . THR A 1 313 ? -26.716 9.328 19.666 1.00 90.69 313 THR A O 1
ATOM 2352 N N . THR A 1 314 ? -25.582 10.399 21.270 1.00 86.44 314 THR A N 1
ATOM 2353 C CA . THR A 1 314 ? -26.634 11.378 21.551 1.00 86.44 314 THR A CA 1
ATOM 2354 C C . THR A 1 314 ? -26.666 12.468 20.488 1.00 86.44 314 THR A C 1
ATOM 2356 O O . THR A 1 314 ? -25.631 12.905 19.995 1.00 86.44 314 THR A O 1
ATOM 2359 N N . SER A 1 315 ? -27.862 12.957 20.165 1.00 79.75 315 SER A N 1
ATOM 2360 C CA . SER A 1 315 ? -28.074 14.104 19.267 1.00 79.75 315 SER A CA 1
ATOM 2361 C C . SER A 1 315 ? -27.786 15.462 19.923 1.00 79.75 315 SER A C 1
ATOM 2363 O O . SER A 1 315 ? -27.824 16.487 19.251 1.00 79.75 315 SER A O 1
ATOM 2365 N N . SER A 1 316 ? -27.513 15.474 21.229 1.00 81.38 316 SER A N 1
ATOM 2366 C CA . SER A 1 316 ? -27.155 16.652 22.017 1.00 81.38 316 SER A CA 1
ATOM 2367 C C . SER A 1 316 ? -25.774 16.491 22.650 1.00 81.38 316 SER A C 1
ATOM 2369 O O . SER A 1 316 ? -25.302 15.363 22.842 1.00 81.38 316 SER A O 1
ATOM 2371 N N . GLN A 1 317 ? -25.173 17.618 23.045 1.00 80.81 317 GLN A N 1
ATOM 2372 C CA . GLN A 1 317 ? -23.923 17.636 23.802 1.00 80.81 317 GLN A CA 1
ATOM 2373 C C . GLN A 1 317 ? -24.053 16.833 25.105 1.00 80.81 317 GLN A C 1
ATOM 2375 O O . GLN A 1 317 ? -24.983 17.084 25.883 1.00 80.81 317 GLN A O 1
ATOM 2380 N N . PRO A 1 318 ? -23.159 15.864 25.369 1.00 85.50 318 PRO A N 1
ATOM 2381 C CA . PRO A 1 318 ? -23.098 15.224 26.670 1.00 85.50 318 PRO A CA 1
ATOM 2382 C C . PRO A 1 318 ? -22.547 16.207 27.713 1.00 85.50 318 PRO A C 1
ATOM 2384 O O . PRO A 1 318 ? -21.705 17.052 27.424 1.00 85.50 318 PRO A O 1
ATOM 2387 N N . ASN A 1 319 ? -22.986 16.068 28.964 1.00 87.12 319 ASN A N 1
ATOM 2388 C CA . ASN A 1 319 ? -22.355 16.771 30.079 1.00 87.12 319 ASN A CA 1
ATOM 2389 C C . ASN A 1 319 ? -20.975 16.152 30.359 1.00 87.12 319 ASN A C 1
ATOM 2391 O O . ASN A 1 319 ? -20.873 15.159 31.081 1.00 87.12 319 ASN A O 1
ATOM 2395 N N . TRP A 1 320 ? -19.923 16.724 29.776 1.00 85.25 320 TRP A N 1
ATOM 2396 C CA . TRP A 1 320 ? -18.556 16.199 29.840 1.00 85.25 320 TRP A CA 1
ATOM 2397 C C .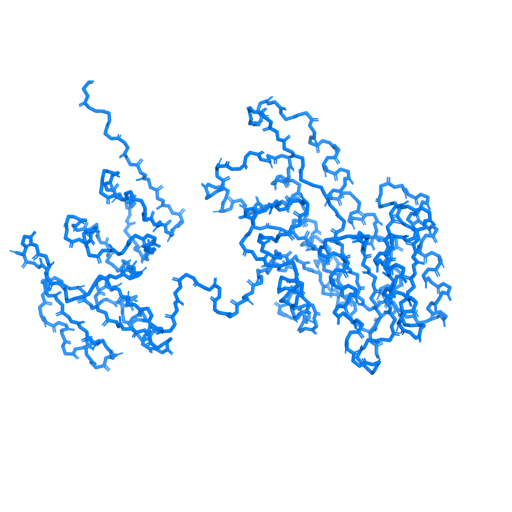 TRP A 1 320 ? -17.997 16.021 31.244 1.00 85.25 320 TRP A C 1
ATOM 2399 O O . TRP A 1 320 ? -17.219 15.091 31.463 1.00 85.25 320 TRP A O 1
ATOM 2409 N N . ASN A 1 321 ? -18.454 16.825 32.204 1.00 83.62 321 ASN A N 1
ATOM 2410 C CA . ASN A 1 321 ? -18.037 16.713 33.601 1.00 83.62 321 ASN A CA 1
ATOM 2411 C C . ASN A 1 321 ? -18.361 15.333 34.196 1.00 83.62 321 ASN A C 1
ATOM 2413 O O . ASN A 1 321 ? -17.685 14.886 35.117 1.00 83.62 321 ASN A O 1
ATOM 2417 N N . LEU A 1 322 ? -19.359 14.629 33.646 1.00 88.06 322 LEU A N 1
ATOM 2418 C CA . LEU A 1 322 ? -19.713 13.276 34.073 1.00 88.06 322 LEU A CA 1
ATOM 2419 C C . LEU A 1 322 ? -18.805 12.190 33.490 1.00 88.06 322 LEU A C 1
ATOM 2421 O O . LEU A 1 322 ? -18.694 11.127 34.094 1.00 88.06 322 LEU A O 1
ATOM 2425 N N . TYR A 1 323 ? -18.199 12.418 32.321 1.00 89.56 323 TYR A N 1
ATOM 2426 C CA . TYR A 1 323 ? -17.563 11.358 31.530 1.00 89.56 323 TYR A CA 1
ATOM 2427 C C . TYR A 1 323 ? -16.043 11.460 31.478 1.00 89.56 323 TYR A C 1
ATOM 2429 O O . TYR A 1 323 ? -15.382 10.427 31.458 1.00 89.56 323 TYR A O 1
ATOM 2437 N N . ILE A 1 324 ? -15.482 12.674 31.502 1.00 83.25 324 ILE A N 1
ATOM 2438 C CA . ILE A 1 324 ? -14.033 12.903 31.385 1.00 83.25 324 ILE A CA 1
ATOM 2439 C C . ILE A 1 324 ? -13.252 12.088 32.422 1.00 83.25 324 ILE A C 1
ATOM 2441 O O . ILE A 1 324 ? -12.275 11.420 32.089 1.00 83.25 324 ILE A O 1
ATOM 2445 N N . ASN A 1 325 ? -13.728 12.075 33.668 1.00 84.31 325 ASN A N 1
ATOM 2446 C CA . ASN A 1 325 ? -13.056 11.379 34.766 1.00 84.31 325 ASN A CA 1
ATOM 2447 C C . ASN A 1 325 ? -13.229 9.854 34.721 1.00 84.31 325 ASN A C 1
ATOM 2449 O O . ASN A 1 325 ? -12.503 9.132 35.410 1.00 84.31 325 ASN A O 1
ATOM 2453 N N . LEU A 1 326 ? -14.153 9.356 33.894 1.00 89.31 326 LEU A N 1
ATOM 2454 C CA . LEU A 1 326 ? -14.365 7.927 33.689 1.00 89.31 326 LEU A CA 1
ATOM 2455 C C . LEU A 1 326 ? -13.373 7.329 32.693 1.00 89.31 326 LEU A C 1
ATOM 2457 O O . LEU A 1 326 ? -13.328 6.111 32.578 1.00 89.31 326 LEU A O 1
ATOM 2461 N N . LEU A 1 327 ? -12.602 8.141 31.971 1.00 85.81 327 LEU A N 1
ATOM 2462 C CA . LEU A 1 327 ? -11.703 7.680 30.918 1.00 85.81 327 LEU A CA 1
ATOM 2463 C C . LEU A 1 327 ? -10.304 7.361 31.463 1.00 85.81 327 LEU A C 1
ATOM 2465 O O . LEU A 1 327 ? -9.769 8.065 32.331 1.00 85.81 327 LEU A O 1
ATOM 2469 N N . ASN A 1 328 ? -9.713 6.276 30.960 1.00 82.12 328 ASN A N 1
ATOM 2470 C CA . ASN A 1 328 ? -8.300 5.966 31.162 1.00 82.12 328 ASN A CA 1
ATOM 2471 C C . ASN A 1 328 ? -7.414 6.977 30.411 1.00 82.12 328 ASN A C 1
ATOM 2473 O O . ASN A 1 328 ? -7.824 7.507 29.374 1.00 82.12 328 ASN A O 1
ATOM 2477 N N . PRO A 1 329 ? -6.178 7.235 30.879 1.00 73.06 329 PRO A N 1
ATOM 2478 C CA . PRO A 1 329 ? -5.173 7.889 30.047 1.00 73.06 329 PRO A CA 1
ATOM 2479 C C . PRO A 1 329 ? -5.010 7.133 28.719 1.00 73.06 329 PRO A C 1
ATOM 2481 O O . PRO A 1 329 ? -4.899 5.909 28.708 1.00 73.06 329 PRO A O 1
ATOM 2484 N N . GLY A 1 330 ? -5.018 7.856 27.603 1.00 64.31 330 GLY A N 1
ATOM 2485 C CA . GLY A 1 330 ? -4.968 7.305 26.249 1.00 64.31 330 GLY A CA 1
ATOM 2486 C C . GLY A 1 330 ? -6.309 6.808 25.704 1.00 64.31 330 GLY A C 1
ATOM 2487 O O . GLY A 1 330 ? -6.336 6.280 24.594 1.00 64.31 330 GLY A O 1
ATOM 2488 N N . ALA A 1 331 ? -7.412 6.966 26.441 1.00 73.94 331 ALA A N 1
ATOM 2489 C CA . ALA A 1 331 ? -8.728 6.556 25.965 1.00 73.94 331 ALA A CA 1
ATOM 2490 C C . ALA A 1 331 ? -9.180 7.369 24.743 1.00 73.94 331 ALA A C 1
ATOM 2492 O O . ALA A 1 331 ? -8.886 8.563 24.634 1.00 73.94 331 ALA A O 1
ATOM 2493 N N . THR A 1 332 ? -9.932 6.723 23.848 1.00 78.19 332 THR A N 1
ATOM 2494 C CA . THR A 1 332 ? -10.454 7.362 22.629 1.00 78.19 332 THR A CA 1
ATOM 2495 C C . THR A 1 332 ? -11.950 7.639 22.737 1.00 78.19 332 THR A C 1
ATOM 2497 O O . THR A 1 332 ? -12.748 6.745 23.019 1.00 78.19 332 THR A O 1
ATOM 2500 N N . THR A 1 333 ? -12.354 8.875 22.457 1.00 82.69 333 THR A N 1
ATOM 2501 C CA . THR A 1 333 ? -13.754 9.291 22.379 1.00 82.69 333 THR A CA 1
ATOM 2502 C C . THR A 1 333 ? -14.172 9.482 20.922 1.00 82.69 333 THR A C 1
ATOM 2504 O O . THR A 1 333 ? -13.582 10.277 20.194 1.00 82.69 333 THR A O 1
ATOM 2507 N N . SER A 1 334 ? -15.207 8.761 20.497 1.00 84.62 334 SER A N 1
ATOM 2508 C CA . SER A 1 334 ? -15.747 8.772 19.135 1.00 84.62 334 SER A CA 1
ATOM 2509 C C . SER A 1 334 ? -17.158 9.372 19.117 1.00 84.62 334 SER A C 1
ATOM 2511 O O . SER A 1 334 ? -18.127 8.676 19.448 1.00 84.62 334 SER A O 1
ATOM 2513 N N . PRO A 1 335 ? -17.317 10.661 18.769 1.00 82.50 335 PRO A N 1
ATOM 2514 C CA . PRO A 1 335 ? -18.628 11.236 18.503 1.00 82.50 335 PRO A CA 1
ATOM 2515 C C . PRO A 1 335 ? -19.251 10.669 17.227 1.00 82.50 335 PRO A C 1
ATOM 2517 O O . PRO A 1 335 ? -18.740 10.861 16.130 1.00 82.50 335 PRO A O 1
ATOM 2520 N N . LEU A 1 336 ? -20.405 10.021 17.380 1.00 80.38 336 LEU A N 1
ATOM 2521 C CA . LEU A 1 336 ? -21.299 9.587 16.301 1.00 8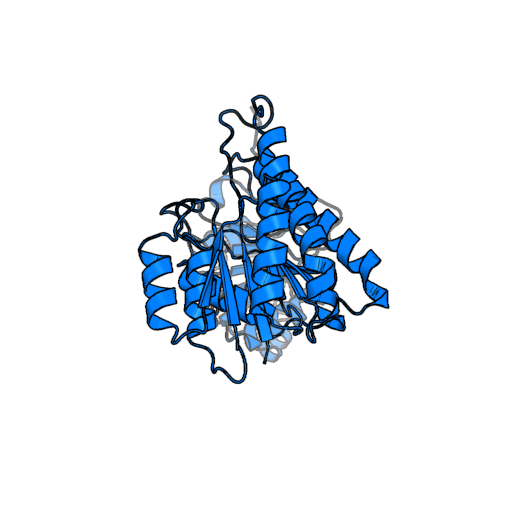0.38 336 LEU A CA 1
ATOM 2522 C C . LEU A 1 336 ? -22.598 10.416 16.307 1.00 80.38 336 LEU A C 1
ATOM 2524 O O . LEU A 1 336 ? -23.676 9.917 15.991 1.00 80.38 336 LEU A O 1
ATOM 2528 N N . THR A 1 337 ? -22.510 11.669 16.758 1.00 70.00 337 THR A N 1
ATOM 2529 C CA . THR A 1 337 ? -23.656 12.577 16.871 1.00 70.00 337 THR A CA 1
ATOM 2530 C C . THR A 1 337 ? -24.094 13.115 15.505 1.00 70.00 337 THR A C 1
ATOM 2532 O O . THR A 1 337 ? -23.298 13.201 14.576 1.00 70.00 337 THR A O 1
ATOM 2535 N N . VAL A 1 338 ? -25.371 13.488 15.399 1.00 58.84 338 VAL A N 1
ATOM 2536 C CA . VAL A 1 338 ? -26.013 14.050 14.193 1.00 58.84 338 VAL A CA 1
ATOM 2537 C C . VAL A 1 338 ? -26.593 15.453 14.443 1.00 58.84 338 VAL A C 1
ATOM 2539 O O . VAL A 1 338 ? -27.496 15.894 13.736 1.00 58.84 338 VAL A O 1
ATOM 2542 N N . GLY A 1 339 ? -26.146 16.137 15.502 1.00 61.38 339 GLY A N 1
ATOM 2543 C CA . GLY A 1 339 ? -26.625 17.478 15.851 1.00 61.38 339 GLY A CA 1
ATOM 2544 C C . GLY A 1 339 ? -26.172 18.555 14.855 1.00 61.38 339 GLY A C 1
ATOM 2545 O O . GLY A 1 339 ? -25.094 18.461 14.284 1.00 61.38 339 GLY A O 1
ATOM 2546 N N . LEU A 1 340 ? -26.979 19.610 14.685 1.00 52.38 340 LEU A N 1
ATOM 2547 C CA . LEU A 1 340 ? -26.713 20.747 13.780 1.00 52.38 340 LEU A CA 1
ATOM 2548 C C . LEU A 1 340 ? -25.660 21.750 14.312 1.00 52.38 340 LEU A C 1
ATOM 2550 O O . LEU A 1 340 ? -25.494 22.822 13.738 1.00 52.38 340 LEU A O 1
ATOM 2554 N N . GLY A 1 341 ? -24.975 21.440 15.417 1.00 62.66 341 GLY A N 1
ATOM 2555 C CA . GLY A 1 341 ? -23.976 22.308 16.051 1.00 62.66 341 GLY A CA 1
ATOM 2556 C C . GLY A 1 341 ? -22.655 21.580 16.306 1.00 62.66 341 GLY A C 1
ATOM 2557 O O . GLY A 1 341 ? -22.629 20.355 16.403 1.00 62.66 341 GLY A O 1
ATOM 2558 N N . GLY A 1 342 ? -21.561 22.337 16.435 1.00 60.03 342 GLY A N 1
ATOM 2559 C CA . GLY A 1 342 ? -20.216 21.785 16.622 1.00 60.03 342 GLY A CA 1
ATOM 2560 C C . GLY A 1 342 ? -20.070 20.932 17.888 1.00 60.03 342 GLY A C 1
ATOM 2561 O O . GLY A 1 342 ? -20.684 21.208 18.925 1.00 60.03 342 GLY A O 1
ATOM 2562 N N . PHE A 1 343 ? -19.232 19.894 17.809 1.00 67.69 343 PHE A N 1
ATOM 2563 C CA . PHE A 1 343 ? -18.921 19.038 18.949 1.00 67.69 343 PHE A CA 1
ATOM 2564 C C . PHE A 1 343 ? -17.877 19.692 19.869 1.00 67.69 343 PHE A C 1
ATOM 2566 O O . PHE A 1 343 ? -16.711 19.789 19.488 1.00 67.69 343 PHE A O 1
ATOM 2573 N N . GLN A 1 344 ? -18.289 20.162 21.053 1.00 70.81 344 GLN A N 1
ATOM 2574 C CA . GLN A 1 344 ? -17.442 20.924 21.982 1.00 70.81 344 GLN A CA 1
ATOM 2575 C C . GLN A 1 344 ? -17.014 20.071 23.175 1.00 70.81 344 GLN A C 1
ATOM 2577 O O . GLN A 1 344 ? -17.860 19.431 23.794 1.00 70.81 344 GLN A O 1
ATOM 2582 N N . VAL A 1 345 ? -15.724 20.100 23.524 1.00 66.12 345 VAL A N 1
ATOM 2583 C CA . VAL A 1 345 ? -15.145 19.360 24.658 1.00 66.12 345 VAL A CA 1
ATOM 2584 C C . VAL A 1 345 ? -14.249 20.291 25.493 1.00 66.12 345 VAL A C 1
ATOM 2586 O O . VAL A 1 345 ? -13.455 21.024 24.902 1.00 66.12 345 VAL A O 1
ATOM 2589 N N . PRO A 1 346 ? -14.322 20.266 26.840 1.00 68.12 346 PRO A N 1
ATOM 2590 C CA . PRO A 1 346 ? -13.443 21.058 27.704 1.00 68.12 346 PRO A CA 1
ATOM 2591 C C . PRO A 1 346 ? -11.957 20.685 27.562 1.00 68.12 346 PRO A C 1
ATOM 2593 O O . PRO A 1 346 ? -11.591 19.516 27.686 1.00 68.12 346 PRO A O 1
ATOM 2596 N N . VAL A 1 347 ? -11.086 21.686 27.394 1.00 54.38 347 VAL A N 1
ATOM 2597 C CA . VAL A 1 347 ? -9.635 21.496 27.180 1.00 54.38 347 VAL A CA 1
ATOM 2598 C C . VAL A 1 347 ? -8.914 20.994 28.439 1.00 54.38 347 VAL A C 1
ATOM 2600 O O . VAL A 1 347 ? -8.114 20.063 28.366 1.00 54.38 347 VAL A O 1
ATOM 2603 N N . TYR A 1 348 ? -9.220 21.555 29.613 1.00 51.59 348 TYR A N 1
ATOM 2604 C CA . TYR A 1 348 ? -8.462 21.301 30.848 1.00 51.59 348 TYR A CA 1
ATOM 2605 C C . TYR A 1 348 ? -8.666 19.900 31.459 1.00 51.59 348 TYR A C 1
ATOM 2607 O O . TYR A 1 348 ? -7.838 19.454 32.250 1.00 51.59 348 TYR A O 1
ATOM 2615 N N . GLY A 1 349 ? -9.720 19.175 31.068 1.00 50.47 349 GLY A N 1
ATOM 2616 C CA . GLY A 1 349 ? -9.986 17.799 31.514 1.00 50.47 349 GLY A CA 1
ATOM 2617 C C . GLY A 1 349 ? -9.579 16.708 30.513 1.00 50.47 349 GLY A C 1
ATOM 2618 O O . GLY A 1 349 ? -9.502 15.540 30.879 1.00 50.47 349 GLY A O 1
ATOM 2619 N N . ALA A 1 350 ? -9.297 17.072 29.261 1.00 52.31 350 ALA A N 1
ATOM 2620 C CA . ALA A 1 350 ? -9.037 16.139 28.161 1.00 52.31 350 ALA A CA 1
ATOM 2621 C C . ALA A 1 350 ? -7.548 15.767 27.987 1.00 52.31 350 ALA A C 1
ATOM 2623 O O . ALA A 1 350 ? -7.191 15.066 27.039 1.00 52.31 350 ALA A O 1
ATOM 2624 N N . SER A 1 351 ? -6.662 16.233 28.878 1.00 48.19 351 SER A N 1
ATOM 2625 C CA . SER A 1 351 ? -5.221 15.968 28.788 1.00 48.19 351 SER A CA 1
ATOM 2626 C C . SER A 1 351 ? -4.935 14.461 28.801 1.00 48.19 351 SER A C 1
ATOM 2628 O O . SER A 1 351 ? -5.289 13.751 29.743 1.00 48.19 351 SER A O 1
ATOM 2630 N N . GLY A 1 352 ? -4.317 13.966 27.727 1.00 52.84 352 GLY A N 1
ATOM 2631 C CA . GLY A 1 352 ? -4.033 12.544 27.533 1.00 52.84 352 GLY A CA 1
ATOM 2632 C C . GLY A 1 352 ? -5.180 11.719 26.938 1.00 52.84 352 GLY A C 1
ATOM 2633 O O . GLY A 1 352 ? -5.069 10.499 26.937 1.00 52.84 352 GLY A O 1
ATOM 2634 N N . GLN A 1 353 ? -6.257 12.329 26.436 1.00 55.31 353 GLN A N 1
ATOM 2635 C CA . GLN A 1 353 ? -7.355 11.645 25.734 1.00 55.31 353 GLN A CA 1
ATOM 2636 C C . GLN A 1 353 ? -7.306 11.918 24.223 1.00 55.31 353 GLN A C 1
ATOM 2638 O O . GLN A 1 353 ? -6.837 12.969 23.787 1.00 55.31 353 GLN A O 1
ATOM 2643 N N . TRP A 1 354 ? -7.824 10.986 23.422 1.00 56.53 354 TRP A N 1
ATOM 2644 C CA . TRP A 1 354 ? -7.948 11.132 21.968 1.00 56.53 354 TRP A CA 1
ATOM 2645 C C . TRP A 1 354 ? -9.409 11.349 21.573 1.00 56.53 354 TRP A C 1
ATOM 2647 O O . TRP A 1 354 ? -10.296 10.684 22.102 1.00 56.53 354 TRP A O 1
ATOM 2657 N N . PHE A 1 355 ? -9.676 12.239 20.616 1.00 57.31 355 PHE A N 1
ATOM 2658 C CA . PHE A 1 355 ? -11.015 12.452 20.056 1.00 57.31 355 PHE A CA 1
ATOM 2659 C C . PHE A 1 355 ? -10.995 12.162 18.555 1.00 57.31 355 PHE A C 1
ATOM 2661 O O . PHE A 1 355 ? -10.177 12.721 17.826 1.00 57.31 355 PHE A O 1
ATOM 2668 N N . GLN A 1 356 ? -11.882 11.280 18.091 1.00 53.00 356 GLN A N 1
ATOM 2669 C CA . GLN A 1 356 ? -11.924 10.814 16.705 1.00 53.00 356 GLN A CA 1
ATOM 2670 C C . GLN A 1 356 ? -13.287 11.130 16.071 1.00 53.00 356 GLN A C 1
ATOM 2672 O O . GLN A 1 356 ? -14.263 10.423 16.304 1.00 53.00 356 GLN A O 1
ATOM 2677 N N . GLY A 1 357 ? -13.353 12.182 15.248 1.00 48.34 357 GLY A N 1
ATOM 2678 C CA . GLY A 1 357 ? -14.563 12.621 14.539 1.00 48.34 357 GLY A CA 1
ATOM 2679 C C . GLY A 1 357 ? -14.239 13.507 13.331 1.00 48.34 357 GLY A C 1
ATOM 2680 O O . GLY A 1 357 ? -13.110 13.978 13.202 1.00 48.34 357 GLY A O 1
ATOM 2681 N N . SER A 1 358 ? -15.208 13.708 12.431 1.00 36.31 358 SER A N 1
ATOM 2682 C CA . SER A 1 358 ? -15.048 14.523 11.211 1.00 36.31 358 SER A CA 1
ATOM 2683 C C . SER A 1 358 ? -15.047 16.033 11.470 1.00 36.31 358 SER A C 1
ATOM 2685 O O . SER A 1 358 ? -14.486 16.773 10.671 1.00 36.31 358 SER A O 1
ATOM 2687 N N . GLU A 1 359 ? -15.615 16.488 12.590 1.00 38.44 359 GLU A N 1
ATOM 2688 C CA . GLU A 1 359 ? -15.636 17.894 13.012 1.00 38.44 359 GLU A CA 1
ATOM 2689 C C . GLU A 1 359 ? -15.501 17.972 14.542 1.00 38.44 359 GLU A C 1
ATOM 2691 O O . GLU A 1 359 ? -16.421 17.634 15.286 1.00 38.44 359 GLU A O 1
ATOM 2696 N N . LEU A 1 360 ? -14.330 18.388 15.025 1.00 35.03 360 LEU A N 1
ATOM 2697 C CA . LEU A 1 360 ? -14.062 18.675 16.436 1.00 35.03 360 LEU A CA 1
ATOM 2698 C C . LEU A 1 360 ? -13.542 20.109 16.528 1.00 35.03 360 LEU A C 1
ATOM 2700 O O . LEU A 1 360 ? -12.508 20.427 15.942 1.00 35.03 360 LEU A O 1
ATOM 2704 N N . TYR A 1 361 ? -14.247 20.961 17.273 1.00 33.84 361 TYR A N 1
ATOM 2705 C CA . TYR A 1 361 ? -13.790 22.307 17.611 1.00 33.84 361 TYR A CA 1
ATOM 2706 C C . TYR A 1 361 ? -13.408 22.318 19.094 1.00 33.84 361 TYR A C 1
ATOM 2708 O O . TYR A 1 361 ? -14.274 22.300 19.968 1.00 33.84 361 TYR A O 1
ATOM 2716 N N . CYS A 1 362 ? -12.107 22.331 19.386 1.00 33.69 362 CYS A N 1
ATOM 2717 C CA . CYS A 1 362 ? -11.623 22.626 20.733 1.00 33.69 362 CYS A CA 1
ATOM 2718 C C . CYS A 1 362 ? -11.690 24.141 20.944 1.00 33.69 362 CYS A C 1
ATOM 2720 O O . CYS A 1 362 ? -10.952 24.882 20.296 1.00 33.69 362 CYS A O 1
ATOM 2722 N N . LEU A 1 363 ? -12.567 24.605 21.834 1.00 32.81 363 LEU A N 1
ATOM 2723 C CA . LEU A 1 363 ? -12.555 25.993 22.287 1.00 32.81 363 LEU A CA 1
ATOM 2724 C C . LEU A 1 363 ? -11.500 26.128 23.389 1.00 32.81 363 LEU A C 1
ATOM 2726 O O . LEU A 1 363 ? -11.636 25.528 24.453 1.00 32.81 363 LEU A O 1
ATOM 2730 N N . GLY A 1 364 ? -10.442 26.894 23.128 1.00 31.22 364 GLY A N 1
ATOM 2731 C CA . GLY A 1 364 ? -9.683 27.520 24.205 1.00 31.22 364 GLY A CA 1
ATOM 2732 C C . GLY A 1 364 ? -10.506 28.694 24.718 1.00 31.22 364 GLY A C 1
ATOM 2733 O O . GLY A 1 364 ? -10.898 29.543 23.921 1.00 31.22 364 GLY A O 1
ATOM 2734 N N . GLU A 1 365 ? -10.814 28.725 26.012 1.00 30.11 365 GLU A N 1
ATOM 2735 C CA . GLU A 1 365 ? -11.361 29.926 26.640 1.00 30.11 365 GLU A CA 1
ATOM 2736 C C . GLU A 1 365 ? -10.315 31.040 26.512 1.00 30.11 365 GLU A C 1
ATOM 2738 O O . GLU A 1 365 ? -9.257 30.995 27.137 1.00 30.11 365 GLU A O 1
ATOM 2743 N N . ALA A 1 366 ? -10.596 32.016 25.655 1.00 33.41 366 ALA A N 1
ATOM 2744 C CA . ALA A 1 366 ? -10.028 33.347 25.751 1.00 33.41 366 ALA A CA 1
ATOM 2745 C C . ALA A 1 366 ? -11.160 34.251 26.235 1.00 33.41 366 ALA A C 1
ATOM 2747 O O . ALA A 1 366 ? -11.858 34.844 25.424 1.00 33.41 366 ALA A O 1
ATOM 2748 N N . ASP A 1 367 ? -11.354 34.289 27.551 1.00 30.62 367 ASP A N 1
ATOM 2749 C CA . ASP A 1 367 ? -12.140 35.318 28.230 1.00 30.62 367 ASP A CA 1
ATOM 2750 C C . ASP A 1 367 ? -11.354 35.797 29.458 1.00 30.62 367 ASP A C 1
ATOM 2752 O O . ASP A 1 367 ? -11.554 35.330 30.579 1.00 30.62 367 ASP A O 1
ATOM 2756 N N . SER A 1 368 ? -10.402 36.699 29.196 1.00 32.56 368 SER A N 1
ATOM 2757 C CA . SER A 1 368 ? -10.158 37.948 29.939 1.00 32.56 368 SER A CA 1
ATOM 2758 C C . SER A 1 368 ? -9.061 38.754 29.253 1.00 32.56 368 SER A C 1
ATOM 2760 O O . SER A 1 368 ? -7.928 38.217 29.180 1.00 32.56 368 SER A O 1
#

Organism: Petromyces alliaceus (NCBI:txid209559)

Mean predicted aligned error: 11.36 Å

Secondary structure (DSSP, 8-state):
-EEEEES-TTSHHHHHHHHHHHHS-TTTEEEEEEEESSSS--HHHHHHHHHTTT-EEEEE--TT-HHHHHHHHHHHHHHHTTPPP-EEEE--------TTSGGG---HHHHHIIIIIHHHHHHHHHHHHHTTSSS-EEEEE--GGG-GGGGGGGTTS--HHHHHHHHHHHHHHHHHHHHTGGGT-EEEEEE--SEESTTT-TT-SEEHHHHHHHHHHHHHH--HHHHTT-EEE---TT-SSS-TT-EEEEE--SHHHHHHHHHHHHTT-EEEEEESSGGGHHHHHHTT-SEEEE-TT-S----SS-EEEEEE--SS---GGGTGGGEEEEEEEEE----SS--B--TTT-TT-EE--S--B-------